Protein AF-A0A667YMG1-F1 (afdb_monomer)

Radius of gyration: 36.92 Å; Cα contacts (8 Å, |Δi|>4): 546; chains: 1; bounding box: 101×94×100 Å

InterPro domains:
  IPR010405 Cofactor of BRCA1 [PF06209] (166-507)
  IPR010405 Cofactor of BRCA1 [PTHR13503] (55-632)

Foldseek 3Di:
DDDPDDDPDDDDDDDDDDDDDDDDDDDDDDDDDDDDDDDDDDDPPPPVVVVVVVVVQCLQCFLCVVVVQDDPVNLVVQCVPDPDNVVSVVVNCVVRPDPDPVVVVVVVVCVVVVHDVVVVVVVVLLVVLVVLLVVLVVLLPDPDPCSLVVLLVVLVNQVSSCSNPSSVVNNLSSLQSHQDDPPVSLVVCVVDPVSVVPHDLSNVLNVCLVPLVVLCVVLVVLVVVLVVVLVCLLLDLDLAPCRHSLNDQLVRVLPDPSLVVLCRNCPLPQSSVVSLVVVLLVCCLVPVDLVSLVSLLSNLVNCVVVVSCSNLVPLLCNQLSVLLSVLLNVLEQDPVSLVVNVCSVVVQDDVNLVSLLSLLSNLLRPSNLSSLLSRLVVVLVVCVVVVHAQVVDPSNVSSLQSNQSNVCNNVCSVVVPRDRDDDDVCCRVPQSVLVSVLVCLLVVVVVLVVDPPVPRDPDDRDQEGDPSLLVCQQVPPSSVSSLLVVLLVCLQVLPLSSNLNRQLSLQRGHVSPCLDSSSLSSNLSSVLVNLQVLLDPSSVCCNCVSHLVSCCVPDVSSLSSVLSSCLRNVVRHHPVVSVVVLVSSPDDPPHDPSSVVSSVSSVVVVVVVVPDDDDPPDDPDDDPDDDDDDDDDDDDDDDDDD

Structure (mmCIF, N/CA/C/O backbone):
data_AF-A0A667YMG1-F1
#
_entry.id   AF-A0A667YMG1-F1
#
loop_
_atom_site.group_PDB
_atom_site.id
_atom_site.type_symbol
_atom_site.label_atom_id
_atom_site.label_alt_id
_atom_site.label_comp_id
_atom_site.label_asym_id
_atom_site.label_entity_id
_atom_site.label_seq_id
_atom_site.pdbx_PDB_ins_code
_atom_site.Cartn_x
_atom_site.Cartn_y
_atom_site.Cartn_z
_atom_site.occupancy
_atom_site.B_iso_or_equiv
_atom_site.auth_seq_id
_atom_site.auth_comp_id
_atom_site.auth_asym_id
_atom_site.auth_atom_id
_atom_site.pdbx_PDB_model_num
ATOM 1 N N . MET A 1 1 ? -28.347 -10.275 -5.166 1.00 31.39 1 MET A N 1
ATOM 2 C CA . MET A 1 1 ? -29.672 -9.831 -4.674 1.00 31.39 1 MET A CA 1
ATOM 3 C C . MET A 1 1 ? -29.700 -8.315 -4.721 1.00 31.39 1 MET A C 1
ATOM 5 O O . MET A 1 1 ? -28.740 -7.699 -4.282 1.00 31.39 1 MET A O 1
ATOM 9 N N . GLY A 1 2 ? -30.707 -7.742 -5.381 1.00 33.50 2 GLY A N 1
ATOM 10 C CA . GLY A 1 2 ? -30.707 -6.346 -5.815 1.00 33.50 2 GLY A CA 1
ATOM 11 C C . GLY A 1 2 ? -31.048 -5.348 -4.713 1.00 33.50 2 GLY A C 1
ATOM 12 O O . GLY A 1 2 ? -32.151 -5.382 -4.191 1.00 33.50 2 GLY A O 1
ATOM 13 N N . PHE A 1 3 ? -30.114 -4.437 -4.449 1.00 24.45 3 PHE A N 1
ATOM 14 C CA . PHE A 1 3 ? -30.334 -3.087 -3.922 1.00 24.45 3 PHE A CA 1
ATOM 15 C C . PHE A 1 3 ? -29.158 -2.225 -4.409 1.00 24.45 3 PHE A C 1
ATOM 17 O O . PHE A 1 3 ? -28.159 -2.037 -3.728 1.00 24.45 3 PHE A O 1
ATOM 24 N N . CYS A 1 4 ? -29.232 -1.774 -5.660 1.00 27.70 4 CYS A N 1
ATOM 25 C CA . CYS A 1 4 ? -28.312 -0.792 -6.235 1.00 27.70 4 CYS A CA 1
ATOM 26 C C . CYS A 1 4 ? -29.118 0.093 -7.174 1.00 27.70 4 CYS A C 1
ATOM 28 O O . CYS A 1 4 ? -29.207 -0.170 -8.369 1.00 27.70 4 CYS A O 1
ATOM 30 N N . LYS A 1 5 ? -29.799 1.077 -6.589 1.00 28.38 5 LYS A N 1
ATOM 31 C CA . LYS A 1 5 ? -30.286 2.303 -7.227 1.00 28.38 5 LYS A CA 1
ATOM 32 C C . LYS A 1 5 ? -30.844 3.172 -6.106 1.00 28.38 5 LYS A C 1
ATOM 34 O O . LYS A 1 5 ? -31.706 2.717 -5.364 1.00 28.38 5 LYS A O 1
ATOM 39 N N . ASN A 1 6 ? -30.331 4.394 -6.010 1.00 27.78 6 ASN A N 1
ATOM 40 C CA . ASN A 1 6 ? -30.554 5.393 -4.960 1.00 27.78 6 ASN A CA 1
ATOM 41 C C . ASN A 1 6 ? -29.643 5.216 -3.745 1.00 27.78 6 ASN A C 1
ATOM 43 O O . ASN A 1 6 ? -30.056 4.617 -2.764 1.00 27.78 6 ASN A O 1
ATOM 47 N N . HIS A 1 7 ? -28.424 5.753 -3.829 1.00 27.98 7 HIS A N 1
ATOM 48 C CA . HIS A 1 7 ? -27.801 6.639 -2.827 1.00 27.98 7 HIS A CA 1
ATOM 49 C C . HIS A 1 7 ? -26.517 7.238 -3.445 1.00 27.98 7 HIS A C 1
ATOM 51 O O . HIS A 1 7 ? -25.412 7.107 -2.936 1.00 27.98 7 HIS A O 1
ATOM 57 N N . GLU A 1 8 ? -26.672 7.898 -4.597 1.00 28.00 8 GLU A N 1
ATOM 58 C CA . GLU A 1 8 ? -25.675 8.819 -5.153 1.00 28.00 8 GLU A CA 1
ATOM 59 C C . GLU A 1 8 ? -26.157 10.245 -4.898 1.00 28.00 8 GLU A C 1
ATOM 61 O O . GLU A 1 8 ? -26.766 10.881 -5.754 1.00 28.00 8 GLU A O 1
ATOM 66 N N . ARG A 1 9 ? -25.966 10.734 -3.676 1.00 29.42 9 ARG A N 1
ATOM 67 C CA . ARG A 1 9 ? -25.907 12.164 -3.347 1.00 29.42 9 ARG A CA 1
ATOM 68 C C . ARG A 1 9 ? -25.483 12.273 -1.891 1.00 29.42 9 ARG A C 1
ATOM 70 O O . ARG A 1 9 ? -25.954 11.512 -1.059 1.00 29.42 9 ARG A O 1
ATOM 77 N N . ILE A 1 10 ? -24.648 13.272 -1.619 1.00 29.45 10 ILE A N 1
ATOM 78 C CA . ILE A 1 10 ? -24.018 13.590 -0.329 1.00 29.45 10 ILE A CA 1
ATOM 79 C C . ILE A 1 10 ? -22.706 12.828 -0.083 1.00 29.45 10 ILE A C 1
ATOM 81 O O . ILE A 1 10 ? -22.579 12.148 0.916 1.00 29.45 10 ILE A O 1
ATOM 85 N N . ILE A 1 11 ? -21.709 12.996 -0.965 1.00 26.34 11 ILE A N 1
ATOM 86 C CA . ILE A 1 11 ? -20.313 13.262 -0.556 1.00 26.34 11 ILE A CA 1
ATOM 87 C C . ILE A 1 11 ? -19.696 14.216 -1.602 1.00 26.34 11 ILE A C 1
ATOM 89 O O . ILE A 1 11 ? -19.332 13.803 -2.697 1.00 26.34 11 ILE A O 1
ATOM 93 N N . LEU A 1 12 ? -19.615 15.494 -1.214 1.00 28.69 12 LEU A N 1
ATOM 94 C CA . LEU A 1 12 ? -18.748 16.581 -1.705 1.00 28.69 12 LEU A CA 1
ATOM 95 C C . LEU A 1 12 ? -18.887 17.077 -3.162 1.00 28.69 12 LEU A C 1
ATOM 97 O O . LEU A 1 12 ? -18.351 16.523 -4.117 1.00 28.69 12 LEU A O 1
ATOM 101 N N . SER A 1 13 ? -19.507 18.258 -3.273 1.00 23.69 13 SER A N 1
ATOM 102 C CA . SER A 1 13 ? -19.339 19.212 -4.372 1.00 23.69 13 SER A CA 1
ATOM 103 C C 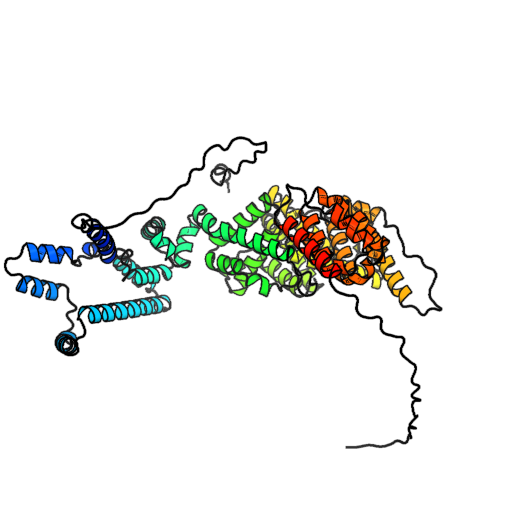. SER A 1 13 ? -17.960 19.874 -4.275 1.00 23.69 13 SER A C 1
ATOM 105 O O . SER A 1 13 ? -17.768 20.779 -3.467 1.00 23.69 13 SER A O 1
ATOM 107 N N . VAL A 1 14 ? -17.024 19.468 -5.132 1.00 26.16 14 VAL A N 1
ATOM 108 C CA . VAL A 1 14 ? -15.864 20.289 -5.509 1.00 26.16 14 VAL A CA 1
ATOM 109 C C . VAL A 1 14 ? -16.066 20.665 -6.972 1.00 26.16 14 VAL A C 1
ATOM 111 O O . VAL A 1 14 ? -15.840 19.859 -7.873 1.00 26.16 14 VAL A O 1
ATOM 114 N N . LYS A 1 15 ? -16.572 21.878 -7.209 1.00 25.64 15 LYS A N 1
ATOM 115 C CA . LYS A 1 15 ? -16.617 22.473 -8.546 1.00 25.64 15 LYS A CA 1
ATOM 116 C C . LYS A 1 15 ? -15.195 22.853 -8.961 1.00 25.64 15 LYS A C 1
ATOM 118 O O . LYS A 1 15 ? -14.535 23.613 -8.258 1.00 25.64 15 LYS A O 1
ATOM 123 N N . ARG A 1 16 ? -14.763 22.354 -10.121 1.00 24.17 16 ARG A N 1
ATOM 124 C CA . ARG A 1 16 ? -13.824 23.071 -10.993 1.00 24.17 16 ARG A CA 1
ATOM 125 C C . ARG A 1 16 ? -14.562 24.282 -11.551 1.00 24.17 16 ARG A C 1
ATOM 127 O O . ARG A 1 16 ? -15.660 24.088 -12.053 1.00 24.17 16 ARG A O 1
ATOM 134 N N . ASP A 1 17 ? -13.954 25.460 -11.503 1.00 24.70 17 ASP A N 1
ATOM 135 C CA . ASP A 1 17 ? -14.160 26.503 -12.509 1.00 24.70 17 ASP A CA 1
ATOM 136 C C . ASP A 1 17 ? -12.923 27.409 -12.561 1.00 24.70 17 ASP A C 1
ATOM 138 O O . ASP A 1 17 ? -12.437 27.917 -11.552 1.00 24.70 17 ASP A O 1
ATOM 142 N N . SER A 1 18 ? -12.397 27.556 -13.772 1.00 24.70 18 SER A N 1
ATOM 143 C CA . SER A 1 18 ? -11.315 28.446 -14.181 1.00 24.70 18 SER A CA 1
ATOM 144 C C . SER A 1 18 ? -11.904 29.707 -14.818 1.00 24.70 18 SER A C 1
ATOM 146 O O . SER A 1 18 ? -12.702 29.553 -15.741 1.00 24.70 18 SER A O 1
ATOM 148 N N . SER A 1 19 ? -11.499 30.915 -14.393 1.00 24.78 19 SER A N 1
ATOM 149 C CA . SER A 1 19 ? -11.186 32.105 -15.232 1.00 24.78 19 SER A CA 1
ATOM 150 C C . SER A 1 19 ? -11.242 33.448 -14.460 1.00 24.78 19 SER A C 1
ATOM 152 O O . SER A 1 19 ? -12.304 33.903 -14.061 1.00 24.78 19 SER A O 1
ATOM 154 N N . ASP A 1 20 ? -10.056 34.055 -14.319 1.00 27.20 20 ASP A N 1
ATOM 155 C CA . ASP A 1 20 ? -9.670 35.488 -14.262 1.00 27.20 20 ASP A CA 1
ATOM 156 C C . ASP A 1 20 ? -10.208 36.501 -13.194 1.00 27.20 20 ASP A C 1
ATOM 158 O O . ASP A 1 20 ? -11.337 36.400 -12.720 1.00 27.20 20 ASP A O 1
ATOM 162 N N . PRO A 1 21 ? -9.387 37.511 -12.787 1.00 32.00 21 PRO A N 1
ATOM 163 C CA . PRO A 1 21 ? -9.508 38.267 -11.538 1.00 32.00 21 PRO A CA 1
ATOM 164 C C . PRO A 1 21 ? -9.997 39.718 -11.720 1.00 32.00 21 PRO A C 1
ATOM 166 O O . PRO A 1 21 ? -9.814 40.317 -12.778 1.00 32.00 21 PRO A O 1
ATOM 169 N N . ARG A 1 22 ? -10.493 40.337 -10.633 1.00 21.97 22 ARG A N 1
ATOM 170 C CA . ARG A 1 22 ? -10.230 41.741 -10.218 1.00 21.97 22 ARG A CA 1
ATOM 171 C C . ARG A 1 22 ? -11.065 42.136 -8.990 1.00 21.97 22 ARG A C 1
ATOM 173 O O . ARG A 1 22 ? -12.213 41.736 -8.861 1.00 21.97 22 ARG A O 1
ATOM 180 N N . SER A 1 23 ? -10.485 43.045 -8.197 1.00 23.30 23 SER A N 1
ATOM 181 C CA . SER A 1 23 ? -11.100 43.903 -7.165 1.00 23.30 23 SER A CA 1
ATOM 182 C C . SER A 1 23 ? -11.133 43.376 -5.722 1.00 23.30 23 SER A C 1
ATOM 184 O O . SER A 1 23 ? -12.115 42.798 -5.267 1.00 23.30 23 SER A O 1
ATOM 186 N N . VAL A 1 24 ? -10.079 43.706 -4.967 1.00 24.97 24 VAL A N 1
ATOM 187 C CA . VAL A 1 24 ? -10.132 43.889 -3.508 1.00 24.97 24 VAL A CA 1
ATOM 188 C C . VAL A 1 24 ? -9.757 45.345 -3.229 1.00 24.97 24 VAL A C 1
ATOM 190 O O . VAL A 1 24 ? -8.662 45.787 -3.577 1.00 24.97 24 VAL A O 1
ATOM 193 N N . CYS A 1 25 ? -10.686 46.085 -2.625 1.00 21.59 25 CYS A N 1
ATOM 194 C CA . CYS A 1 25 ? -10.506 47.439 -2.108 1.00 21.59 25 CYS A CA 1
ATOM 195 C C . CYS A 1 25 ? -10.660 47.441 -0.579 1.00 21.59 25 CYS A C 1
ATOM 197 O O . CYS A 1 25 ? -11.424 46.646 -0.036 1.00 21.59 25 CYS A O 1
ATOM 199 N N . CYS A 1 26 ? -10.010 48.439 0.035 1.00 23.64 26 CYS A N 1
ATOM 200 C CA . CYS A 1 26 ? -10.066 48.897 1.434 1.00 23.64 26 CYS A CA 1
ATOM 201 C C . CYS A 1 26 ? -9.237 48.089 2.450 1.00 23.64 26 CYS A C 1
ATOM 203 O O . CYS A 1 26 ? -9.347 46.879 2.537 1.00 23.64 26 CYS A O 1
ATOM 205 N N . GLY A 1 27 ? -8.401 48.691 3.298 1.00 23.48 27 GLY A N 1
ATOM 206 C CA . GLY A 1 27 ? -8.090 50.102 3.538 1.00 23.48 27 GLY A CA 1
ATOM 207 C C . GLY A 1 27 ? -7.204 50.204 4.788 1.00 23.48 27 GLY A C 1
ATOM 208 O O . GLY A 1 27 ? -7.513 49.608 5.814 1.00 23.48 27 GLY A O 1
ATOM 209 N N . ARG A 1 28 ? -6.076 50.917 4.685 1.00 21.78 28 ARG A N 1
ATOM 210 C CA . ARG A 1 28 ? -5.201 51.305 5.810 1.00 21.78 28 ARG A CA 1
ATOM 211 C C . ARG A 1 28 ? -5.844 52.445 6.603 1.00 21.78 28 ARG A C 1
ATOM 213 O O . ARG A 1 28 ? -6.433 53.303 5.966 1.00 21.78 28 ARG A O 1
ATOM 220 N N . PHE A 1 29 ? -5.580 52.538 7.909 1.00 22.62 29 PHE A N 1
ATOM 221 C CA . PHE A 1 29 ? -5.051 53.756 8.551 1.00 22.62 29 PHE A CA 1
ATOM 222 C C . PHE A 1 29 ? -4.475 53.439 9.944 1.00 22.62 29 PHE A C 1
ATOM 224 O O . PHE A 1 29 ? -4.996 52.605 10.676 1.00 22.62 29 PHE A O 1
ATOM 231 N N . ALA A 1 30 ? -3.369 54.109 10.264 1.00 23.81 30 ALA A N 1
ATOM 232 C CA . ALA A 1 30 ? -2.623 54.086 11.521 1.00 23.81 30 ALA A CA 1
ATOM 233 C C . ALA A 1 30 ? -2.766 55.447 12.233 1.00 23.81 30 ALA A C 1
ATOM 235 O O . ALA A 1 30 ? -2.941 56.435 11.524 1.00 23.81 30 ALA A O 1
ATOM 236 N N . TYR A 1 31 ? -2.640 55.513 13.571 1.00 22.25 31 TYR A N 1
ATOM 237 C CA . TYR A 1 31 ? -1.643 56.313 14.332 1.00 22.25 31 TYR A CA 1
ATOM 238 C C . TYR A 1 31 ? -1.943 56.428 15.852 1.00 22.25 31 TYR A C 1
ATOM 240 O O . TYR A 1 31 ? -3.071 56.267 16.300 1.00 22.25 31 TYR A O 1
ATOM 248 N N . ASN A 1 32 ? -0.856 56.698 16.592 1.00 23.98 32 ASN A N 1
ATOM 249 C CA . ASN A 1 32 ? -0.567 56.743 18.043 1.00 23.98 32 ASN A CA 1
ATOM 250 C C . ASN A 1 32 ? -1.341 57.730 18.956 1.00 23.98 32 ASN A C 1
ATOM 252 O O . ASN A 1 32 ? -1.772 58.779 18.490 1.00 23.98 32 ASN A O 1
ATOM 256 N N . GLY A 1 33 ? -1.257 57.508 20.289 1.00 22.62 33 GLY A N 1
ATOM 257 C CA . GLY A 1 33 ? -1.129 58.605 21.280 1.00 22.62 33 GLY A CA 1
ATOM 258 C C . GLY A 1 33 ? -1.539 58.348 22.753 1.00 22.62 33 GLY A C 1
ATOM 259 O O . GLY A 1 33 ? -2.720 58.358 23.059 1.00 22.62 33 GLY A O 1
ATOM 260 N N . TYR A 1 34 ? -0.538 58.189 23.636 1.00 23.38 34 TYR A N 1
ATOM 261 C CA . TYR A 1 34 ? -0.425 58.393 25.108 1.00 23.38 34 TYR A CA 1
ATOM 262 C C . TYR A 1 34 ? -1.551 59.065 25.950 1.00 23.38 34 TYR A C 1
ATOM 264 O O . TYR A 1 34 ? -1.998 60.145 25.585 1.00 23.38 34 TYR A O 1
ATOM 272 N N . LEU A 1 35 ? -1.833 58.541 27.168 1.00 24.53 35 LEU A N 1
ATOM 273 C CA . LEU A 1 35 ? -1.586 59.122 28.528 1.00 24.53 35 LEU A CA 1
ATOM 274 C C . LEU A 1 35 ? -2.427 58.445 29.647 1.00 24.53 35 LEU A C 1
ATOM 276 O O . LEU A 1 35 ? -3.308 57.636 29.392 1.00 24.53 35 LEU A O 1
ATOM 280 N N . SER A 1 36 ? -2.050 58.744 30.889 1.00 22.72 36 SER A N 1
ATOM 281 C CA . SER A 1 36 ? -2.116 57.990 32.147 1.00 22.72 36 SER A CA 1
ATOM 282 C C . SER A 1 36 ? -3.347 58.195 33.062 1.00 22.72 36 SER A C 1
ATOM 284 O O . SER A 1 36 ? -3.985 59.238 33.033 1.00 22.72 36 SER A O 1
ATOM 286 N N . GLU A 1 37 ? -3.507 57.224 33.980 1.00 24.14 37 GLU A N 1
ATOM 287 C CA . GLU A 1 37 ? -3.924 57.320 35.404 1.00 24.14 37 GLU A CA 1
ATOM 288 C C . GLU A 1 37 ? -5.409 57.343 35.873 1.00 24.14 37 GLU A C 1
ATOM 290 O O . GLU A 1 37 ? -6.122 58.334 35.778 1.00 24.14 37 GLU A O 1
ATOM 295 N N . THR A 1 38 ? -5.730 56.276 36.638 1.00 25.98 38 THR A N 1
ATOM 296 C CA . THR A 1 38 ? -6.605 56.146 37.842 1.00 25.98 38 THR A CA 1
ATOM 297 C C . THR A 1 38 ? -8.094 55.724 37.733 1.00 25.98 38 THR A C 1
ATOM 299 O O . THR A 1 38 ? -8.726 55.917 36.700 1.00 25.98 38 THR A O 1
ATOM 302 N N . PRO A 1 39 ? -8.631 55.014 38.767 1.00 32.00 39 PRO A N 1
ATOM 303 C CA . PRO A 1 39 ? -9.521 53.864 38.578 1.00 32.00 39 PRO A CA 1
ATOM 304 C C . PRO A 1 39 ? -10.960 54.065 39.090 1.00 32.00 39 PRO A C 1
ATOM 306 O O . PRO A 1 39 ? -11.193 54.699 40.113 1.00 32.00 39 PRO A O 1
ATOM 309 N N . HIS A 1 40 ? -11.915 53.372 38.468 1.00 25.25 40 HIS A N 1
ATOM 310 C CA . HIS A 1 40 ? -13.165 52.970 39.118 1.00 25.25 40 HIS A CA 1
ATOM 311 C C . HIS A 1 40 ? -13.457 51.503 38.787 1.00 25.25 40 HIS A C 1
ATOM 313 O O . HIS A 1 40 ? -14.145 51.166 37.826 1.00 25.25 40 HIS A O 1
ATOM 319 N N . VAL A 1 41 ? -12.872 50.621 39.598 1.00 33.47 41 VAL A N 1
ATOM 320 C CA . VAL A 1 41 ? -13.196 49.195 39.665 1.00 33.47 41 VAL A CA 1
ATOM 321 C C . VAL A 1 41 ? -14.208 49.009 40.788 1.00 33.47 41 VAL A C 1
ATOM 323 O O . VAL A 1 41 ? -13.967 49.439 41.912 1.00 33.47 41 VAL A O 1
ATOM 326 N N . GLY A 1 42 ? -15.314 48.332 40.492 1.00 32.69 42 GLY A N 1
ATOM 327 C CA . GLY A 1 42 ? -16.208 47.801 41.517 1.00 32.69 42 GLY A CA 1
ATOM 328 C C . GLY A 1 42 ? -17.652 47.759 41.056 1.00 32.69 42 GLY A C 1
ATOM 329 O O . GLY A 1 42 ? -18.360 48.727 41.281 1.00 32.69 42 GLY A O 1
ATOM 330 N N . LEU A 1 43 ? -18.050 46.657 40.398 1.00 27.73 43 LEU A N 1
ATOM 331 C CA . LEU A 1 43 ? -19.380 46.002 40.493 1.00 27.73 43 LEU A CA 1
ATOM 332 C C . LEU A 1 43 ? -19.722 45.062 39.318 1.00 27.73 43 LEU A C 1
ATOM 334 O O . LEU A 1 43 ? -20.695 44.323 39.414 1.00 27.73 43 LEU A O 1
ATOM 338 N N . LEU A 1 44 ? -18.923 44.998 38.245 1.00 28.86 44 LEU A N 1
ATOM 339 C CA . LEU A 1 44 ? -19.238 44.149 37.075 1.00 28.86 44 LEU A CA 1
ATOM 340 C C . LEU A 1 44 ? -18.488 42.804 37.000 1.00 28.86 44 LEU A C 1
ATOM 342 O O . LEU A 1 44 ? -18.864 41.951 36.204 1.00 28.86 44 LEU A O 1
ATOM 346 N N . HIS A 1 45 ? -17.495 42.555 37.861 1.00 26.72 45 HIS A N 1
ATOM 347 C CA . HIS A 1 45 ? -16.671 41.334 37.802 1.00 26.72 45 HIS A CA 1
ATOM 348 C C . HIS A 1 45 ? -17.166 40.154 38.664 1.00 26.72 45 HIS A C 1
ATOM 350 O O . HIS A 1 45 ? -16.609 39.063 38.573 1.00 26.72 45 HIS A O 1
ATOM 356 N N . ALA A 1 46 ? -18.213 40.336 39.479 1.00 28.38 46 ALA A N 1
ATOM 357 C CA . ALA A 1 46 ? -18.737 39.274 40.349 1.00 28.38 46 ALA A CA 1
ATOM 358 C C . ALA A 1 46 ? -19.807 38.391 39.678 1.00 28.38 46 ALA A C 1
ATOM 360 O O . ALA A 1 46 ? -20.028 37.270 40.120 1.00 28.38 46 ALA A O 1
ATOM 361 N N . ARG A 1 47 ? -20.451 38.857 38.596 1.00 27.55 47 ARG A N 1
ATOM 362 C CA . ARG A 1 47 ? -21.500 38.087 37.900 1.00 27.55 47 ARG A CA 1
ATOM 363 C C . ARG A 1 47 ? -20.954 37.058 36.907 1.00 27.55 47 ARG A C 1
ATOM 365 O O . ARG A 1 47 ? -21.559 36.014 36.746 1.00 27.55 47 ARG A O 1
ATOM 372 N N . VAL A 1 48 ? -19.785 37.304 36.313 1.00 30.00 48 VAL A N 1
ATOM 373 C CA . VAL A 1 48 ? -19.192 36.401 35.304 1.00 30.00 48 VAL A CA 1
ATOM 374 C C . VAL A 1 48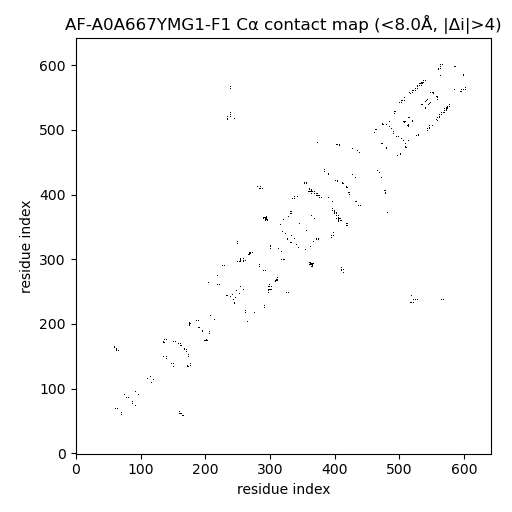 ? -18.513 35.173 35.937 1.00 30.00 48 VAL A C 1
ATOM 376 O O . VAL A 1 48 ? -18.409 34.137 35.295 1.00 30.00 48 VAL A O 1
ATOM 379 N N . ASN A 1 49 ? -18.092 35.246 37.206 1.00 28.38 49 ASN A N 1
ATOM 380 C CA . ASN A 1 49 ? -17.452 34.117 37.900 1.00 28.38 49 ASN A CA 1
ATOM 381 C C . ASN A 1 49 ? -18.440 33.124 38.538 1.00 28.38 49 ASN A C 1
ATOM 383 O O . ASN A 1 49 ? -18.061 31.979 38.761 1.00 28.38 49 ASN A O 1
ATOM 387 N N . LEU A 1 50 ? -19.684 33.531 38.816 1.00 30.30 50 LEU A N 1
ATOM 388 C CA . LEU A 1 50 ? -20.719 32.625 39.332 1.00 30.30 50 LEU A CA 1
ATOM 389 C C . LEU A 1 50 ? -21.243 31.694 38.228 1.00 30.30 50 LEU A C 1
ATOM 391 O O . LEU A 1 50 ? -21.317 30.494 38.455 1.00 30.30 50 LEU A O 1
ATOM 395 N N . ASP A 1 51 ? -21.472 32.208 37.016 1.00 30.70 51 ASP A N 1
ATOM 396 C CA . ASP A 1 51 ? -21.984 31.405 35.892 1.00 30.70 51 ASP A CA 1
ATOM 397 C C . ASP A 1 51 ? -20.976 30.347 35.384 1.00 30.70 51 ASP A C 1
ATOM 399 O O . ASP A 1 51 ? -21.371 29.315 34.842 1.00 30.70 51 ASP A O 1
ATOM 403 N N . ILE A 1 52 ? -19.667 30.576 35.566 1.00 33.47 52 ILE A N 1
ATOM 404 C CA . ILE A 1 52 ? -18.613 29.611 35.195 1.00 33.47 52 ILE A CA 1
ATOM 405 C C . ILE A 1 52 ? -18.488 28.496 36.245 1.00 33.47 52 ILE A C 1
ATOM 407 O O . ILE A 1 52 ? -18.301 27.342 35.865 1.00 33.47 52 ILE A O 1
ATOM 411 N N . TYR A 1 53 ? -18.636 28.817 37.537 1.00 33.59 53 TYR A N 1
ATOM 412 C CA . TYR A 1 53 ? -18.659 27.817 38.614 1.00 33.59 53 TYR A CA 1
ATOM 413 C C . TYR A 1 53 ? -19.902 26.916 38.528 1.00 33.59 53 TYR A C 1
ATOM 415 O O . TYR A 1 53 ? -19.786 25.700 38.680 1.00 33.59 53 TYR A O 1
ATOM 423 N N . ASP A 1 54 ? -21.058 27.493 38.191 1.00 39.38 54 ASP A N 1
ATOM 424 C CA . ASP A 1 54 ? -22.347 26.790 38.119 1.00 39.38 54 ASP A CA 1
ATOM 425 C C . ASP A 1 54 ? -22.382 25.732 36.993 1.00 39.38 54 ASP A C 1
ATOM 427 O O . ASP A 1 54 ? -22.904 24.628 37.162 1.00 39.38 54 ASP A O 1
ATOM 431 N N . GLN A 1 55 ? -21.732 26.009 35.852 1.00 40.31 55 GLN A N 1
ATOM 432 C CA . GLN A 1 55 ? -21.596 25.047 34.744 1.00 40.31 55 GLN A CA 1
ATOM 433 C C . GLN A 1 55 ? -20.594 23.917 35.027 1.00 40.31 55 GLN A C 1
ATOM 435 O O . GLN A 1 55 ? -20.750 22.805 34.511 1.00 40.31 55 GLN A O 1
ATOM 440 N N . THR A 1 56 ? -19.550 24.180 35.819 1.00 47.62 56 THR A N 1
ATOM 441 C CA . THR A 1 56 ? -18.601 23.140 36.239 1.00 47.62 56 THR A CA 1
ATOM 442 C C . THR A 1 56 ? -19.189 22.220 37.306 1.00 47.62 56 THR A C 1
ATOM 444 O O . THR A 1 56 ? -18.982 21.010 37.211 1.00 47.62 56 THR A O 1
ATOM 447 N N . ASP A 1 57 ? -19.988 22.750 38.240 1.00 48.19 57 ASP A N 1
ATOM 448 C CA . ASP A 1 57 ? -20.662 21.961 39.283 1.00 48.19 57 ASP A CA 1
ATOM 449 C C . ASP A 1 57 ? -21.748 21.042 38.701 1.00 48.19 57 ASP A C 1
ATOM 451 O O . ASP A 1 57 ? -21.824 19.860 39.049 1.00 48.19 57 ASP A O 1
ATOM 455 N N . THR A 1 58 ? -22.529 21.518 37.721 1.00 52.03 58 THR A N 1
ATOM 456 C CA . THR A 1 58 ? -23.565 20.688 37.071 1.00 52.03 58 THR A CA 1
ATOM 457 C C . THR A 1 58 ? -22.993 19.485 36.317 1.00 52.03 58 THR A C 1
ATOM 459 O O . THR A 1 58 ? -23.631 18.432 36.278 1.00 52.03 58 THR A O 1
ATOM 462 N N . LYS A 1 59 ? -21.787 19.586 35.735 1.00 55.28 59 LYS A N 1
ATOM 463 C CA . LYS A 1 59 ? -21.097 18.424 35.138 1.00 55.28 59 LYS A CA 1
ATOM 464 C C . LYS A 1 59 ? -20.488 17.498 36.201 1.00 55.28 59 LYS A C 1
ATOM 466 O O . LYS A 1 59 ? -20.407 16.293 35.968 1.00 55.28 59 LYS A O 1
ATOM 471 N N . MET A 1 60 ? -20.067 18.035 37.347 1.00 57.75 60 MET A N 1
ATOM 472 C CA . MET A 1 60 ? -19.385 17.281 38.408 1.00 57.75 60 MET A CA 1
ATOM 473 C C . MET A 1 60 ? -20.302 16.305 39.154 1.00 57.75 60 MET A C 1
ATOM 475 O O . MET A 1 60 ? -19.810 15.315 39.687 1.00 57.75 60 MET A O 1
ATOM 479 N N . PHE A 1 61 ? -21.613 16.555 39.149 1.00 63.47 61 PHE A N 1
ATOM 480 C CA . PHE A 1 61 ? -22.618 15.775 39.886 1.00 63.47 61 PHE A CA 1
ATOM 481 C C . PHE A 1 61 ? -23.752 15.239 38.993 1.00 63.47 61 PHE A C 1
ATOM 483 O O . PHE A 1 61 ? -24.814 14.834 39.473 1.00 63.47 61 PHE A O 1
ATOM 490 N N . ALA A 1 62 ? -23.535 15.229 37.674 1.00 64.88 62 ALA A N 1
ATOM 491 C CA . ALA A 1 62 ? -24.521 14.789 36.694 1.00 64.88 62 ALA A CA 1
ATOM 492 C C . ALA A 1 62 ? -24.935 13.318 36.908 1.00 64.88 62 ALA A C 1
ATOM 494 O O . ALA A 1 62 ? -24.091 12.422 36.908 1.00 64.88 62 ALA A O 1
ATOM 495 N N . GLY A 1 63 ? -26.245 13.076 37.037 1.00 68.50 63 GLY A N 1
ATOM 496 C CA . GLY A 1 63 ? -26.837 11.734 37.141 1.00 68.50 63 GLY A CA 1
ATOM 497 C C . GLY A 1 63 ? -26.979 11.176 38.564 1.00 68.50 63 GLY A C 1
ATOM 498 O O . GLY A 1 63 ? -27.580 10.119 38.729 1.00 68.50 63 GLY A O 1
ATOM 499 N N . LEU A 1 64 ? -26.496 11.876 39.601 1.00 76.56 64 LEU A N 1
ATOM 500 C CA . LEU A 1 64 ? -26.700 11.472 41.004 1.00 76.56 64 LEU A CA 1
ATOM 501 C C . LEU A 1 64 ? -28.182 11.430 41.437 1.00 76.56 64 LEU A C 1
ATOM 503 O O . LEU A 1 64 ? -28.564 10.448 42.081 1.00 76.56 64 LEU A O 1
ATOM 507 N N . PRO A 1 65 ? -29.050 12.383 41.025 1.00 71.62 65 PRO A N 1
ATOM 508 C CA . PRO A 1 65 ? -30.475 12.326 41.361 1.00 71.62 65 PRO A CA 1
ATOM 509 C C . PRO A 1 65 ? -31.187 11.099 40.775 1.00 71.62 65 PRO A C 1
ATOM 511 O O . PRO A 1 65 ? -32.098 10.557 41.393 1.00 71.62 65 PRO A O 1
ATOM 514 N N . GLU A 1 66 ? -30.748 10.610 39.608 1.00 70.44 66 GLU A N 1
ATOM 515 C CA . GLU A 1 66 ? -31.306 9.404 38.971 1.00 70.44 66 GLU A CA 1
ATOM 516 C C . GLU A 1 66 ? -30.992 8.124 39.763 1.00 70.44 66 GLU A C 1
ATOM 518 O O . GLU A 1 66 ? -31.694 7.122 39.631 1.00 70.44 66 GLU A O 1
ATOM 523 N N . LEU A 1 67 ? -29.963 8.167 40.615 1.00 73.62 67 LEU A N 1
ATOM 524 C CA . LEU A 1 67 ? -29.588 7.092 41.533 1.00 73.62 67 LEU A CA 1
ATOM 525 C C . LEU A 1 67 ? -30.121 7.305 42.956 1.00 73.62 67 LEU A C 1
ATOM 527 O O . LEU A 1 67 ? -29.861 6.474 43.825 1.00 73.62 67 LEU A O 1
ATOM 531 N N . GLY A 1 68 ? -30.857 8.395 43.200 1.00 72.56 68 GLY A N 1
ATOM 532 C CA . GLY A 1 68 ? -31.344 8.760 44.529 1.00 72.56 68 GLY A CA 1
ATOM 533 C C . GLY A 1 68 ? -30.233 9.167 45.501 1.00 72.56 68 GLY A C 1
ATOM 534 O O . GLY A 1 68 ? -30.402 8.995 46.704 1.00 72.56 68 GLY A O 1
ATOM 535 N N . ILE A 1 69 ? -29.094 9.654 44.993 1.00 76.56 69 ILE A N 1
ATOM 536 C CA . ILE A 1 69 ? -27.984 10.156 45.811 1.00 76.56 69 ILE A CA 1
ATOM 537 C C . ILE A 1 69 ? -28.116 11.673 45.928 1.00 76.56 69 ILE A C 1
ATOM 539 O O . ILE A 1 69 ? -28.120 12.370 44.909 1.00 76.56 69 ILE A O 1
ATOM 543 N N . SER A 1 70 ? -28.185 12.168 47.163 1.00 74.44 70 SER A N 1
ATOM 544 C CA . SER A 1 70 ? -28.321 13.594 47.455 1.00 74.44 70 SER A CA 1
ATOM 545 C C . SER A 1 70 ? -27.070 14.376 47.045 1.00 74.44 70 SER A C 1
ATOM 547 O O . SER A 1 70 ? -25.941 13.945 47.294 1.00 74.44 70 SER A O 1
ATOM 549 N N . ASN A 1 71 ? -27.255 15.541 46.428 1.00 74.12 71 ASN A N 1
ATOM 550 C CA . ASN A 1 71 ? -26.181 16.416 45.962 1.00 74.12 71 ASN A CA 1
ATOM 551 C C . ASN A 1 71 ? -26.008 17.665 46.862 1.00 74.12 71 ASN A C 1
ATOM 553 O O . ASN A 1 71 ? -26.639 17.815 47.912 1.00 74.12 71 ASN A O 1
ATOM 557 N N . GLY A 1 72 ? -25.110 18.574 46.466 1.00 71.88 72 GLY A N 1
ATOM 558 C CA . GLY A 1 72 ? -24.861 19.820 47.200 1.00 71.88 72 GLY A CA 1
ATOM 559 C C . GLY A 1 72 ? -26.050 20.792 47.220 1.00 71.88 72 GLY A C 1
ATOM 560 O O . GLY A 1 72 ? -26.173 21.577 48.162 1.00 71.88 72 GLY A O 1
ATOM 561 N N . GLU A 1 73 ? -26.942 20.726 46.230 1.00 74.75 73 GLU A N 1
ATOM 562 C CA . GLU A 1 73 ? -28.180 21.511 46.207 1.00 74.75 73 GLU A CA 1
ATOM 563 C C . GLU A 1 73 ? -29.200 20.970 47.207 1.00 74.75 73 GLU A C 1
ATOM 565 O O . GLU A 1 73 ? -29.784 21.765 47.938 1.00 74.75 73 GLU A O 1
ATOM 570 N N . ASP A 1 74 ? -29.327 19.647 47.335 1.00 77.12 74 ASP A N 1
ATOM 571 C CA . ASP A 1 74 ? -30.188 19.011 48.339 1.00 77.12 74 ASP A CA 1
ATOM 572 C C . ASP A 1 74 ? -29.730 19.370 49.759 1.00 77.12 74 ASP A C 1
ATOM 574 O O . ASP A 1 74 ? -30.543 19.689 50.631 1.00 77.12 74 ASP A O 1
ATOM 578 N N . LEU A 1 75 ? -28.412 19.394 50.000 1.00 78.69 75 LEU A N 1
ATOM 579 C CA . LEU A 1 75 ? -27.852 19.867 51.267 1.00 78.69 75 LEU A CA 1
ATOM 580 C C . LEU A 1 75 ? -28.173 21.350 51.495 1.00 78.69 75 LEU A C 1
ATOM 582 O O . LEU A 1 75 ? -28.578 21.736 52.590 1.00 78.69 75 LEU A O 1
ATOM 586 N N . LYS A 1 76 ? -28.010 22.192 50.470 1.00 79.62 76 LYS A N 1
ATOM 587 C CA . LYS A 1 76 ? -28.313 23.626 50.548 1.00 79.62 76 LYS A CA 1
ATOM 588 C C . LYS A 1 76 ? -29.795 23.871 50.823 1.00 79.62 76 LYS A C 1
ATOM 590 O O . LYS A 1 76 ? -30.114 24.715 51.660 1.00 79.62 76 LYS A O 1
ATOM 595 N N . GLU A 1 77 ? -30.693 23.140 50.174 1.00 80.25 77 GLU A N 1
ATOM 596 C CA . GLU A 1 77 ? -32.135 23.200 50.408 1.00 80.25 77 GLU A CA 1
ATOM 597 C C . GLU A 1 77 ? -32.477 22.747 51.832 1.00 80.25 77 GLU A C 1
ATOM 599 O O . GLU A 1 77 ? -33.171 23.460 52.561 1.00 80.25 77 GLU A O 1
ATOM 604 N N . THR A 1 78 ? -31.903 21.624 52.272 1.00 80.44 78 THR A N 1
ATOM 605 C CA . THR A 1 78 ? -32.072 21.099 53.634 1.00 80.44 78 THR A CA 1
ATOM 606 C C . THR A 1 78 ? -31.621 22.122 54.679 1.00 80.44 78 THR A C 1
ATOM 608 O O . THR A 1 78 ? -32.335 22.380 55.646 1.00 80.44 78 THR A O 1
ATOM 611 N N . LEU A 1 79 ? -30.475 22.774 54.470 1.00 80.00 79 LEU A N 1
ATOM 612 C CA . LEU A 1 79 ? -29.950 23.803 55.372 1.00 80.00 79 LEU A CA 1
ATOM 613 C C . LEU A 1 79 ? -30.765 25.099 55.346 1.00 80.00 79 LEU A C 1
ATOM 615 O O . LEU A 1 79 ? -30.890 25.750 56.381 1.00 80.00 79 LEU A O 1
ATOM 619 N N . THR A 1 80 ? -31.330 25.463 54.193 1.00 81.25 80 THR A N 1
ATOM 620 C CA . THR A 1 80 ? -32.156 26.671 54.033 1.00 81.25 80 THR A CA 1
ATOM 621 C C . THR A 1 80 ? -33.520 26.516 54.712 1.00 81.25 80 THR A C 1
ATOM 623 O O . THR A 1 80 ? -34.060 27.490 55.232 1.00 81.25 80 THR A O 1
ATOM 626 N N . ASN A 1 81 ? -34.056 25.293 54.749 1.00 79.44 81 ASN A N 1
ATOM 627 C CA . ASN A 1 81 ? -35.395 25.000 55.263 1.00 79.44 81 ASN A CA 1
ATOM 628 C C . ASN A 1 81 ? -35.412 24.446 56.702 1.00 79.44 81 ASN A C 1
ATOM 630 O O . ASN A 1 81 ? -36.491 24.262 57.269 1.00 79.44 81 ASN A O 1
ATOM 634 N N . CYS A 1 82 ? -34.255 24.171 57.316 1.00 82.19 82 CYS A N 1
ATOM 635 C CA . CYS A 1 82 ? -34.196 23.602 58.664 1.00 82.19 82 CYS A CA 1
ATOM 636 C C . CYS A 1 82 ? -34.206 24.661 59.783 1.00 82.19 82 CYS A C 1
ATOM 638 O O . CYS A 1 82 ? -33.663 25.757 59.656 1.00 82.19 82 CYS A O 1
ATOM 640 N N . THR A 1 83 ? -34.772 24.296 60.936 1.00 76.12 83 THR A N 1
ATOM 641 C CA . THR A 1 83 ? -34.707 25.092 62.176 1.00 76.12 83 THR A CA 1
ATOM 642 C C . THR A 1 83 ? -33.477 24.770 63.033 1.00 76.12 83 THR A C 1
ATOM 644 O O . THR A 1 83 ? -33.114 25.561 63.900 1.00 76.12 83 THR A O 1
ATOM 647 N N . GLU A 1 84 ? -32.830 23.618 62.809 1.00 83.94 84 GLU A N 1
ATOM 648 C CA . GLU A 1 84 ? -31.657 23.137 63.556 1.00 83.94 84 GLU A CA 1
ATOM 649 C C . GLU A 1 84 ? -30.534 22.677 62.597 1.00 83.94 84 GLU A C 1
ATOM 651 O O . GLU A 1 84 ? -30.391 21.479 62.334 1.00 83.94 84 GLU A O 1
ATOM 656 N N . PRO A 1 85 ? -29.694 23.600 62.090 1.00 80.94 85 PRO A N 1
ATOM 657 C CA . PRO A 1 85 ? -28.711 23.300 61.043 1.00 80.94 85 PRO A CA 1
ATOM 658 C C . PRO A 1 85 ? -27.653 22.275 61.453 1.00 80.94 85 PRO A C 1
ATOM 660 O O . PRO A 1 85 ? -27.260 21.452 60.637 1.00 80.94 85 PRO A O 1
ATOM 663 N N . LEU A 1 86 ? -27.231 22.249 62.720 1.00 80.25 86 LEU A N 1
ATOM 664 C CA . LEU A 1 86 ? -26.249 21.262 63.189 1.00 80.25 86 LEU A CA 1
ATOM 665 C C . LEU A 1 86 ? -26.795 19.828 63.164 1.00 80.25 86 LEU A C 1
ATOM 667 O O . LEU A 1 86 ? -26.069 18.915 62.782 1.00 80.25 86 LEU A O 1
ATOM 671 N N . LYS A 1 87 ? -28.072 19.628 63.522 1.00 81.62 87 LYS A N 1
ATOM 672 C CA . LYS A 1 87 ? -28.707 18.305 63.439 1.00 81.62 87 LYS A CA 1
ATOM 673 C C . LYS A 1 87 ? -28.970 17.901 61.994 1.00 81.62 87 LYS A C 1
ATOM 675 O O . LYS A 1 87 ? -28.784 16.740 61.660 1.00 81.62 87 LYS A O 1
ATOM 680 N N . ALA A 1 88 ? -29.348 18.852 61.139 1.00 80.62 88 ALA A N 1
ATOM 681 C CA . ALA A 1 88 ? -29.523 18.601 59.712 1.00 80.62 88 ALA A CA 1
ATOM 682 C C . ALA A 1 88 ? -28.211 18.158 59.039 1.00 80.62 88 ALA A C 1
ATOM 684 O O . ALA A 1 88 ? -28.226 17.231 58.237 1.00 80.62 88 ALA A O 1
ATOM 685 N N . ILE A 1 89 ? -27.070 18.761 59.403 1.00 78.94 89 ILE A N 1
ATOM 686 C CA . ILE A 1 89 ? -25.745 18.344 58.911 1.00 78.94 89 ILE A CA 1
ATOM 687 C C . ILE A 1 89 ? -25.395 16.939 59.405 1.00 78.94 89 ILE A C 1
ATOM 689 O O . ILE A 1 89 ? -24.967 16.114 58.604 1.00 78.94 89 ILE A O 1
ATOM 693 N N . ASP A 1 90 ? -25.575 16.661 60.698 1.00 78.12 90 ASP A N 1
ATOM 694 C CA . ASP A 1 90 ? -25.266 15.350 61.287 1.00 78.12 90 ASP A CA 1
ATOM 695 C C . ASP A 1 90 ? -26.124 14.237 60.667 1.00 78.12 90 ASP A C 1
ATOM 697 O O . ASP A 1 90 ? -25.625 13.173 60.300 1.00 78.12 90 ASP A O 1
ATOM 701 N N . GLN A 1 91 ? -27.408 14.522 60.444 1.00 81.06 91 GLN A N 1
ATOM 702 C CA . GLN A 1 91 ? -28.321 13.617 59.762 1.00 81.06 91 GLN A CA 1
ATOM 703 C C . GLN A 1 91 ? -27.922 13.412 58.295 1.00 81.06 91 GLN A C 1
ATOM 705 O O . GLN A 1 91 ? -27.802 12.271 57.857 1.00 81.06 91 GLN A O 1
ATOM 710 N N . PHE A 1 92 ? -27.612 14.484 57.559 1.00 79.88 92 PHE A N 1
ATOM 711 C CA . PHE A 1 92 ? -27.164 14.389 56.168 1.00 79.88 92 PHE A CA 1
ATOM 712 C C . PHE A 1 92 ? -25.856 13.595 56.033 1.00 79.88 92 PHE A C 1
ATOM 714 O O . PHE A 1 92 ? -25.716 12.785 55.117 1.00 79.88 92 PHE A O 1
ATOM 721 N N . GLN A 1 93 ? -24.904 13.792 56.951 1.00 77.06 93 GLN A N 1
ATOM 722 C CA . GLN A 1 93 ? -23.650 13.035 57.008 1.00 77.06 93 GLN A CA 1
ATOM 723 C C . GLN A 1 93 ? -23.871 11.573 57.400 1.00 77.06 93 GLN A C 1
ATOM 725 O O . GLN A 1 93 ? -23.169 10.702 56.896 1.00 77.06 93 GLN A O 1
ATOM 730 N N . THR A 1 94 ? -24.840 11.286 58.267 1.00 78.44 94 THR A N 1
ATOM 731 C CA . THR A 1 94 ? -25.201 9.909 58.629 1.00 78.44 94 THR A CA 1
ATOM 732 C C . THR A 1 94 ? -25.864 9.185 57.459 1.00 78.44 94 THR A C 1
ATOM 734 O O . THR A 1 94 ? -25.574 8.018 57.218 1.00 78.44 94 THR A O 1
ATOM 737 N N . GLU A 1 95 ? -26.722 9.876 56.710 1.00 77.62 95 GLU A N 1
ATOM 738 C CA . GLU A 1 95 ? -27.455 9.314 55.574 1.00 77.62 95 GLU A CA 1
ATOM 739 C C . GLU A 1 95 ? -26.571 9.142 54.324 1.00 77.62 95 GLU A C 1
ATOM 741 O O . GLU A 1 95 ? -26.706 8.139 53.626 1.00 77.62 95 GLU A O 1
ATOM 746 N N . ASN A 1 96 ? -25.643 10.073 54.058 1.00 74.38 96 ASN A N 1
ATOM 747 C CA . ASN A 1 96 ? -24.848 10.112 52.816 1.00 74.38 96 ASN A CA 1
ATOM 748 C C . ASN A 1 96 ? -23.340 9.851 53.011 1.00 74.38 96 ASN A C 1
ATOM 750 O O . ASN A 1 96 ? -22.584 9.798 52.040 1.00 74.38 96 ASN A O 1
ATOM 754 N N . GLY A 1 97 ? -22.867 9.712 54.251 1.00 68.31 97 GLY A N 1
ATOM 755 C CA . GLY A 1 97 ? -21.464 9.453 54.572 1.00 68.31 97 GLY A CA 1
ATOM 756 C C . GLY A 1 97 ? -21.073 7.975 54.483 1.00 68.31 97 GLY A C 1
ATOM 757 O O . GLY A 1 97 ? -21.898 7.066 54.549 1.00 68.31 97 GLY A O 1
ATOM 758 N N . ILE A 1 98 ? -19.768 7.712 54.374 1.00 64.69 98 ILE A N 1
ATOM 759 C CA . ILE A 1 98 ? -19.228 6.345 54.396 1.00 64.69 98 ILE A CA 1
ATOM 760 C C . ILE A 1 98 ? -19.285 5.810 55.840 1.00 64.69 98 ILE A C 1
ATOM 762 O O . ILE A 1 98 ? -18.380 6.053 56.639 1.00 64.69 98 ILE A O 1
ATOM 766 N N . LEU A 1 99 ? -20.343 5.065 56.174 1.00 61.22 99 LEU A N 1
ATOM 767 C CA . LEU A 1 99 ? -20.565 4.420 57.478 1.00 61.22 99 LEU A CA 1
ATOM 768 C C . LEU A 1 99 ? -19.675 3.178 57.674 1.00 61.22 99 LEU A C 1
ATOM 770 O O . LEU A 1 99 ? -20.154 2.048 57.771 1.00 61.22 99 LEU A O 1
ATOM 774 N N . LEU A 1 100 ? -18.358 3.368 57.725 1.00 66.00 100 LEU A N 1
ATOM 775 C CA . LEU A 1 100 ? -17.421 2.312 58.111 1.00 66.00 100 LEU A CA 1
ATOM 776 C C . LEU A 1 100 ? -17.044 2.485 59.595 1.00 66.00 100 LEU A C 1
ATOM 778 O O . LEU A 1 100 ? -16.387 3.474 59.930 1.00 66.00 100 LEU A O 1
ATOM 782 N N . PRO A 1 101 ? -17.389 1.534 60.491 1.00 69.38 101 PRO A N 1
ATOM 783 C CA . PRO A 1 101 ? -17.099 1.634 61.929 1.00 69.38 101 PRO A CA 1
ATOM 784 C C . PRO A 1 101 ? -15.614 1.861 62.244 1.00 69.38 101 PRO A C 1
ATOM 786 O O . PRO A 1 101 ? -15.262 2.536 63.205 1.00 69.38 101 PRO A O 1
ATOM 789 N N . THR A 1 102 ? -14.729 1.332 61.399 1.00 69.50 102 THR A N 1
ATOM 790 C CA . THR A 1 102 ? -13.273 1.510 61.477 1.00 69.50 102 THR A CA 1
ATOM 791 C C . THR A 1 102 ? -12.802 2.914 61.094 1.00 69.50 102 THR A C 1
ATOM 793 O O . THR A 1 102 ? -11.793 3.377 61.619 1.00 69.50 102 THR A O 1
ATOM 796 N N . LEU A 1 103 ? -13.521 3.615 60.211 1.00 72.81 103 LEU A N 1
ATOM 797 C CA . LEU A 1 103 ? -13.188 4.978 59.779 1.00 72.81 103 LEU A CA 1
ATOM 798 C C . LEU A 1 103 ? -13.542 6.009 60.856 1.00 72.81 103 LEU A C 1
ATOM 800 O O . LEU A 1 103 ? -12.828 6.993 61.028 1.00 72.81 103 LEU A O 1
ATOM 804 N N . GLN A 1 104 ? -14.626 5.769 61.601 1.00 72.69 104 GLN A N 1
ATOM 805 C CA . GLN A 1 104 ? -15.158 6.705 62.594 1.00 72.69 104 GLN A CA 1
ATOM 806 C C . GLN A 1 104 ? -14.145 7.011 63.709 1.00 72.69 104 GLN A C 1
ATOM 808 O O . GLN A 1 104 ? -14.044 8.149 64.161 1.00 72.69 104 GLN A O 1
ATOM 813 N N . SER A 1 105 ? -13.340 6.021 64.105 1.00 76.69 105 SER A N 1
ATOM 814 C CA . SER A 1 105 ? -12.240 6.205 65.062 1.00 76.69 105 SER A CA 1
ATOM 815 C C . SER A 1 105 ? -10.958 6.764 64.431 1.00 76.69 105 SER A C 1
ATOM 817 O O . SER A 1 105 ? -10.125 7.301 65.153 1.00 76.69 105 SER A O 1
ATOM 819 N N . ALA A 1 106 ? -10.783 6.643 63.109 1.00 76.81 106 ALA A N 1
ATOM 820 C CA . ALA A 1 106 ? -9.575 7.048 62.384 1.00 76.81 106 ALA A CA 1
ATOM 821 C C . ALA A 1 106 ? -9.608 8.513 61.906 1.00 76.81 106 ALA A C 1
ATOM 823 O O . ALA A 1 106 ? -8.572 9.175 61.886 1.00 76.81 106 ALA A O 1
ATOM 824 N N . LEU A 1 107 ? -10.790 9.041 61.567 1.00 77.62 107 LEU A N 1
ATOM 825 C CA . LEU A 1 107 ? -10.975 10.424 61.104 1.00 77.62 107 LEU A CA 1
ATOM 826 C C . LEU A 1 107 ? -10.421 11.490 62.076 1.00 77.62 107 LEU A C 1
ATOM 828 O O . LEU A 1 107 ? -9.732 12.392 61.603 1.00 77.62 107 LEU A O 1
ATOM 832 N N . PRO A 1 108 ? -10.603 11.388 63.411 1.00 81.75 108 PRO A N 1
ATOM 833 C CA . PRO A 1 108 ? -10.014 12.351 64.346 1.00 81.75 108 PRO A CA 1
ATOM 834 C C . PRO A 1 108 ? -8.481 12.366 64.324 1.00 81.75 108 PRO A C 1
ATOM 836 O O . PRO A 1 108 ? -7.869 13.405 64.559 1.00 81.75 108 PRO A O 1
ATOM 839 N N . PHE A 1 109 ? -7.841 11.229 64.028 1.00 81.50 109 PHE A N 1
ATOM 840 C CA . PHE A 1 109 ? -6.389 11.191 63.874 1.00 81.50 109 PHE A CA 1
ATOM 841 C C . PHE A 1 109 ? -5.948 11.942 62.617 1.00 81.50 109 PHE A C 1
ATOM 843 O O . PHE A 1 109 ? -4.951 12.652 62.681 1.00 81.50 109 PHE A O 1
ATOM 850 N N . LEU A 1 110 ? -6.690 11.852 61.510 1.00 80.25 110 LEU A N 1
ATOM 851 C CA . LEU A 1 110 ? -6.410 12.636 60.298 1.00 80.25 110 LEU A CA 1
ATOM 852 C C . LEU A 1 110 ? -6.546 14.142 60.556 1.00 80.25 110 LEU A C 1
ATOM 854 O O . LEU A 1 110 ? -5.671 14.908 60.147 1.00 80.25 110 LEU A O 1
ATOM 858 N N . ASP A 1 111 ? -7.573 14.545 61.313 1.00 82.06 111 ASP A N 1
ATOM 859 C CA . ASP A 1 111 ? -7.769 15.942 61.712 1.00 82.06 111 ASP A CA 1
ATOM 860 C C . ASP A 1 111 ? -6.580 16.456 62.553 1.00 82.06 111 ASP A C 1
ATOM 862 O O . ASP A 1 111 ? -6.083 17.558 62.321 1.00 82.06 111 ASP A O 1
ATOM 866 N N . LEU A 1 112 ? -6.064 15.641 63.489 1.00 86.06 112 LEU A N 1
ATOM 867 C CA . LEU A 1 112 ? -4.882 15.974 64.303 1.00 86.06 112 LEU A CA 1
ATOM 868 C C . LEU A 1 112 ? -3.593 16.120 63.478 1.00 86.06 112 LEU A C 1
ATOM 870 O O . LEU A 1 112 ? -2.704 16.874 63.870 1.00 86.06 112 LEU A O 1
ATOM 874 N N . HIS A 1 113 ? -3.488 15.421 62.346 1.00 85.94 113 HIS A N 1
ATOM 875 C CA . HIS A 1 113 ? -2.362 15.538 61.411 1.00 85.94 113 HIS A CA 1
ATOM 876 C C . HIS A 1 113 ? -2.567 16.664 60.382 1.00 85.94 113 HIS A C 1
ATOM 878 O O . HIS A 1 113 ? -1.756 16.817 59.471 1.00 85.94 113 HIS A O 1
ATOM 884 N N . GLY A 1 114 ? -3.640 17.455 60.513 1.00 84.75 114 GLY A N 1
ATOM 885 C CA . GLY A 1 114 ? -3.936 18.583 59.633 1.00 84.75 114 GLY A CA 1
ATOM 886 C C . GLY A 1 114 ? -4.346 18.183 58.216 1.00 84.75 114 GLY A C 1
ATOM 887 O O . GLY A 1 114 ? -4.304 19.026 57.327 1.00 84.75 114 GLY A O 1
ATOM 888 N N . THR A 1 115 ? -4.725 16.920 57.987 1.00 83.31 115 THR A N 1
ATOM 889 C CA . THR A 1 115 ? -5.198 16.461 56.674 1.00 83.31 115 THR A CA 1
ATOM 890 C C . THR A 1 115 ? -6.686 16.786 56.525 1.00 83.31 115 THR A C 1
ATOM 892 O O . THR A 1 115 ? -7.492 16.292 57.319 1.00 83.31 115 THR A O 1
ATOM 895 N N . PRO A 1 116 ? -7.097 17.585 55.525 1.00 84.44 116 PRO A N 1
ATOM 896 C CA . PRO A 1 116 ? -8.506 17.856 55.277 1.00 84.44 116 PRO A CA 1
ATOM 897 C C . PRO A 1 116 ? -9.276 16.567 54.966 1.00 84.44 116 PRO A C 1
ATOM 899 O O . PRO A 1 116 ? -8.880 15.778 54.108 1.00 84.44 116 PRO A O 1
ATOM 902 N N . ARG A 1 117 ? -10.440 16.373 55.599 1.00 80.44 117 ARG A N 1
ATOM 903 C CA . ARG A 1 117 ? -11.296 15.196 55.344 1.00 80.44 117 ARG A CA 1
ATOM 904 C C . ARG A 1 117 ? -11.711 15.060 53.876 1.00 80.44 117 ARG A C 1
ATOM 906 O O . ARG A 1 117 ? -11.885 13.943 53.399 1.00 80.44 117 ARG A O 1
ATOM 913 N N . LEU A 1 118 ? -11.841 16.181 53.158 1.00 81.38 118 LEU A N 1
ATOM 914 C CA . LEU A 1 118 ? -12.104 16.191 51.717 1.00 81.38 118 LEU A CA 1
ATOM 915 C C . LEU A 1 118 ? -11.002 15.463 50.937 1.00 81.38 118 LEU A C 1
ATOM 917 O O . LEU A 1 118 ? -11.320 14.599 50.129 1.00 81.38 118 LEU A O 1
ATOM 921 N N . GLU A 1 119 ? -9.731 15.769 51.213 1.00 83.75 119 GLU A N 1
ATOM 922 C CA . GLU A 1 119 ? -8.586 15.140 50.539 1.00 83.75 119 GLU A CA 1
ATOM 923 C C . GLU A 1 119 ? -8.539 13.636 50.821 1.00 83.75 119 GLU A C 1
ATOM 925 O O . GLU A 1 119 ? -8.322 12.832 49.915 1.00 83.75 119 GLU A O 1
ATOM 930 N N . PHE A 1 120 ? -8.828 13.235 52.062 1.00 84.56 120 PHE A N 1
ATOM 931 C CA . PHE A 1 120 ? -8.936 11.822 52.416 1.00 84.56 120 PHE A CA 1
ATOM 932 C C . PHE A 1 120 ? -10.055 11.116 51.637 1.00 84.56 120 PHE A C 1
ATOM 934 O O . PHE A 1 120 ? -9.818 10.072 51.031 1.00 84.56 120 PHE A O 1
ATOM 941 N N . HIS A 1 121 ? -11.270 11.676 51.612 1.00 83.25 121 HIS A N 1
ATOM 942 C CA . HIS A 1 121 ? -12.390 11.071 50.888 1.00 83.25 121 HIS A CA 1
ATOM 943 C C . HIS A 1 121 ? -12.168 11.048 49.371 1.00 83.25 121 HIS A C 1
ATOM 945 O O . HIS A 1 121 ? -12.539 10.064 48.735 1.00 83.25 121 HIS A O 1
ATOM 951 N N . GLN A 1 122 ? -11.522 12.070 48.802 1.00 85.12 122 GLN A N 1
ATOM 952 C CA . GLN A 1 122 ? -11.097 12.079 47.399 1.00 85.12 122 GLN A CA 1
ATOM 953 C C . GLN A 1 122 ? -10.092 10.956 47.118 1.00 85.12 122 GLN A C 1
ATOM 955 O O . GLN A 1 122 ? -10.291 10.185 46.184 1.00 85.12 122 GLN A O 1
ATOM 960 N N . SER A 1 123 ? -9.082 10.785 47.976 1.00 86.44 123 SER A N 1
ATOM 961 C CA . SER A 1 123 ? -8.099 9.704 47.842 1.00 86.44 123 SER A CA 1
ATOM 962 C C . SER A 1 123 ? -8.736 8.314 47.949 1.00 86.44 123 SER A C 1
ATOM 964 O O . SER A 1 123 ? -8.439 7.439 47.136 1.00 86.44 123 SER A O 1
ATOM 966 N N . VAL A 1 124 ? -9.650 8.105 48.904 1.00 86.19 124 VAL A N 1
ATOM 967 C CA . VAL A 1 124 ? -10.397 6.841 49.028 1.00 86.19 124 VAL A CA 1
ATOM 968 C C . VAL A 1 124 ? -11.257 6.596 47.791 1.00 86.19 124 VAL A C 1
ATOM 970 O O . VAL A 1 124 ? -11.316 5.471 47.300 1.00 86.19 124 VAL A O 1
ATOM 973 N N . PHE A 1 125 ? -11.922 7.631 47.279 1.00 86.19 125 PHE A N 1
ATOM 974 C CA . PHE A 1 125 ? -12.738 7.528 46.077 1.00 86.19 125 PHE A CA 1
ATOM 975 C C . PHE A 1 125 ? -11.899 7.132 44.854 1.00 86.19 125 PHE A C 1
ATOM 977 O O . PHE A 1 125 ? -12.283 6.213 44.132 1.00 86.19 125 PHE A O 1
ATOM 984 N N . ASP A 1 126 ? -10.750 7.777 44.644 1.00 87.75 126 ASP A N 1
ATOM 985 C CA . ASP A 1 126 ? -9.838 7.453 43.546 1.00 87.75 126 ASP A CA 1
ATOM 986 C C . ASP A 1 126 ? -9.331 6.006 43.653 1.00 87.75 126 ASP A C 1
ATOM 988 O O . ASP A 1 126 ? -9.411 5.257 42.682 1.00 87.75 126 ASP A O 1
ATOM 992 N N . GLU A 1 127 ? -8.918 5.561 44.842 1.00 90.06 127 GLU A N 1
ATOM 993 C CA . GLU A 1 127 ? -8.489 4.175 45.090 1.00 90.06 127 GLU A CA 1
ATOM 994 C C . GLU A 1 127 ? -9.617 3.158 44.822 1.00 90.06 127 GLU A C 1
ATOM 996 O O . GLU A 1 127 ? -9.394 2.092 44.243 1.00 90.06 127 GLU A O 1
ATOM 1001 N N . LEU A 1 128 ? -10.856 3.474 45.220 1.00 90.25 128 LEU A N 1
ATOM 1002 C CA . LEU A 1 128 ? -12.023 2.633 44.937 1.00 90.25 128 LEU A CA 1
ATOM 1003 C C . LEU A 1 128 ? -12.336 2.582 43.440 1.00 90.25 128 LEU A C 1
ATOM 1005 O O . LEU A 1 128 ? -12.693 1.514 42.936 1.00 90.25 128 LEU A O 1
ATOM 1009 N N . ARG A 1 129 ? -12.189 3.705 42.729 1.00 92.19 129 ARG A N 1
ATOM 1010 C CA . ARG A 1 129 ? -12.346 3.771 41.274 1.00 92.19 129 ARG A CA 1
ATOM 1011 C C . ARG A 1 129 ? -11.333 2.865 40.585 1.00 92.19 129 ARG A C 1
ATOM 1013 O O . ARG A 1 129 ? -11.742 2.038 39.772 1.00 92.19 129 ARG A O 1
ATOM 1020 N N . GLU A 1 130 ? -10.050 2.985 40.923 1.00 92.50 130 GLU A N 1
ATOM 1021 C CA . GLU A 1 130 ? -8.991 2.153 40.337 1.00 92.50 130 GLU A CA 1
ATOM 1022 C C . GLU A 1 130 ? -9.250 0.664 40.607 1.00 92.50 130 GLU A C 1
ATOM 1024 O O . GLU A 1 130 ? -9.324 -0.130 39.667 1.00 92.50 130 GLU A O 1
ATOM 1029 N N . LYS A 1 131 ? -9.547 0.285 41.860 1.00 92.88 131 LYS A N 1
ATOM 1030 C CA . LYS A 1 131 ? -9.892 -1.106 42.208 1.00 92.88 131 LYS A CA 1
ATOM 1031 C C . LYS A 1 131 ? -11.118 -1.627 41.472 1.00 92.88 131 LYS A C 1
ATOM 1033 O O . LYS A 1 131 ? -11.175 -2.806 41.117 1.00 92.88 131 LYS A O 1
ATOM 1038 N N . LEU A 1 132 ? -12.122 -0.781 41.249 1.00 92.62 132 LEU A N 1
ATOM 1039 C CA . LEU A 1 132 ? -13.298 -1.165 40.479 1.00 92.62 132 LEU A CA 1
ATOM 1040 C C . LEU A 1 132 ? -12.938 -1.398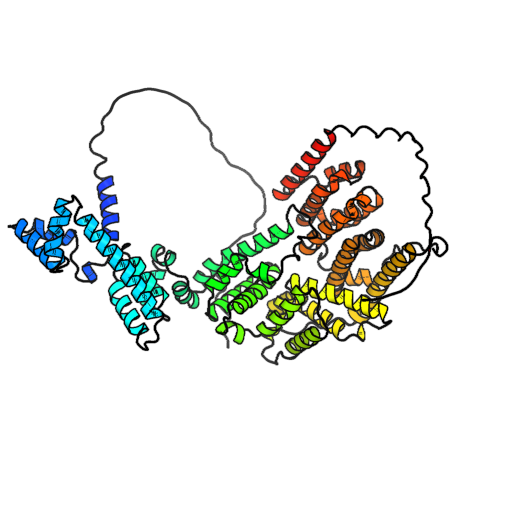 39.007 1.00 92.62 132 LEU A C 1
ATOM 1042 O O . LEU A 1 132 ? -13.373 -2.398 38.439 1.00 92.62 132 LEU A O 1
ATOM 1046 N N . MET A 1 133 ? -12.119 -0.536 38.402 1.00 92.88 133 MET A N 1
ATOM 1047 C CA . MET A 1 133 ? -11.651 -0.711 37.022 1.00 92.88 133 MET A CA 1
ATOM 1048 C C . MET A 1 133 ? -10.804 -1.978 36.848 1.00 92.88 133 MET A C 1
ATOM 1050 O O . MET A 1 133 ? -11.001 -2.711 35.874 1.00 92.88 133 MET A O 1
ATOM 1054 N N . GLU A 1 134 ? -9.917 -2.274 37.800 1.00 92.38 134 GLU A N 1
ATOM 1055 C CA . GLU A 1 134 ? -9.150 -3.524 37.837 1.00 92.38 134 GLU A CA 1
ATOM 1056 C C . GLU A 1 134 ? -10.078 -4.736 37.930 1.00 92.38 134 GLU A C 1
ATOM 1058 O O . GLU A 1 134 ? -9.963 -5.685 37.153 1.00 92.38 134 GLU A O 1
ATOM 1063 N N . ARG A 1 135 ? -11.068 -4.692 38.828 1.00 91.31 135 ARG A N 1
ATOM 1064 C CA . ARG A 1 135 ? -12.033 -5.782 38.991 1.00 91.31 135 ARG A CA 1
ATOM 1065 C C . ARG A 1 135 ? -12.879 -5.998 37.737 1.00 91.31 135 ARG A C 1
ATOM 1067 O O . ARG A 1 135 ? -13.154 -7.144 37.393 1.00 91.31 135 ARG A O 1
ATOM 1074 N N . VAL A 1 136 ? -13.263 -4.928 37.040 1.00 91.50 136 VAL A N 1
ATOM 1075 C CA . VAL A 1 136 ? -13.957 -5.009 35.744 1.00 91.50 136 VAL A CA 1
ATOM 1076 C C . VAL A 1 136 ? -13.090 -5.727 34.709 1.00 91.50 136 VAL A C 1
ATOM 1078 O O . VAL A 1 136 ? -13.594 -6.609 34.015 1.00 91.50 136 VAL A O 1
ATOM 1081 N N . ALA A 1 137 ? -11.795 -5.406 34.631 1.00 89.44 137 ALA A N 1
ATOM 1082 C CA . ALA A 1 137 ? -10.872 -6.090 33.725 1.00 89.44 137 ALA A CA 1
ATOM 1083 C C . ALA A 1 137 ? -10.740 -7.586 34.065 1.00 89.44 137 ALA A C 1
ATOM 1085 O O . ALA A 1 137 ? -10.860 -8.430 33.180 1.00 89.44 137 ALA A O 1
ATOM 1086 N N . ILE A 1 138 ? -10.606 -7.924 35.353 1.00 90.38 138 ILE A N 1
ATOM 1087 C CA . ILE A 1 138 ? -10.532 -9.317 35.821 1.00 90.38 138 ILE A CA 1
ATOM 1088 C C . ILE A 1 138 ? -11.806 -10.096 35.463 1.00 90.38 138 ILE A C 1
ATOM 1090 O O . ILE A 1 138 ? -11.727 -11.230 34.993 1.00 90.38 138 ILE A O 1
ATOM 1094 N N . ILE A 1 139 ? -12.990 -9.501 35.654 1.00 89.31 139 ILE A N 1
ATOM 1095 C CA . ILE A 1 139 ? -14.270 -10.136 35.297 1.00 89.31 139 ILE A CA 1
ATOM 1096 C C . ILE A 1 139 ? -14.353 -10.371 33.783 1.00 89.31 139 ILE A C 1
ATOM 1098 O O . ILE A 1 139 ? -14.784 -11.441 33.352 1.00 89.31 139 ILE A O 1
ATOM 1102 N N . ALA A 1 140 ? -13.915 -9.403 32.975 1.00 85.81 140 ALA A N 1
ATOM 1103 C CA . ALA A 1 140 ? -13.932 -9.508 31.518 1.00 85.81 140 ALA A CA 1
ATOM 1104 C C . ALA A 1 140 ? -13.024 -10.635 30.985 1.00 85.81 140 ALA A C 1
ATOM 1106 O O . ALA A 1 140 ? -13.395 -11.345 30.042 1.00 85.81 140 ALA A O 1
ATOM 1107 N N . GLU A 1 141 ? -11.856 -10.833 31.600 1.00 85.25 141 GLU A N 1
ATOM 1108 C CA . GLU A 1 141 ? -10.893 -11.886 31.244 1.00 85.25 141 GLU A CA 1
ATOM 1109 C C . GLU A 1 141 ? -11.242 -13.259 31.843 1.00 85.25 141 GLU A C 1
ATOM 1111 O O . GLU A 1 141 ? -10.838 -14.298 31.314 1.00 85.25 141 GLU A O 1
ATOM 1116 N N . GLY A 1 142 ? -12.024 -13.286 32.925 1.00 83.38 142 GLY A N 1
ATOM 1117 C CA . GLY A 1 142 ? -12.438 -14.505 33.617 1.00 83.38 142 GLY A CA 1
ATOM 1118 C C . GLY A 1 142 ? -13.289 -15.440 32.752 1.00 83.38 142 GLY A C 1
ATOM 1119 O O . GLY A 1 142 ? -13.967 -15.014 31.825 1.00 83.38 142 GLY A O 1
ATOM 1120 N N . LYS A 1 143 ? -13.294 -16.742 33.057 1.00 77.19 143 LYS A N 1
ATOM 1121 C CA . LYS A 1 143 ? -14.034 -17.769 32.286 1.00 77.19 143 LYS A CA 1
ATOM 1122 C C . LYS A 1 143 ? -15.466 -18.023 32.779 1.00 77.19 143 LYS A C 1
ATOM 1124 O O . LYS A 1 143 ? -16.057 -19.034 32.417 1.00 77.19 143 LYS A O 1
ATOM 1129 N N . GLU A 1 144 ? -16.009 -17.159 33.632 1.00 80.38 144 GLU A N 1
ATOM 1130 C CA . GLU A 1 144 ? -17.378 -17.319 34.132 1.00 80.38 144 GLU A CA 1
ATOM 1131 C C . GLU A 1 144 ? -18.401 -17.127 33.003 1.00 80.38 144 GLU A C 1
ATOM 1133 O O . GLU A 1 144 ? -18.312 -16.154 32.252 1.00 80.38 144 GLU A O 1
ATOM 1138 N N . GLU A 1 145 ? -19.397 -18.015 32.906 1.00 74.44 145 GLU A N 1
ATOM 1139 C CA . GLU A 1 145 ? -20.443 -17.914 31.874 1.00 74.44 145 GLU A CA 1
ATOM 1140 C C . GLU A 1 145 ? -21.284 -16.632 32.012 1.00 74.44 145 GLU A C 1
ATOM 1142 O O . GLU A 1 145 ? -21.664 -16.034 31.009 1.00 74.44 145 GLU A O 1
ATOM 1147 N N . ASP A 1 146 ? -21.493 -16.155 33.243 1.00 82.94 146 ASP A N 1
ATOM 1148 C CA . ASP A 1 146 ? -22.320 -14.979 33.559 1.00 82.94 146 ASP A CA 1
ATOM 1149 C C . ASP A 1 146 ? -21.527 -13.656 33.643 1.00 82.94 146 ASP A C 1
ATOM 1151 O O . ASP A 1 146 ? -22.020 -12.617 34.084 1.00 82.94 146 ASP A O 1
ATOM 1155 N N . ARG A 1 147 ? -20.258 -13.647 33.215 1.00 85.56 147 ARG A N 1
ATOM 1156 C CA . ARG A 1 147 ? -19.408 -12.444 33.306 1.00 85.56 147 ARG A CA 1
ATOM 1157 C C . ARG A 1 147 ? -20.005 -11.234 32.584 1.00 85.56 147 ARG A C 1
ATOM 1159 O O . ARG A 1 147 ? -19.906 -10.113 33.073 1.00 85.56 147 ARG A O 1
ATOM 1166 N N . TYR A 1 148 ? -20.641 -11.459 31.435 1.00 86.00 148 TYR A N 1
ATOM 1167 C CA . TYR A 1 148 ? -21.243 -10.384 30.650 1.00 86.00 148 TYR A CA 1
ATOM 1168 C C . TYR A 1 148 ? -22.549 -9.883 31.265 1.00 86.00 148 TYR A C 1
ATOM 1170 O O . TYR A 1 148 ? -22.769 -8.678 31.237 1.00 86.00 148 TYR A O 1
ATOM 1178 N N . GLY A 1 149 ? -23.341 -10.753 31.905 1.00 87.38 149 GLY A N 1
ATOM 1179 C CA . GLY A 1 149 ? -24.522 -10.343 32.672 1.00 87.38 149 GLY A CA 1
ATOM 1180 C C . GLY A 1 149 ? -24.145 -9.393 33.809 1.00 87.38 149 GLY A C 1
ATOM 1181 O O . GLY A 1 149 ? -24.684 -8.293 33.910 1.00 87.38 149 GLY A O 1
ATOM 1182 N N . LYS A 1 150 ? -23.104 -9.736 34.580 1.00 88.38 150 LYS A N 1
ATOM 1183 C CA . LYS A 1 150 ? -22.562 -8.863 35.640 1.00 88.38 150 LYS A CA 1
ATOM 1184 C C . LYS A 1 150 ? -22.079 -7.506 35.115 1.00 88.38 150 LYS A C 1
ATOM 1186 O O . LYS A 1 150 ? -22.281 -6.482 35.768 1.00 88.38 150 LYS A O 1
ATOM 1191 N N . LEU A 1 151 ? -21.425 -7.482 33.950 1.00 89.94 151 LEU A N 1
ATOM 1192 C CA . LEU A 1 151 ? -20.970 -6.238 33.318 1.00 89.94 151 LEU A CA 1
ATOM 1193 C C . LEU A 1 151 ? -22.138 -5.405 32.775 1.00 89.94 151 LEU A C 1
ATOM 1195 O O . LEU A 1 151 ? -22.102 -4.181 32.882 1.00 89.94 151 LEU A O 1
ATOM 1199 N N . GLU A 1 152 ? -23.181 -6.035 32.234 1.00 89.56 152 GLU A N 1
ATOM 1200 C CA . GLU A 1 152 ? -24.402 -5.350 31.801 1.00 89.56 152 GLU A CA 1
ATOM 1201 C C . GLU A 1 152 ? -25.147 -4.725 32.985 1.00 89.56 152 GLU A C 1
ATOM 1203 O O . GLU A 1 152 ? -25.511 -3.551 32.920 1.00 89.56 152 GLU A O 1
ATOM 1208 N N . GLU A 1 153 ? -25.293 -5.448 34.097 1.00 90.25 153 GLU A N 1
ATOM 1209 C CA . GLU A 1 153 ? -25.883 -4.914 35.330 1.00 90.25 153 GLU A CA 1
ATOM 1210 C C . GLU A 1 153 ? -25.087 -3.727 35.884 1.00 90.25 153 GLU A C 1
ATOM 1212 O O . GLU A 1 153 ? -25.661 -2.707 36.283 1.00 90.25 153 GLU A O 1
ATOM 1217 N N . LEU A 1 154 ? -23.754 -3.834 35.892 1.00 90.50 154 LEU A N 1
ATOM 1218 C CA . LEU A 1 154 ? -22.884 -2.737 36.303 1.00 90.50 154 LEU A CA 1
ATOM 1219 C C . LEU A 1 154 ? -23.023 -1.540 35.356 1.00 90.50 154 LEU A C 1
ATOM 1221 O O . LEU A 1 154 ? -23.038 -0.395 35.814 1.00 90.50 154 LEU A O 1
ATOM 1225 N N . LEU A 1 155 ? -23.163 -1.780 34.050 1.00 91.44 155 LEU A N 1
ATOM 1226 C CA . LEU A 1 155 ? -23.399 -0.723 33.074 1.00 91.44 155 LEU A CA 1
ATOM 1227 C C . LEU A 1 155 ? -24.755 -0.048 33.294 1.00 91.44 155 LEU A C 1
ATOM 1229 O O . LEU A 1 155 ? -24.835 1.164 33.171 1.00 91.44 155 LEU A O 1
ATOM 1233 N N . GLU A 1 156 ? -25.832 -0.778 33.590 1.00 90.12 156 GLU A N 1
ATOM 1234 C CA . GLU A 1 156 ? -27.135 -0.162 33.901 1.00 90.12 156 GLU A CA 1
ATOM 1235 C C . GLU A 1 156 ? -27.046 0.789 35.098 1.00 90.12 156 GLU A C 1
ATOM 1237 O O . GLU A 1 156 ? -27.565 1.900 35.036 1.00 90.12 156 GLU A O 1
ATOM 1242 N N . LYS A 1 157 ? -26.314 0.407 36.150 1.00 88.75 157 LYS A N 1
ATOM 1243 C CA . LYS A 1 157 ? -26.155 1.246 37.349 1.00 88.75 157 LYS A CA 1
ATOM 1244 C C . LYS A 1 157 ? -25.219 2.437 37.146 1.00 88.75 157 LYS A C 1
ATOM 1246 O O . LYS A 1 157 ? -25.427 3.485 37.742 1.00 88.75 157 LYS A O 1
ATOM 1251 N N . SER A 1 158 ? -24.168 2.275 36.344 1.00 89.62 158 SER A N 1
ATOM 1252 C CA . SER A 1 158 ? -23.116 3.292 36.193 1.00 89.62 158 SER A CA 1
ATOM 1253 C C . SER A 1 158 ? -23.337 4.249 35.018 1.00 89.62 158 SER A C 1
ATOM 1255 O O . SER A 1 158 ? -22.845 5.373 35.057 1.00 89.62 158 SER A O 1
ATOM 1257 N N . PHE A 1 159 ? -24.090 3.858 33.984 1.00 88.88 159 PHE A N 1
ATOM 1258 C CA . PHE A 1 159 ? -24.295 4.681 32.786 1.00 88.88 159 PHE A CA 1
ATOM 1259 C C . PHE A 1 159 ? -24.998 6.033 33.028 1.00 88.88 159 PHE A C 1
ATOM 1261 O O . PHE A 1 159 ? -24.606 6.990 32.359 1.00 88.88 159 PHE A O 1
ATOM 1268 N N . PRO A 1 160 ? -25.950 6.190 33.975 1.00 87.88 160 PRO A N 1
ATOM 1269 C CA . PRO A 1 160 ? -26.474 7.511 34.355 1.00 87.88 160 PRO A CA 1
ATOM 1270 C C . PRO A 1 160 ? -25.375 8.523 34.718 1.00 87.88 160 PRO A C 1
ATOM 1272 O O . PRO A 1 160 ? -25.479 9.711 34.419 1.00 87.88 160 PRO A O 1
ATOM 1275 N N . LEU A 1 161 ? -24.263 8.033 35.275 1.00 87.25 161 LEU A N 1
ATOM 1276 C CA . LEU A 1 161 ? -23.108 8.824 35.703 1.00 87.25 161 LEU A CA 1
ATOM 1277 C C . LEU A 1 161 ? -22.046 9.007 34.606 1.00 87.25 161 LEU A C 1
ATOM 1279 O O . LEU A 1 161 ? -20.948 9.478 34.885 1.00 87.25 161 LEU A O 1
ATOM 1283 N N . VAL A 1 162 ? -22.324 8.655 33.344 1.00 86.00 162 VAL A N 1
ATOM 1284 C CA . VAL A 1 162 ? -21.329 8.696 32.248 1.00 86.00 162 VAL A CA 1
ATOM 1285 C C . VAL A 1 162 ? -20.762 10.097 31.977 1.00 86.00 162 VAL A C 1
ATOM 1287 O O . VAL A 1 162 ? -19.643 10.238 31.477 1.00 86.00 162 VAL A O 1
ATOM 1290 N N . LYS A 1 163 ? -21.526 11.143 32.310 1.00 85.31 163 LYS A N 1
ATOM 1291 C CA . LYS A 1 163 ? -21.104 12.545 32.185 1.00 85.31 163 LYS A CA 1
ATOM 1292 C C . LYS A 1 163 ? -20.276 13.030 33.375 1.00 85.31 163 LYS A C 1
ATOM 1294 O O . LYS A 1 163 ? -19.641 14.073 33.260 1.00 85.31 163 LYS A O 1
ATOM 1299 N N . MET A 1 164 ? -20.262 12.278 34.476 1.00 85.50 164 MET A N 1
ATOM 1300 C CA . MET A 1 164 ? -19.519 12.613 35.682 1.00 85.50 164 MET A CA 1
ATOM 1301 C C . MET A 1 164 ? -18.042 12.219 35.508 1.00 85.50 164 MET A C 1
ATOM 1303 O O . MET A 1 164 ? -17.746 11.023 35.423 1.00 85.50 164 MET A O 1
ATOM 1307 N N . PRO A 1 165 ? -17.088 13.172 35.475 1.00 84.75 165 PRO A N 1
ATOM 1308 C CA . PRO A 1 165 ? -15.688 12.883 35.138 1.00 84.75 165 PRO A CA 1
ATOM 1309 C C . PRO A 1 165 ? -15.015 11.856 36.057 1.00 84.75 165 PRO A C 1
ATOM 1311 O O . PRO A 1 165 ? -14.141 11.112 35.623 1.00 84.75 165 PRO A O 1
ATOM 1314 N N . SER A 1 166 ? -15.439 11.792 37.319 1.00 84.50 166 SER A N 1
ATOM 1315 C CA . SER A 1 166 ? -14.868 10.914 38.340 1.00 84.50 166 SER A CA 1
ATOM 1316 C C . SER A 1 166 ? -15.271 9.438 38.178 1.00 84.50 166 SER A C 1
ATOM 1318 O O . SER A 1 166 ? -14.483 8.564 38.525 1.00 84.50 166 SER A O 1
ATOM 1320 N N . ILE A 1 167 ? -16.447 9.138 37.605 1.00 87.62 167 ILE A N 1
ATOM 1321 C CA . ILE A 1 167 ? -16.938 7.763 37.352 1.00 87.62 167 ILE A CA 1
ATOM 1322 C C . ILE A 1 167 ? -16.882 7.378 35.872 1.00 87.62 167 ILE A C 1
ATOM 1324 O O . ILE A 1 167 ? -16.824 6.190 35.551 1.00 87.62 167 ILE A O 1
ATOM 1328 N N . GLN A 1 168 ? -16.827 8.350 34.960 1.00 90.00 168 GLN A N 1
ATOM 1329 C CA . GLN A 1 168 ? -16.723 8.113 33.522 1.00 90.00 168 GLN A CA 1
ATOM 1330 C C . GLN A 1 168 ? -15.674 7.044 33.139 1.00 90.00 168 GLN A C 1
ATOM 1332 O O . GLN A 1 168 ? -16.026 6.178 32.334 1.00 90.00 168 GLN A O 1
ATOM 1337 N N . PRO A 1 169 ? -14.448 7.001 33.712 1.00 91.31 169 PRO A N 1
ATOM 1338 C CA . PRO A 1 169 ? -13.470 5.953 33.401 1.00 91.31 169 PRO A CA 1
ATOM 1339 C C . PRO A 1 169 ? -13.993 4.530 33.637 1.00 91.31 169 PRO A C 1
ATOM 1341 O O . PRO A 1 169 ? -13.756 3.643 32.818 1.00 91.31 169 PRO A O 1
ATOM 1344 N N . VAL A 1 170 ? -14.780 4.321 34.699 1.00 90.88 170 VAL A N 1
ATOM 1345 C CA . VAL A 1 170 ? -15.405 3.028 35.013 1.00 90.88 170 VAL A CA 1
ATOM 1346 C C . VAL A 1 170 ? -16.421 2.656 33.938 1.00 90.88 170 VAL A C 1
ATOM 1348 O O . VAL A 1 170 ? -16.385 1.541 33.422 1.00 90.88 170 VAL A O 1
ATOM 1351 N N . VAL A 1 171 ? -17.294 3.592 33.549 1.00 90.81 171 VAL A N 1
ATOM 1352 C CA . VAL A 1 171 ? -18.303 3.359 32.500 1.00 90.81 171 VAL A CA 1
ATOM 1353 C C . VAL A 1 171 ? -17.625 3.009 31.175 1.00 90.81 171 VAL A C 1
ATOM 1355 O O . VAL A 1 171 ? -18.016 2.049 30.513 1.00 90.81 171 VAL A O 1
ATOM 1358 N N . MET A 1 172 ? -16.573 3.745 30.809 1.00 90.81 172 MET A N 1
ATOM 1359 C CA . MET A 1 172 ? -15.803 3.498 29.587 1.00 90.81 172 MET A CA 1
ATOM 1360 C C . MET A 1 172 ? -15.114 2.130 29.612 1.00 90.81 172 MET A C 1
ATOM 1362 O O . MET A 1 172 ? -15.125 1.419 28.604 1.00 90.81 172 MET A O 1
ATOM 1366 N N . GLN A 1 173 ? -14.570 1.728 30.762 1.00 90.00 173 GLN A N 1
ATOM 1367 C CA . GLN A 1 173 ? -13.948 0.419 30.941 1.00 90.00 173 GLN A CA 1
ATOM 1368 C C . GLN A 1 173 ? -14.969 -0.720 30.809 1.00 90.00 173 GLN A C 1
ATOM 1370 O O . GLN A 1 173 ? -14.686 -1.720 30.153 1.00 90.00 173 GLN A O 1
ATOM 1375 N N . VAL A 1 174 ? -16.173 -0.569 31.368 1.00 91.50 174 VAL A N 1
ATOM 1376 C CA . VAL A 1 174 ? -17.251 -1.561 31.217 1.00 91.50 174 VAL A CA 1
ATOM 1377 C C . VAL A 1 174 ? -17.706 -1.654 29.758 1.00 91.50 174 VAL A C 1
ATOM 1379 O O . VAL A 1 174 ? -17.785 -2.752 29.210 1.00 91.50 174 VAL A O 1
ATOM 1382 N N . LEU A 1 175 ? -17.941 -0.512 29.099 1.00 91.19 175 LEU A N 1
ATOM 1383 C CA . LEU A 1 175 ? -18.336 -0.462 27.687 1.00 91.19 175 LEU A CA 1
ATOM 1384 C C . LEU A 1 175 ? -17.318 -1.159 26.774 1.00 91.19 175 LEU A C 1
ATOM 1386 O O . LEU A 1 175 ? -17.715 -1.881 25.863 1.00 91.19 175 LEU A O 1
ATOM 1390 N N . LYS A 1 176 ? -16.017 -0.970 27.027 1.00 91.75 176 LYS A N 1
ATOM 1391 C CA . LYS A 1 176 ? -14.925 -1.576 26.250 1.00 91.75 176 LYS A CA 1
ATOM 1392 C C . LYS A 1 176 ? -14.990 -3.106 26.220 1.00 91.75 176 LYS A C 1
ATOM 1394 O O . LYS A 1 176 ? -14.696 -3.703 25.187 1.00 91.75 176 LYS A O 1
ATOM 1399 N N . HIS A 1 177 ? -15.343 -3.729 27.342 1.00 89.94 177 HIS A N 1
ATOM 1400 C CA . HIS A 1 177 ? -15.312 -5.187 27.507 1.00 89.94 177 HIS A CA 1
ATOM 1401 C C . HIS A 1 177 ? -16.624 -5.882 27.138 1.00 89.94 177 HIS A C 1
ATOM 1403 O O . HIS A 1 177 ? -16.667 -7.111 27.046 1.00 89.94 177 HIS A O 1
ATOM 1409 N N . LEU A 1 178 ? -17.694 -5.119 26.907 1.00 89.06 178 LEU A N 1
ATOM 1410 C CA . LEU A 1 178 ? -18.979 -5.672 26.506 1.00 89.06 178 LEU A CA 1
ATOM 1411 C C . LEU A 1 178 ? -18.981 -6.037 25.011 1.00 89.06 178 LEU A C 1
ATOM 1413 O O . LEU A 1 178 ? -18.811 -5.158 24.161 1.00 89.06 178 LEU A O 1
ATOM 1417 N N . PRO A 1 179 ? -19.239 -7.311 24.656 1.00 85.75 179 PRO A N 1
ATOM 1418 C CA . PRO A 1 179 ? -19.238 -7.760 23.266 1.00 85.75 179 PRO A CA 1
ATOM 1419 C C . PRO A 1 179 ? -20.387 -7.143 22.463 1.00 85.75 179 PRO A C 1
ATOM 1421 O O . PRO A 1 179 ? -20.258 -6.940 21.257 1.00 85.75 179 PRO A O 1
ATOM 1424 N N . LYS A 1 180 ? -21.505 -6.840 23.133 1.00 88.62 180 LYS A N 1
ATOM 1425 C CA . LYS A 1 180 ? -22.662 -6.170 22.551 1.00 88.62 180 LYS A CA 1
ATOM 1426 C C . LYS A 1 180 ? -23.224 -5.155 23.539 1.00 88.62 180 LYS A C 1
ATOM 1428 O O . LYS A 1 180 ? -23.888 -5.515 24.502 1.00 88.62 180 LYS A O 1
ATOM 1433 N N . VAL A 1 181 ? -22.972 -3.880 23.287 1.00 89.44 181 VAL A N 1
ATOM 1434 C CA . VAL A 1 181 ? -23.532 -2.780 24.074 1.00 89.44 181 VAL A CA 1
ATOM 1435 C C . VAL A 1 181 ? -24.985 -2.534 23.639 1.00 89.44 181 VAL A C 1
ATOM 1437 O O . VAL A 1 181 ? -25.274 -2.546 22.438 1.00 89.44 181 VAL A O 1
ATOM 1440 N N . PRO A 1 182 ? -25.917 -2.266 24.573 1.00 89.62 182 PRO A N 1
ATOM 1441 C CA . PRO A 1 182 ? -27.290 -1.912 24.228 1.00 89.62 182 PRO A CA 1
ATOM 1442 C C . PRO A 1 182 ? -27.373 -0.715 23.266 1.00 89.62 182 PRO A C 1
ATOM 1444 O O . PRO A 1 182 ? -26.818 0.353 23.532 1.00 89.62 182 PRO A O 1
ATOM 1447 N N . GLU A 1 183 ? -28.141 -0.850 22.178 1.00 88.06 183 GLU A N 1
ATOM 1448 C CA . GLU A 1 183 ? -28.248 0.176 21.123 1.00 88.06 183 GLU A CA 1
ATOM 1449 C C . GLU A 1 183 ? -28.670 1.554 21.644 1.00 88.06 183 GLU A C 1
ATOM 1451 O O . GLU A 1 183 ? -28.209 2.580 21.143 1.00 88.06 183 GLU A O 1
ATOM 1456 N N . LYS A 1 184 ? -29.537 1.598 22.665 1.00 89.38 184 LYS A N 1
ATOM 1457 C CA . LYS A 1 184 ? -29.963 2.856 23.298 1.00 89.38 184 LYS A CA 1
ATOM 1458 C C . LYS A 1 184 ? -28.763 3.634 23.848 1.00 89.38 184 LYS A C 1
ATOM 1460 O O . LYS A 1 184 ? -28.659 4.834 23.610 1.00 89.38 184 LYS A O 1
ATOM 1465 N N . LYS A 1 185 ? -27.833 2.941 24.514 1.00 89.38 185 LYS A N 1
ATOM 1466 C CA . LYS A 1 185 ? -26.621 3.530 25.099 1.00 89.38 185 LYS A CA 1
ATOM 1467 C C . LYS A 1 185 ? -25.637 3.961 24.014 1.00 89.3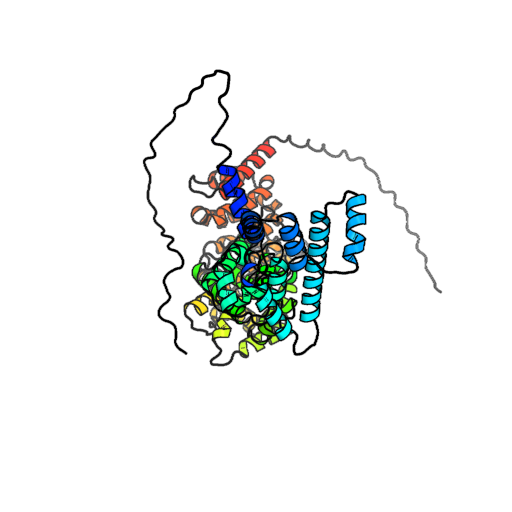8 185 LYS A C 1
ATOM 1469 O O . LYS A 1 185 ? -25.108 5.065 24.086 1.00 89.38 185 LYS A O 1
ATOM 1474 N N . LEU A 1 186 ? -25.473 3.158 22.959 1.00 90.19 186 LEU A N 1
ATOM 1475 C CA . LEU A 1 186 ? -24.649 3.529 21.800 1.00 90.19 186 LEU A CA 1
ATOM 1476 C C . LEU A 1 186 ? -25.156 4.801 21.106 1.00 90.19 186 LEU A C 1
ATOM 1478 O O . LEU A 1 186 ? -24.354 5.666 20.765 1.00 90.19 186 LEU A O 1
ATOM 1482 N N . LYS A 1 187 ? -26.477 4.963 20.947 1.00 89.56 187 LYS A N 1
ATOM 1483 C CA . LYS A 1 187 ? -27.070 6.189 20.383 1.00 89.56 187 LYS A CA 1
ATOM 1484 C C . LYS A 1 187 ? -26.797 7.419 21.249 1.00 89.56 187 LYS A C 1
ATOM 1486 O O . LYS A 1 187 ? -26.514 8.480 20.702 1.00 89.56 187 LYS A O 1
ATOM 1491 N N . MET A 1 188 ? -26.846 7.280 22.576 1.00 87.44 188 MET A N 1
ATOM 1492 C CA . MET A 1 188 ? -26.511 8.371 23.500 1.00 87.44 188 MET A CA 1
ATOM 1493 C C . MET A 1 188 ? -25.030 8.752 23.416 1.00 87.44 188 MET A C 1
ATOM 1495 O O . MET A 1 188 ? -24.718 9.935 23.331 1.00 87.44 188 MET A O 1
ATOM 1499 N N . VAL A 1 189 ? -24.131 7.763 23.359 1.00 89.19 189 VAL A N 1
ATOM 1500 C CA . VAL A 1 189 ? -22.690 7.993 23.165 1.00 89.19 189 VAL A CA 1
ATOM 1501 C C . VAL A 1 189 ? -22.411 8.665 21.819 1.00 89.19 189 VAL A C 1
ATOM 1503 O O . VAL A 1 189 ? -21.620 9.594 21.757 1.00 89.19 189 VAL A O 1
ATOM 1506 N N . MET A 1 190 ? -23.070 8.230 20.744 1.00 89.75 190 MET A N 1
ATOM 1507 C CA . MET A 1 190 ? -22.892 8.795 19.402 1.00 89.75 190 MET A CA 1
ATOM 1508 C C . MET A 1 190 ? -23.400 10.243 19.291 1.00 89.75 190 MET A C 1
ATOM 1510 O O . MET A 1 190 ? -22.848 11.028 18.524 1.00 89.75 190 MET A O 1
ATOM 1514 N N . ALA A 1 191 ? -24.448 10.604 20.038 1.00 90.19 191 ALA A N 1
ATOM 1515 C CA . ALA A 1 191 ? -24.995 11.960 20.050 1.00 90.19 191 ALA A CA 1
ATOM 1516 C C . ALA A 1 191 ? -24.090 12.970 20.782 1.00 90.19 191 ALA A C 1
ATOM 1518 O O . ALA A 1 191 ? -24.159 14.168 20.504 1.00 90.19 191 ALA A O 1
ATOM 1519 N N . ASP A 1 192 ? -23.241 12.498 21.698 1.00 90.19 192 ASP A N 1
ATOM 1520 C CA . ASP A 1 192 ? -22.352 13.328 22.507 1.00 90.19 192 ASP A CA 1
ATOM 1521 C C . ASP A 1 192 ? -20.897 13.227 22.015 1.00 90.19 192 ASP A C 1
ATOM 1523 O O . ASP A 1 192 ? -20.226 12.203 22.152 1.00 90.19 192 ASP A O 1
ATOM 1527 N N . LYS A 1 193 ? -20.383 14.324 21.446 1.00 88.31 193 LYS A N 1
ATOM 1528 C CA . LYS A 1 193 ? -19.025 14.376 20.882 1.00 88.31 193 LYS A CA 1
ATOM 1529 C C . LYS A 1 193 ? -17.928 14.169 21.928 1.00 88.31 193 LYS A C 1
ATOM 1531 O O . LYS A 1 193 ? -16.882 13.617 21.582 1.00 88.31 193 LYS A O 1
ATOM 1536 N N . GLU A 1 194 ? -18.131 14.620 23.168 1.00 87.75 194 GLU A N 1
ATOM 1537 C CA . GLU A 1 194 ? -17.139 14.459 24.239 1.00 87.75 194 GLU A CA 1
ATOM 1538 C C . GLU A 1 194 ? -17.049 12.979 24.629 1.00 87.75 194 GLU A C 1
ATOM 1540 O O . GLU A 1 194 ? -15.954 12.411 24.640 1.00 87.75 194 GLU A O 1
ATOM 1545 N N . LEU A 1 195 ? -18.200 12.324 24.826 1.00 88.44 195 LEU A N 1
ATOM 1546 C CA . LEU A 1 195 ? -18.258 10.894 25.144 1.00 88.44 195 LEU A CA 1
ATOM 1547 C C . LEU A 1 195 ? -17.705 10.032 24.008 1.00 88.44 195 LEU A C 1
ATOM 1549 O O . LEU A 1 195 ? -16.871 9.157 24.250 1.00 88.44 195 LEU A O 1
ATOM 1553 N N . TYR A 1 196 ? -18.116 10.295 22.764 1.00 91.38 196 TYR A N 1
ATOM 1554 C CA . TYR A 1 196 ? -17.621 9.562 21.601 1.00 91.38 196 TYR A CA 1
ATOM 1555 C C . TYR A 1 196 ? -16.095 9.657 21.467 1.00 91.38 196 TYR A C 1
ATOM 1557 O O . TYR A 1 196 ? -15.443 8.656 21.171 1.00 91.38 196 TYR A O 1
ATOM 1565 N N . LYS A 1 197 ? -15.488 10.823 21.733 1.00 89.19 197 LYS A N 1
ATOM 1566 C CA . LYS A 1 197 ? -14.031 10.999 21.631 1.00 89.19 197 LYS A CA 1
ATOM 1567 C C . LYS A 1 197 ? -13.274 10.094 22.608 1.00 89.19 197 LYS A C 1
ATOM 1569 O O . LYS A 1 197 ? -12.309 9.455 22.186 1.00 89.19 197 LYS A O 1
ATOM 1574 N N . VAL A 1 198 ? -13.736 10.018 23.858 1.00 89.12 198 VAL A N 1
ATOM 1575 C CA . VAL A 1 198 ? -13.108 9.253 24.953 1.00 89.12 198 VAL A CA 1
ATOM 1576 C C . VAL A 1 198 ? -13.355 7.742 24.832 1.00 89.12 198 VAL A C 1
ATOM 1578 O O . VAL A 1 198 ? -12.579 6.948 25.360 1.00 89.12 198 VAL A O 1
ATOM 1581 N N . CYS A 1 199 ? -14.388 7.319 24.096 1.00 91.38 199 CYS A N 1
ATOM 1582 C CA . CYS A 1 199 ? -14.688 5.901 23.911 1.00 91.38 199 CYS A CA 1
ATOM 1583 C C . CYS A 1 199 ? -13.532 5.111 23.282 1.00 91.38 199 CYS A C 1
ATOM 1585 O O . CYS A 1 199 ? -12.908 5.532 22.298 1.00 91.38 199 CYS A O 1
ATOM 1587 N N . ALA A 1 200 ? -13.333 3.902 23.808 1.00 92.75 200 ALA A N 1
ATOM 1588 C CA . ALA A 1 200 ? -12.407 2.928 23.257 1.00 92.75 200 ALA A CA 1
ATOM 1589 C C . ALA A 1 200 ? -12.828 2.488 21.842 1.00 92.75 200 ALA A C 1
ATOM 1591 O O . ALA A 1 200 ? -14.007 2.530 21.471 1.00 92.75 200 ALA A O 1
ATOM 1592 N N . VAL A 1 201 ? -11.856 2.042 21.045 1.00 93.06 201 VAL A N 1
ATOM 1593 C CA . VAL A 1 201 ? -12.080 1.640 19.648 1.00 93.06 201 VAL A CA 1
ATOM 1594 C C . VAL A 1 201 ? -13.055 0.464 19.564 1.00 93.06 201 VAL A C 1
ATOM 1596 O O . VAL A 1 201 ? -13.866 0.413 18.650 1.00 93.06 201 VAL A O 1
ATOM 1599 N N . GLU A 1 202 ? -13.054 -0.438 20.544 1.00 93.12 202 GLU A N 1
ATOM 1600 C CA . GLU A 1 202 ? -13.977 -1.572 20.644 1.00 93.12 202 GLU A CA 1
ATOM 1601 C C . GLU A 1 202 ? -15.447 -1.133 20.656 1.00 93.12 202 GLU A C 1
ATOM 1603 O O . GLU A 1 202 ? -16.277 -1.739 19.978 1.00 93.12 202 GLU A O 1
ATOM 1608 N N . VAL A 1 203 ? -15.758 -0.048 21.372 1.00 92.69 203 VAL A N 1
ATOM 1609 C CA . VAL A 1 203 ? -17.106 0.537 21.430 1.00 92.69 203 VAL A CA 1
ATOM 1610 C C . VAL A 1 203 ? -17.421 1.235 20.112 1.00 92.69 203 VAL A C 1
ATOM 1612 O O . VAL A 1 203 ? -18.491 1.038 19.538 1.00 92.69 203 VAL A O 1
ATOM 1615 N N . LYS A 1 204 ? -16.463 2.006 19.584 1.00 94.62 204 LYS A N 1
ATOM 1616 C CA . LYS A 1 204 ? -16.622 2.704 18.304 1.00 94.62 204 LYS A CA 1
ATOM 1617 C C . LYS A 1 204 ? -16.877 1.734 17.149 1.00 94.62 204 LYS A C 1
ATOM 1619 O O . LYS A 1 204 ? -17.754 2.005 16.339 1.00 94.62 204 LYS A O 1
ATOM 1624 N N . ARG A 1 205 ? -16.231 0.561 17.121 1.00 95.25 205 ARG A N 1
ATOM 1625 C CA . ARG A 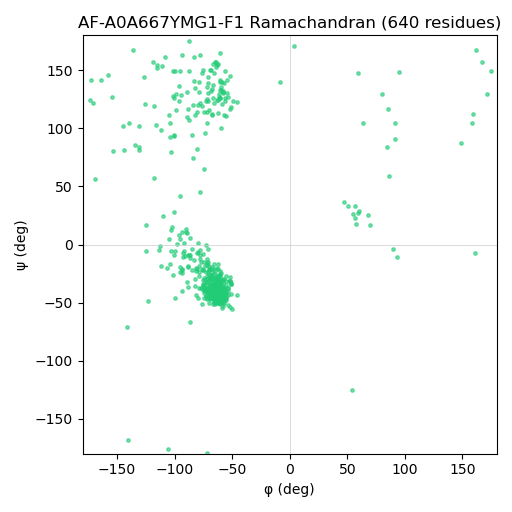1 205 ? -16.500 -0.510 16.139 1.00 95.25 205 ARG A CA 1
ATOM 1626 C C . ARG A 1 205 ? -17.968 -0.933 16.119 1.00 95.25 205 ARG A C 1
ATOM 1628 O O . ARG A 1 205 ? -18.525 -1.128 15.041 1.00 95.25 205 ARG A O 1
ATOM 1635 N N . GLN A 1 206 ? -18.594 -1.042 17.292 1.00 94.06 206 GLN A N 1
ATOM 1636 C CA . GLN A 1 206 ? -20.014 -1.392 17.403 1.00 94.06 206 GLN A CA 1
ATOM 1637 C C . GLN A 1 206 ? -20.934 -0.284 16.874 1.00 94.06 206 GLN A C 1
ATOM 1639 O O . GLN A 1 206 ? -22.034 -0.580 16.422 1.00 94.06 206 GLN A O 1
ATOM 1644 N N . ILE A 1 207 ? -20.489 0.977 16.891 1.00 93.38 207 ILE A N 1
ATOM 1645 C CA . ILE A 1 207 ? -21.207 2.108 16.285 1.00 93.38 207 ILE A CA 1
ATOM 1646 C C . ILE A 1 207 ? -20.983 2.131 14.766 1.00 93.38 207 ILE A C 1
ATOM 1648 O O . ILE A 1 207 ? -21.928 2.299 13.995 1.00 93.38 207 ILE A O 1
ATOM 1652 N N . TRP A 1 208 ? -19.734 1.962 14.331 1.00 95.75 208 TRP A N 1
ATOM 1653 C CA . TRP A 1 208 ? -19.308 2.058 12.935 1.00 95.75 208 TRP A CA 1
ATOM 1654 C C . TRP A 1 208 ? -19.922 0.985 12.040 1.00 95.75 208 TRP A C 1
ATOM 1656 O O . TRP A 1 208 ? -20.254 1.281 10.894 1.00 95.75 208 TRP A O 1
ATOM 1666 N N . GLN A 1 209 ? -20.112 -0.235 12.554 1.00 93.56 209 GLN A N 1
ATOM 1667 C CA . GLN A 1 209 ? -20.644 -1.358 11.768 1.00 93.56 209 GLN A CA 1
ATOM 1668 C C . GLN A 1 209 ? -22.043 -1.092 11.186 1.00 93.56 209 GLN A C 1
ATOM 1670 O O . GLN A 1 209 ? -22.397 -1.697 10.176 1.00 93.56 209 GLN A O 1
ATOM 1675 N N . ASP A 1 210 ? -22.807 -0.187 11.807 1.00 90.12 210 ASP A N 1
ATOM 1676 C CA . ASP A 1 210 ? -24.155 0.199 11.382 1.00 90.12 210 ASP A CA 1
ATOM 1677 C C . ASP A 1 210 ? -24.218 1.658 10.875 1.00 90.12 210 ASP A C 1
ATOM 1679 O O . ASP A 1 210 ? -25.268 2.113 10.428 1.00 90.12 210 ASP A O 1
ATOM 1683 N N . ASN A 1 211 ? -23.096 2.397 10.893 1.00 92.44 211 ASN A N 1
ATOM 1684 C CA . ASN A 1 211 ? -23.009 3.804 10.478 1.00 92.44 211 ASN A CA 1
ATOM 1685 C C . ASN A 1 211 ? -21.841 4.045 9.506 1.00 92.44 211 ASN A C 1
ATOM 1687 O O . ASN A 1 211 ? -20.782 4.553 9.883 1.00 92.44 211 ASN A O 1
ATOM 1691 N N . GLN A 1 212 ? -22.058 3.737 8.222 1.00 92.62 212 GLN A N 1
ATOM 1692 C CA . GLN A 1 212 ? -21.023 3.846 7.186 1.00 92.62 212 GLN A CA 1
ATOM 1693 C C . GLN A 1 212 ? -20.455 5.252 7.000 1.00 92.62 212 GLN A C 1
ATOM 1695 O O . GLN A 1 212 ? -19.250 5.387 6.798 1.00 92.62 212 GLN A O 1
ATOM 1700 N N . ALA A 1 213 ? -21.295 6.285 7.075 1.00 92.56 213 ALA A N 1
ATOM 1701 C CA . ALA A 1 213 ? -20.849 7.667 6.913 1.00 92.56 213 ALA A CA 1
ATOM 1702 C C . ALA A 1 213 ? -19.848 8.063 8.009 1.00 92.56 213 ALA A C 1
ATOM 1704 O O . ALA A 1 213 ? -18.752 8.516 7.697 1.00 92.56 213 ALA A O 1
ATOM 1705 N N . LEU A 1 214 ? -20.182 7.780 9.274 1.00 93.81 214 LEU A N 1
ATOM 1706 C CA . LEU A 1 214 ? -19.318 8.087 10.413 1.00 93.81 214 LEU A CA 1
ATOM 1707 C C . LEU A 1 214 ? -17.982 7.337 10.328 1.00 93.81 214 LEU A C 1
ATOM 1709 O O . LEU A 1 214 ? -16.929 7.924 10.549 1.00 93.81 214 LEU A O 1
ATOM 1713 N N . PHE A 1 215 ? -18.006 6.051 9.968 1.00 96.50 215 PHE A N 1
ATOM 1714 C CA . PHE A 1 215 ? -16.769 5.290 9.777 1.00 96.50 215 PHE A CA 1
ATOM 1715 C C . PHE A 1 215 ? -15.929 5.829 8.610 1.00 96.50 215 PHE A C 1
ATOM 1717 O O . PHE A 1 215 ? -14.707 5.915 8.709 1.00 96.50 215 PHE A O 1
ATOM 1724 N N . GLY A 1 216 ? -16.583 6.230 7.517 1.00 94.88 216 GLY A N 1
ATOM 1725 C CA . GLY A 1 216 ? -15.935 6.876 6.379 1.00 94.88 216 GLY A CA 1
ATOM 1726 C C . GLY A 1 216 ? -15.235 8.182 6.761 1.00 94.88 216 GLY A C 1
ATOM 1727 O O . GLY A 1 216 ? -14.117 8.413 6.303 1.00 94.88 216 GLY A O 1
ATOM 1728 N N . ASP A 1 217 ? -15.841 8.992 7.630 1.00 94.62 217 ASP A N 1
ATOM 1729 C CA . ASP A 1 217 ? -15.257 10.247 8.119 1.00 94.62 217 ASP A CA 1
ATOM 1730 C C . ASP A 1 217 ? -14.000 10.020 8.978 1.00 94.62 217 ASP A C 1
ATOM 1732 O O . ASP A 1 217 ? -13.055 10.802 8.891 1.00 94.62 217 ASP A O 1
ATOM 1736 N N . GLU A 1 218 ? -13.944 8.929 9.748 1.00 95.12 218 GLU A N 1
ATOM 1737 C CA . GLU A 1 218 ? -12.766 8.553 10.550 1.00 95.12 218 GLU A CA 1
ATOM 1738 C C . GLU A 1 218 ? -11.642 7.939 9.694 1.00 95.12 218 GLU A C 1
ATOM 1740 O O . GLU A 1 218 ? -10.458 8.185 9.923 1.00 95.12 218 GLU A O 1
ATOM 1745 N N . VAL A 1 219 ? -11.995 7.138 8.682 1.00 97.06 219 VAL A N 1
ATOM 1746 C CA . VAL A 1 219 ? -11.032 6.414 7.832 1.00 97.06 219 VAL A CA 1
ATOM 1747 C C . VAL A 1 219 ? -10.468 7.294 6.710 1.00 97.06 219 VAL A C 1
ATOM 1749 O O . VAL A 1 219 ? -9.293 7.179 6.363 1.00 97.06 219 VAL A O 1
ATOM 1752 N N . SER A 1 220 ? -11.266 8.195 6.134 1.00 96.00 220 SER A N 1
ATOM 1753 C CA . SER A 1 220 ? -10.873 9.029 4.986 1.00 96.00 220 SER A CA 1
ATOM 1754 C C . SER A 1 220 ? -9.600 9.867 5.217 1.00 96.00 220 SER A C 1
ATOM 1756 O O . SER A 1 220 ? -8.742 9.877 4.327 1.00 96.00 220 SER A O 1
ATOM 1758 N N . PRO A 1 221 ? -9.394 10.520 6.382 1.00 97.62 221 PRO A N 1
ATOM 1759 C CA . PRO A 1 221 ? -8.142 11.211 6.688 1.00 97.62 221 PRO A CA 1
ATOM 1760 C C . PRO A 1 221 ? -6.926 10.282 6.658 1.00 97.62 221 PRO A C 1
ATOM 1762 O O . PRO A 1 221 ? -5.905 10.651 6.083 1.00 97.62 221 PRO A O 1
ATOM 1765 N N . LEU A 1 222 ? -7.053 9.063 7.194 1.00 98.06 222 LEU A N 1
ATOM 1766 C CA . LEU A 1 222 ? -5.981 8.064 7.188 1.00 98.06 222 LEU A CA 1
ATOM 1767 C C . LEU A 1 222 ? -5.643 7.623 5.759 1.00 98.06 222 LEU A C 1
ATOM 1769 O O . LEU A 1 222 ? -4.475 7.568 5.385 1.00 98.06 222 LEU A O 1
ATOM 1773 N N . LEU A 1 223 ? -6.658 7.375 4.925 1.00 97.75 223 LEU A N 1
ATOM 1774 C CA . LEU A 1 223 ? -6.449 6.998 3.523 1.00 97.75 223 LEU A CA 1
ATOM 1775 C C . LEU A 1 223 ? -5.754 8.106 2.722 1.00 97.75 223 LEU A C 1
ATOM 1777 O O . LEU A 1 223 ? -4.919 7.809 1.873 1.00 97.75 223 LEU A O 1
ATOM 1781 N N . LYS A 1 224 ? -6.074 9.378 2.987 1.00 96.75 224 LYS A N 1
ATOM 1782 C CA . LYS A 1 224 ? -5.379 10.519 2.370 1.00 96.75 224 LYS A CA 1
ATOM 1783 C C . LYS A 1 224 ? -3.943 10.636 2.870 1.00 96.75 224 LYS A C 1
ATOM 1785 O O . LYS A 1 224 ? -3.043 10.797 2.053 1.00 96.75 224 LYS A O 1
ATOM 1790 N N . GLN A 1 225 ? -3.737 10.516 4.182 1.00 97.69 225 GLN A N 1
ATOM 1791 C CA . GLN A 1 225 ? -2.411 10.535 4.797 1.00 97.69 225 GLN A CA 1
ATOM 1792 C C . GLN A 1 225 ? -1.501 9.468 4.174 1.00 97.69 225 GLN A C 1
ATOM 1794 O O . GLN A 1 225 ? -0.385 9.786 3.778 1.00 97.69 225 GLN A O 1
ATOM 1799 N N . TYR A 1 226 ? -1.999 8.241 3.994 1.00 97.69 226 TYR A N 1
ATOM 1800 C CA . TYR A 1 226 ? -1.229 7.157 3.379 1.00 97.69 226 TYR A CA 1
ATOM 1801 C C . TYR A 1 226 ? -0.718 7.515 1.979 1.00 97.69 226 TYR A C 1
ATOM 1803 O O . TYR A 1 226 ? 0.444 7.272 1.666 1.00 97.69 226 TYR A O 1
ATOM 1811 N N . ILE A 1 227 ? -1.565 8.111 1.134 1.00 96.38 227 ILE A N 1
ATOM 1812 C CA . ILE A 1 227 ? -1.159 8.520 -0.218 1.00 96.38 227 ILE A CA 1
ATOM 1813 C C . ILE A 1 227 ? -0.091 9.611 -0.162 1.00 96.38 227 ILE A C 1
ATOM 1815 O O . ILE A 1 227 ? 0.927 9.489 -0.838 1.00 96.38 227 ILE A O 1
ATOM 1819 N N . VAL A 1 228 ? -0.284 10.622 0.687 1.00 95.38 228 VAL A N 1
ATOM 1820 C CA . VAL A 1 228 ? 0.688 11.710 0.868 1.00 95.38 228 VAL A CA 1
ATOM 1821 C C . VAL A 1 228 ? 2.044 11.169 1.332 1.00 95.38 228 VAL A C 1
ATOM 1823 O O . VAL A 1 228 ? 3.075 11.595 0.820 1.00 95.38 228 VAL A O 1
ATOM 1826 N N . GLU A 1 229 ? 2.070 10.194 2.246 1.00 94.56 229 GLU A N 1
ATOM 1827 C CA . GLU A 1 229 ? 3.307 9.538 2.693 1.00 94.56 229 GLU A CA 1
ATOM 1828 C C . GLU A 1 229 ? 4.014 8.782 1.553 1.00 94.56 229 GLU A C 1
ATOM 1830 O O . GLU A 1 229 ? 5.241 8.852 1.432 1.00 94.56 229 GLU A O 1
ATOM 1835 N N . LYS A 1 230 ? 3.267 8.086 0.683 1.00 93.56 230 LYS A N 1
ATOM 1836 C CA . LYS A 1 230 ? 3.846 7.384 -0.480 1.00 93.56 230 LYS A CA 1
ATOM 1837 C C . LYS A 1 230 ? 4.374 8.353 -1.535 1.00 93.56 230 LYS A C 1
ATOM 1839 O O . LYS A 1 230 ? 5.468 8.139 -2.052 1.00 93.56 230 LYS A O 1
ATOM 1844 N N . GLU A 1 231 ? 3.648 9.429 -1.819 1.00 91.88 231 GLU A N 1
ATOM 1845 C CA . GLU A 1 231 ? 4.102 10.484 -2.728 1.00 91.88 231 GLU A CA 1
ATOM 1846 C C . GLU A 1 231 ? 5.349 11.185 -2.176 1.00 91.88 231 GLU A C 1
ATOM 1848 O O . GLU A 1 231 ? 6.325 11.376 -2.900 1.00 91.88 231 GLU A O 1
ATOM 1853 N N . ALA A 1 232 ? 5.383 11.493 -0.876 1.00 91.19 232 ALA A N 1
ATOM 1854 C CA . ALA A 1 232 ? 6.561 12.066 -0.229 1.00 91.19 232 ALA A CA 1
ATOM 1855 C C . ALA A 1 232 ? 7.794 11.155 -0.358 1.00 91.19 232 ALA A C 1
ATOM 1857 O O . ALA A 1 232 ? 8.886 11.649 -0.636 1.00 91.19 232 ALA A O 1
ATOM 1858 N N . ALA A 1 233 ? 7.621 9.833 -0.233 1.00 91.00 233 ALA A N 1
ATOM 1859 C CA . ALA A 1 233 ? 8.698 8.870 -0.455 1.00 91.00 233 ALA A CA 1
ATOM 1860 C C . ALA A 1 233 ? 9.204 8.875 -1.911 1.00 91.00 233 ALA A C 1
ATOM 1862 O O . ALA A 1 233 ? 10.407 8.798 -2.138 1.00 91.00 233 ALA A O 1
ATOM 1863 N N . LEU A 1 234 ? 8.315 9.022 -2.899 1.00 90.69 234 LEU A N 1
ATOM 1864 C CA . LEU A 1 234 ? 8.699 9.129 -4.314 1.00 90.69 234 LEU A CA 1
ATOM 1865 C C . LEU A 1 234 ? 9.419 10.441 -4.631 1.00 90.69 234 LEU A C 1
ATOM 1867 O O . LEU A 1 234 ? 10.259 10.476 -5.533 1.00 90.69 234 LEU A O 1
ATOM 1871 N N . PHE A 1 235 ? 9.126 11.508 -3.886 1.00 88.94 235 PHE A N 1
ATOM 1872 C CA . PHE A 1 235 ? 9.702 12.840 -4.067 1.00 88.94 235 PHE A CA 1
ATOM 1873 C C . PHE A 1 235 ? 10.800 13.219 -3.060 1.00 88.94 235 PHE A C 1
ATOM 1875 O O . PHE A 1 235 ? 11.174 14.391 -2.989 1.00 88.94 235 PHE A O 1
ATOM 1882 N N . SER A 1 236 ? 11.358 12.249 -2.329 1.00 85.38 236 SER A N 1
ATOM 1883 C CA . SER A 1 236 ? 12.444 12.465 -1.365 1.00 85.38 236 SER A CA 1
ATOM 1884 C C . SER A 1 236 ? 13.656 13.175 -1.982 1.00 85.38 236 SER A C 1
ATOM 1886 O O . SER A 1 236 ? 14.069 12.888 -3.106 1.00 85.38 236 SER A O 1
ATOM 1888 N N . SER A 1 237 ? 14.291 14.083 -1.245 1.00 74.12 237 SER A N 1
ATOM 1889 C CA . SER A 1 237 ? 15.522 14.723 -1.731 1.00 74.12 237 SER A CA 1
ATOM 1890 C C . SER A 1 237 ? 16.719 13.775 -1.756 1.00 74.12 237 SER A C 1
ATOM 1892 O O . SER A 1 237 ? 17.699 14.105 -2.397 1.00 74.12 237 SER A O 1
ATOM 1894 N N . ASP A 1 238 ? 16.662 12.621 -1.091 1.00 74.12 238 ASP A N 1
ATOM 1895 C CA . ASP A 1 238 ? 17.704 11.596 -1.168 1.00 74.12 238 ASP A CA 1
ATOM 1896 C C . ASP A 1 238 ? 17.412 10.642 -2.341 1.00 74.12 238 ASP A C 1
ATOM 1898 O O . ASP A 1 238 ? 16.376 9.968 -2.352 1.00 74.12 238 ASP A O 1
ATOM 1902 N N . LEU A 1 239 ? 18.305 10.615 -3.339 1.00 78.62 239 LEU A N 1
ATOM 1903 C CA . LEU A 1 239 ? 18.267 9.710 -4.498 1.00 78.62 239 LEU A CA 1
ATOM 1904 C C . LEU A 1 239 ? 19.135 8.456 -4.272 1.00 78.62 239 LEU A C 1
ATOM 1906 O O . LEU A 1 239 ? 19.848 7.994 -5.164 1.00 78.62 239 LEU A O 1
ATOM 1910 N N . SER A 1 240 ? 19.078 7.889 -3.067 1.00 76.88 240 SER A N 1
ATOM 1911 C CA . SER A 1 240 ? 19.796 6.662 -2.726 1.00 76.88 240 SER A CA 1
ATOM 1912 C C . SER A 1 240 ? 19.202 5.425 -3.400 1.00 76.88 240 SER A C 1
ATOM 1914 O O . SER A 1 240 ? 18.020 5.106 -3.292 1.00 76.88 240 SER A O 1
ATOM 1916 N N . ILE A 1 241 ? 20.070 4.637 -4.027 1.00 73.75 241 ILE A N 1
ATOM 1917 C CA . ILE A 1 241 ? 19.699 3.369 -4.674 1.00 73.75 241 ILE A CA 1
ATOM 1918 C C . ILE A 1 241 ? 19.549 2.250 -3.648 1.00 73.75 241 ILE A C 1
ATOM 1920 O O . ILE A 1 241 ? 18.788 1.306 -3.863 1.00 73.75 241 ILE A O 1
ATOM 1924 N N . LEU A 1 242 ? 20.256 2.361 -2.521 1.00 73.69 242 LEU A N 1
ATOM 1925 C CA . LEU A 1 242 ? 20.144 1.429 -1.400 1.00 73.69 242 LEU A CA 1
ATOM 1926 C C . LEU A 1 242 ? 18.825 1.639 -0.644 1.00 73.69 242 LEU A C 1
ATOM 1928 O O . LEU A 1 242 ? 18.210 0.670 -0.193 1.00 73.69 242 LEU A O 1
ATOM 1932 N N . HIS A 1 243 ? 18.345 2.882 -0.581 1.00 81.00 243 HIS A N 1
ATOM 1933 C CA . HIS A 1 243 ? 17.110 3.278 0.095 1.00 81.00 243 HIS A CA 1
ATOM 1934 C C . HIS A 1 243 ? 16.094 3.880 -0.887 1.00 81.00 243 HIS A C 1
ATOM 1936 O O . HIS A 1 243 ? 15.632 5.000 -0.708 1.00 81.00 243 HIS A O 1
ATOM 1942 N N . ASN A 1 244 ? 15.738 3.118 -1.924 1.00 86.00 244 ASN A N 1
ATOM 1943 C CA . ASN A 1 244 ? 14.722 3.515 -2.899 1.00 86.00 244 ASN A CA 1
ATOM 1944 C C . ASN A 1 244 ? 13.300 3.115 -2.455 1.00 86.00 244 ASN A C 1
ATOM 1946 O O . ASN A 1 244 ? 13.113 2.395 -1.470 1.00 86.00 244 ASN A O 1
ATOM 1950 N N . PHE A 1 245 ? 12.291 3.527 -3.227 1.00 90.31 245 PHE A N 1
ATOM 1951 C CA . PHE A 1 245 ? 10.875 3.215 -2.982 1.00 90.31 245 PHE A CA 1
ATOM 1952 C C . PHE A 1 245 ? 10.570 1.716 -2.756 1.00 90.31 245 PHE A C 1
ATOM 1954 O O . PHE A 1 245 ? 9.712 1.373 -1.942 1.00 90.31 245 PHE A O 1
ATOM 1961 N N . PHE A 1 246 ? 11.293 0.812 -3.427 1.00 91.38 246 PHE A N 1
ATOM 1962 C CA . PHE A 1 246 ? 11.143 -0.643 -3.307 1.00 91.38 246 PHE A CA 1
ATOM 1963 C C . PHE A 1 246 ? 12.061 -1.291 -2.252 1.00 91.38 246 PHE A C 1
ATOM 1965 O O . PHE A 1 246 ? 12.039 -2.514 -2.085 1.00 91.38 246 PHE A O 1
ATOM 1972 N N . SER A 1 247 ? 12.874 -0.513 -1.531 1.00 88.81 247 SER A N 1
ATOM 1973 C CA . SER A 1 247 ? 13.762 -1.020 -0.476 1.00 88.81 247 SER A CA 1
ATOM 1974 C C . SER A 1 247 ? 13.040 -1.529 0.781 1.00 88.81 247 SER A C 1
ATOM 1976 O O . SER A 1 247 ? 13.492 -2.541 1.325 1.00 88.81 247 SER A O 1
ATOM 1978 N N . PRO A 1 248 ? 11.947 -0.904 1.273 1.00 91.50 248 PRO A N 1
ATOM 1979 C CA . PRO A 1 248 ? 11.251 -1.382 2.464 1.00 91.50 248 PRO A CA 1
ATOM 1980 C C . PRO A 1 248 ? 10.696 -2.801 2.294 1.00 91.50 248 PRO A C 1
ATOM 1982 O O . PRO A 1 248 ? 9.920 -3.085 1.375 1.00 91.50 248 PRO A O 1
ATOM 1985 N N . SER A 1 249 ? 11.054 -3.691 3.226 1.00 92.12 249 SER A N 1
ATOM 1986 C CA . SER A 1 249 ? 10.510 -5.053 3.259 1.00 92.12 249 SER A CA 1
ATOM 1987 C C . SER A 1 249 ? 8.999 -5.038 3.524 1.00 92.12 249 SER A C 1
ATOM 1989 O O . SER A 1 249 ? 8.522 -4.131 4.215 1.00 92.12 249 SER A O 1
ATOM 1991 N N . PRO A 1 250 ? 8.235 -6.051 3.071 1.00 93.69 250 PRO A N 1
ATOM 1992 C CA . PRO A 1 250 ? 6.794 -6.084 3.311 1.00 93.69 250 PRO A CA 1
ATOM 1993 C C . PRO A 1 250 ? 6.412 -5.932 4.788 1.00 93.69 250 PRO A C 1
ATOM 1995 O O . PRO A 1 250 ? 5.509 -5.167 5.119 1.00 93.69 250 PRO A O 1
ATOM 1998 N N . LYS A 1 251 ? 7.171 -6.567 5.693 1.00 93.81 251 LYS A N 1
ATOM 1999 C CA . LYS A 1 251 ? 6.966 -6.448 7.142 1.00 93.81 251 LYS A CA 1
ATOM 2000 C C . LYS A 1 251 ? 7.150 -5.013 7.639 1.00 93.81 251 LYS A C 1
ATOM 2002 O O . LYS A 1 251 ? 6.342 -4.554 8.434 1.00 93.81 251 LYS A O 1
ATOM 2007 N N . MET A 1 252 ? 8.178 -4.301 7.165 1.00 94.06 252 MET A N 1
ATOM 2008 C CA . MET A 1 252 ? 8.409 -2.899 7.537 1.00 94.06 252 MET A CA 1
ATOM 2009 C C . MET A 1 252 ? 7.290 -1.984 7.041 1.00 94.06 252 MET A C 1
ATOM 2011 O O . MET A 1 252 ? 6.863 -1.109 7.784 1.00 94.06 252 MET A O 1
ATOM 2015 N N . ARG A 1 253 ? 6.782 -2.194 5.818 1.00 93.88 253 ARG A N 1
ATOM 2016 C CA . ARG A 1 253 ? 5.715 -1.342 5.268 1.00 93.88 253 ARG A CA 1
ATOM 2017 C C . ARG A 1 253 ? 4.433 -1.399 6.102 1.00 93.88 253 ARG A C 1
ATOM 2019 O O . ARG A 1 253 ? 3.790 -0.376 6.307 1.00 93.88 253 ARG A O 1
ATOM 2026 N N . ARG A 1 254 ? 4.114 -2.575 6.650 1.00 94.56 254 ARG A N 1
ATOM 2027 C CA . ARG A 1 254 ? 2.939 -2.789 7.512 1.00 94.56 254 ARG A CA 1
ATOM 2028 C C . ARG A 1 254 ? 3.053 -2.158 8.900 1.00 94.56 254 ARG A C 1
ATOM 2030 O O . ARG A 1 254 ? 2.036 -1.984 9.557 1.00 94.56 254 ARG A O 1
ATOM 2037 N N . GLN A 1 255 ? 4.256 -1.774 9.332 1.00 94.50 255 GLN A N 1
ATOM 2038 C CA . GLN A 1 255 ? 4.457 -1.031 10.585 1.00 94.50 255 GLN A CA 1
ATOM 2039 C C . GLN A 1 255 ? 4.159 0.471 10.447 1.00 94.50 255 GLN A C 1
ATOM 2041 O O . GLN A 1 255 ? 4.320 1.215 11.411 1.00 94.50 255 GLN A O 1
ATOM 2046 N N . GLY A 1 256 ? 3.742 0.935 9.263 1.00 93.69 256 GLY A N 1
ATOM 2047 C CA . GLY A 1 256 ? 3.313 2.316 9.065 1.00 93.69 256 GLY A CA 1
ATOM 2048 C C . GLY A 1 256 ? 2.118 2.673 9.950 1.00 93.69 256 GLY A C 1
ATOM 2049 O O . GLY A 1 256 ? 1.194 1.874 10.124 1.00 93.69 256 GLY A O 1
ATOM 2050 N N . GLU A 1 257 ? 2.116 3.897 10.479 1.00 96.25 257 GLU A N 1
ATOM 2051 C CA . GLU A 1 257 ? 1.108 4.379 11.430 1.00 96.25 257 GLU A CA 1
ATOM 2052 C C . GLU A 1 257 ? -0.320 4.207 10.896 1.00 96.25 257 GLU A C 1
ATOM 2054 O O . GLU A 1 257 ? -1.200 3.726 11.610 1.00 96.25 257 GLU A O 1
ATOM 2059 N N . VAL A 1 258 ? -0.545 4.542 9.622 1.00 97.50 258 VAL A N 1
ATOM 2060 C CA . VAL A 1 258 ? -1.860 4.407 8.988 1.00 97.50 258 VAL A CA 1
ATOM 2061 C C . VAL A 1 258 ? -2.327 2.950 8.948 1.00 97.50 258 VAL A C 1
ATOM 2063 O O . VAL A 1 258 ? -3.472 2.669 9.303 1.00 97.50 258 VAL A O 1
ATOM 2066 N N . VAL A 1 259 ? -1.461 2.013 8.551 1.00 97.62 259 VAL A N 1
ATOM 2067 C CA . VAL A 1 259 ? -1.821 0.588 8.440 1.00 97.62 259 VAL A CA 1
ATOM 2068 C C . VAL A 1 259 ? -2.161 0.023 9.816 1.00 97.62 259 VAL A C 1
ATOM 2070 O O . VAL A 1 259 ? -3.196 -0.629 9.973 1.00 97.62 259 VAL A O 1
ATOM 2073 N N . LEU A 1 260 ? -1.350 0.333 10.831 1.00 97.12 260 LEU A N 1
ATOM 2074 C CA . LEU A 1 260 ? -1.589 -0.096 12.209 1.00 97.12 260 LEU A CA 1
ATOM 2075 C C . LEU A 1 260 ? -2.898 0.480 12.764 1.00 97.12 260 LEU A C 1
ATOM 2077 O O . LEU A 1 260 ? -3.701 -0.265 13.327 1.00 97.12 260 LEU A O 1
ATOM 2081 N N . LYS A 1 261 ? -3.164 1.775 12.546 1.00 97.25 261 LYS A N 1
ATOM 2082 C CA . LYS A 1 261 ? -4.421 2.414 12.964 1.00 97.25 261 LYS A CA 1
ATOM 2083 C C . LYS A 1 261 ? -5.635 1.806 12.273 1.00 97.25 261 LYS A C 1
ATOM 2085 O O . LYS A 1 261 ? -6.608 1.501 12.953 1.00 97.25 261 LYS A O 1
ATOM 2090 N N . LEU A 1 262 ? -5.595 1.583 10.959 1.00 97.88 262 LEU A N 1
ATOM 2091 C CA . LEU A 1 262 ? -6.703 0.951 10.229 1.00 97.88 262 LEU A CA 1
ATOM 2092 C C . LEU A 1 262 ? -6.951 -0.478 10.716 1.00 97.88 262 LEU A C 1
ATOM 2094 O O . LEU A 1 262 ? -8.094 -0.859 10.963 1.00 97.88 262 LEU A O 1
ATOM 2098 N N . THR A 1 263 ? -5.880 -1.243 10.926 1.00 97.44 263 THR A N 1
ATOM 2099 C CA . THR A 1 263 ? -5.947 -2.599 11.483 1.00 97.44 263 THR A CA 1
ATOM 2100 C C . THR A 1 263 ? -6.588 -2.581 12.872 1.00 97.44 263 THR A C 1
ATOM 2102 O O . THR A 1 263 ? -7.499 -3.363 13.148 1.00 97.44 263 THR A O 1
ATOM 2105 N N . GLN A 1 264 ? -6.198 -1.631 13.728 1.00 96.38 264 GLN A N 1
ATOM 2106 C CA . GLN A 1 264 ? -6.820 -1.426 15.032 1.00 96.38 264 GLN A CA 1
ATOM 2107 C C . GLN A 1 264 ? -8.283 -0.984 14.901 1.00 96.38 264 GLN A C 1
ATOM 2109 O O . GLN A 1 264 ? -9.127 -1.479 15.634 1.00 96.38 264 GLN A O 1
ATOM 2114 N N . MET A 1 265 ? -8.641 -0.090 13.985 1.00 97.06 265 MET A N 1
ATOM 2115 C CA . MET A 1 265 ? -10.033 0.335 13.808 1.00 97.06 265 MET A CA 1
ATOM 2116 C C . MET A 1 265 ? -10.931 -0.826 13.380 1.00 97.06 265 MET A C 1
ATOM 2118 O O . MET A 1 265 ? -12.025 -0.962 13.911 1.00 97.06 265 MET A O 1
ATOM 2122 N N . ILE A 1 266 ? -10.459 -1.709 12.501 1.00 97.25 266 ILE A N 1
ATOM 2123 C CA . ILE A 1 266 ? -11.221 -2.867 12.011 1.00 97.25 266 ILE A CA 1
ATOM 2124 C C . ILE A 1 266 ? -11.311 -3.972 13.076 1.00 97.25 266 ILE A C 1
ATOM 2126 O O . ILE A 1 266 ? -12.391 -4.511 13.337 1.00 97.25 266 ILE A O 1
ATOM 2130 N N . GLY A 1 267 ? -10.190 -4.301 13.726 1.00 95.31 267 GLY A N 1
ATOM 2131 C CA . GLY A 1 267 ? -10.101 -5.421 14.661 1.00 95.31 267 GLY A CA 1
ATOM 2132 C C . GLY A 1 267 ? -10.565 -6.734 14.021 1.00 95.31 267 GLY A C 1
ATOM 2133 O O . GLY A 1 267 ? -10.088 -7.117 12.961 1.00 95.31 267 GLY A O 1
ATOM 2134 N N . LYS A 1 268 ? -11.526 -7.412 14.658 1.00 95.00 268 LYS A N 1
ATOM 2135 C CA . LYS A 1 268 ? -12.102 -8.690 14.193 1.00 95.00 268 LYS A CA 1
ATOM 2136 C C . LYS A 1 268 ? -13.396 -8.532 13.380 1.00 95.00 268 LYS A C 1
ATOM 2138 O O . LYS A 1 268 ? -14.058 -9.519 13.073 1.00 95.00 268 LYS A O 1
ATOM 2143 N N . ASN A 1 269 ? -13.822 -7.300 13.093 1.00 95.62 269 ASN A N 1
ATOM 2144 C CA . ASN A 1 269 ? -15.129 -7.044 12.492 1.00 95.62 269 ASN A CA 1
ATOM 2145 C C . ASN A 1 269 ? -15.062 -7.121 10.957 1.00 95.62 269 ASN A C 1
ATOM 2147 O O . ASN A 1 269 ? -14.559 -6.209 10.300 1.00 95.62 269 ASN A O 1
ATOM 2151 N N . VAL A 1 270 ? -15.623 -8.194 10.390 1.00 96.50 270 VAL A N 1
ATOM 2152 C CA . VAL A 1 270 ? -15.645 -8.445 8.937 1.00 96.50 270 VAL A CA 1
ATOM 2153 C C . VAL A 1 270 ? -16.388 -7.347 8.166 1.00 96.50 270 VAL A C 1
ATOM 2155 O O . VAL A 1 270 ? -15.922 -6.927 7.114 1.00 96.50 270 VAL A O 1
ATOM 2158 N N . LYS A 1 271 ? -17.487 -6.796 8.705 1.00 96.38 271 LYS A N 1
ATOM 2159 C CA . LYS A 1 271 ? -18.232 -5.721 8.022 1.00 96.38 271 LYS A CA 1
ATOM 2160 C C . LYS A 1 271 ? -17.379 -4.465 7.855 1.00 96.38 271 LYS A C 1
ATOM 2162 O O . LYS A 1 271 ? -17.364 -3.875 6.781 1.00 96.38 271 LYS A O 1
ATOM 2167 N N . LEU A 1 272 ? -16.655 -4.064 8.904 1.00 97.56 272 LEU A N 1
ATOM 2168 C CA . LEU A 1 272 ? -15.763 -2.901 8.837 1.00 97.56 272 LEU A CA 1
ATOM 2169 C C . LEU A 1 272 ? -14.623 -3.127 7.847 1.00 97.56 272 LEU A C 1
ATOM 2171 O O . LEU A 1 272 ? -14.268 -2.211 7.107 1.00 97.56 272 LEU A O 1
ATOM 2175 N N . TYR A 1 273 ? -14.082 -4.346 7.806 1.00 98.12 273 TYR A N 1
ATOM 2176 C CA . TYR A 1 273 ? -13.091 -4.731 6.810 1.00 98.12 273 TYR A CA 1
ATOM 2177 C C . TYR A 1 273 ? -13.632 -4.549 5.387 1.00 98.12 273 TYR A C 1
ATOM 2179 O O . TYR A 1 273 ? -13.046 -3.799 4.606 1.00 98.12 273 TYR A O 1
ATOM 2187 N N . ASP A 1 274 ? -14.797 -5.128 5.087 1.00 96.88 274 ASP A N 1
ATOM 2188 C CA . ASP A 1 274 ? -15.450 -5.024 3.778 1.00 96.88 274 ASP A CA 1
ATOM 2189 C C . ASP A 1 274 ? -15.742 -3.570 3.379 1.00 96.88 274 ASP A C 1
ATOM 2191 O O . ASP A 1 274 ? -15.571 -3.193 2.216 1.00 96.88 274 ASP A O 1
ATOM 2195 N N . MET A 1 275 ? -16.127 -2.725 4.341 1.00 97.44 275 MET A N 1
ATOM 2196 C CA . MET A 1 275 ? -16.333 -1.291 4.115 1.00 97.44 275 MET A CA 1
ATOM 2197 C C . MET A 1 275 ? -15.035 -0.585 3.717 1.00 97.44 275 MET A C 1
ATOM 2199 O O . MET A 1 275 ? -15.039 0.192 2.761 1.00 97.44 275 MET A O 1
ATOM 2203 N N . VAL A 1 276 ? -13.911 -0.875 4.388 1.00 98.00 276 VAL A N 1
ATOM 2204 C CA . VAL A 1 276 ? -12.601 -0.341 3.980 1.00 98.00 276 VAL A CA 1
ATOM 2205 C C . VAL A 1 276 ? -12.247 -0.825 2.578 1.00 98.00 276 VAL A C 1
ATOM 2207 O O . VAL A 1 276 ? -11.844 -0.011 1.750 1.00 98.00 276 VAL A O 1
ATOM 2210 N N . LEU A 1 277 ? -12.469 -2.102 2.255 1.00 97.38 277 LEU A N 1
ATOM 2211 C CA . LEU A 1 277 ? -12.230 -2.611 0.901 1.00 97.38 277 LEU A CA 1
ATOM 2212 C C . LEU A 1 277 ? -13.068 -1.876 -0.151 1.00 97.38 277 LEU A C 1
ATOM 2214 O O . LEU A 1 277 ? -12.568 -1.535 -1.223 1.00 97.38 277 LEU A O 1
ATOM 2218 N N . GLN A 1 278 ? -14.335 -1.588 0.151 1.00 96.38 278 GLN A N 1
ATOM 2219 C CA . GLN A 1 278 ? -15.201 -0.801 -0.723 1.00 96.38 278 GLN A CA 1
ATOM 2220 C C . GLN A 1 278 ? -14.680 0.631 -0.910 1.00 96.38 278 GLN A C 1
ATOM 2222 O O . GLN A 1 278 ? -14.695 1.144 -2.035 1.00 96.38 278 GLN A O 1
ATOM 2227 N N . PHE A 1 279 ? -14.180 1.269 0.152 1.00 97.31 279 PHE A N 1
ATOM 2228 C CA . PHE A 1 279 ? -13.545 2.584 0.058 1.00 97.31 279 PHE A CA 1
ATOM 2229 C C . PHE A 1 279 ? -12.289 2.542 -0.816 1.00 97.31 279 PHE A C 1
ATOM 2231 O O . PHE A 1 279 ? -12.155 3.386 -1.699 1.00 97.31 279 PHE A O 1
ATOM 2238 N N . LEU A 1 280 ? -11.420 1.538 -0.648 1.00 98.06 280 LEU A N 1
ATOM 2239 C CA . LEU A 1 280 ? -10.217 1.372 -1.470 1.00 98.06 280 LEU A CA 1
ATOM 2240 C C . LEU A 1 280 ? -10.559 1.191 -2.954 1.00 98.06 280 LEU A C 1
ATOM 2242 O O . LEU A 1 280 ? -9.971 1.875 -3.787 1.00 98.06 280 LEU A O 1
ATOM 2246 N N . ARG A 1 281 ? -11.547 0.348 -3.293 1.00 97.25 281 ARG A N 1
ATOM 2247 C CA . ARG A 1 281 ? -12.023 0.183 -4.682 1.00 97.25 281 ARG A CA 1
ATOM 2248 C C . ARG A 1 281 ? -12.556 1.499 -5.252 1.00 97.25 281 ARG A C 1
ATOM 2250 O O . ARG A 1 281 ? -12.188 1.893 -6.353 1.00 97.25 281 ARG A O 1
ATOM 2257 N N . THR A 1 282 ? -13.380 2.209 -4.482 1.00 96.38 282 THR A N 1
ATOM 2258 C CA . THR A 1 282 ? -13.972 3.489 -4.906 1.00 96.38 282 THR A CA 1
ATOM 2259 C C . THR A 1 282 ? -12.903 4.553 -5.150 1.00 96.38 282 THR A C 1
ATOM 2261 O O . THR A 1 282 ? -12.959 5.277 -6.143 1.00 96.38 282 THR A O 1
ATOM 2264 N N . LEU A 1 283 ? -11.924 4.660 -4.251 1.00 97.19 283 LEU A N 1
ATOM 2265 C CA . LEU A 1 283 ? -10.835 5.622 -4.376 1.00 97.19 283 LEU A CA 1
ATOM 2266 C C . LEU A 1 283 ? -9.900 5.254 -5.526 1.00 97.19 283 LEU A C 1
ATOM 2268 O O . LEU A 1 283 ? -9.577 6.131 -6.319 1.00 97.19 283 LEU A O 1
ATOM 2272 N N . PHE A 1 284 ? -9.555 3.974 -5.682 1.00 97.44 284 PHE A N 1
ATOM 2273 C CA . PHE A 1 284 ? -8.773 3.488 -6.816 1.00 97.44 284 PHE A CA 1
ATOM 2274 C C . PHE A 1 284 ? -9.430 3.842 -8.157 1.00 97.44 284 PHE A C 1
ATOM 2276 O O . PHE A 1 284 ? -8.763 4.380 -9.040 1.00 97.44 284 PHE A O 1
ATOM 2283 N N . LEU A 1 285 ? -10.746 3.639 -8.290 1.00 96.69 285 LEU A N 1
ATOM 2284 C CA . LEU A 1 285 ? -11.476 4.028 -9.498 1.00 96.69 285 LEU A CA 1
ATOM 2285 C C . LEU A 1 285 ? -11.430 5.539 -9.748 1.00 96.69 285 LEU A C 1
ATOM 2287 O O . LEU A 1 285 ? -11.121 5.973 -10.857 1.00 96.69 285 LEU A O 1
ATOM 2291 N N . ARG A 1 286 ? -11.710 6.340 -8.713 1.00 96.38 286 ARG A N 1
ATOM 2292 C CA . ARG A 1 286 ? -11.836 7.801 -8.832 1.00 96.38 286 ARG A CA 1
ATOM 2293 C C . ARG A 1 286 ? -10.511 8.517 -9.064 1.00 96.38 286 ARG A C 1
ATOM 2295 O O . ARG A 1 286 ? -10.495 9.515 -9.777 1.00 96.38 286 ARG A O 1
ATOM 2302 N N . THR A 1 287 ? -9.429 8.064 -8.434 1.00 95.06 287 THR A N 1
ATOM 2303 C CA . THR A 1 287 ? -8.134 8.759 -8.475 1.00 95.06 287 THR A CA 1
ATOM 2304 C C . THR A 1 287 ? -7.123 8.097 -9.398 1.00 95.06 287 THR A C 1
ATOM 2306 O O . THR A 1 287 ? -6.127 8.731 -9.729 1.00 95.06 287 THR A O 1
ATOM 2309 N N . ARG A 1 288 ? -7.345 6.832 -9.791 1.00 93.06 288 ARG A N 1
ATOM 2310 C CA . ARG A 1 288 ? -6.362 5.983 -10.489 1.00 93.06 288 ARG A CA 1
ATOM 2311 C C . ARG A 1 288 ? -5.051 5.786 -9.719 1.00 93.06 288 ARG A C 1
ATOM 2313 O O . ARG A 1 288 ? -4.053 5.369 -10.299 1.00 93.06 288 ARG A O 1
ATOM 2320 N N . ASN A 1 289 ? -5.041 6.050 -8.411 1.00 95.38 289 ASN A N 1
ATOM 2321 C CA . ASN A 1 289 ? -3.843 5.895 -7.597 1.00 95.38 289 ASN A CA 1
ATOM 2322 C C . ASN A 1 289 ? -3.662 4.430 -7.165 1.00 95.38 289 ASN A C 1
ATOM 2324 O O . ASN A 1 289 ? -4.422 3.899 -6.349 1.00 95.38 289 ASN A O 1
ATOM 2328 N N . VAL A 1 290 ? -2.629 3.786 -7.706 1.00 95.69 290 VAL A N 1
ATOM 2329 C CA . VAL A 1 290 ? -2.290 2.376 -7.459 1.00 95.69 290 VAL A CA 1
ATOM 2330 C C . VAL A 1 290 ? -1.866 2.090 -6.015 1.00 95.69 290 VAL A C 1
ATOM 2332 O O . VAL A 1 290 ? -1.939 0.947 -5.579 1.00 95.69 290 VAL A O 1
ATOM 2335 N N . HIS A 1 291 ? -1.502 3.094 -5.213 1.00 97.19 291 HIS A N 1
ATOM 2336 C CA . HIS A 1 291 ? -1.131 2.875 -3.810 1.00 97.19 291 HIS A CA 1
ATOM 2337 C C . HIS A 1 291 ? -2.309 2.414 -2.937 1.00 97.19 291 HIS A C 1
ATOM 2339 O O . HIS A 1 291 ? -2.091 1.788 -1.901 1.00 97.19 291 HIS A O 1
ATOM 2345 N N . TYR A 1 292 ? -3.562 2.617 -3.365 1.00 97.94 292 TYR A N 1
ATOM 2346 C CA . TYR A 1 292 ? -4.709 1.971 -2.714 1.00 97.94 292 TYR A CA 1
ATOM 2347 C C . TYR A 1 292 ? -4.698 0.445 -2.878 1.00 97.94 292 TYR A C 1
ATOM 2349 O O . TYR A 1 292 ? -5.174 -0.272 -1.997 1.00 97.94 292 TYR A O 1
ATOM 2357 N N . CYS A 1 293 ? -4.111 -0.059 -3.966 1.00 98.00 293 CYS A N 1
ATOM 2358 C CA . CYS A 1 293 ? -3.878 -1.484 -4.167 1.00 98.00 293 CYS A CA 1
ATOM 2359 C C . CYS A 1 293 ? -2.774 -2.011 -3.239 1.00 98.00 293 CYS A C 1
ATOM 2361 O O . CYS A 1 293 ? -2.935 -3.070 -2.635 1.00 98.00 293 CYS A O 1
ATOM 2363 N N . THR A 1 294 ? -1.704 -1.235 -3.032 1.00 97.31 294 THR A N 1
ATOM 2364 C CA . THR A 1 294 ? -0.694 -1.537 -2.003 1.00 97.31 294 THR A CA 1
ATOM 2365 C C . THR A 1 294 ? -1.333 -1.624 -0.617 1.00 97.31 294 THR A C 1
ATOM 2367 O O . THR A 1 294 ? -1.118 -2.595 0.106 1.00 97.31 294 THR A O 1
ATOM 2370 N N . LEU A 1 295 ? -2.187 -0.657 -0.262 1.00 98.06 295 LEU A N 1
ATOM 2371 C CA . LEU A 1 295 ? -2.869 -0.636 1.032 1.00 98.06 295 LEU A CA 1
ATOM 2372 C C . LEU A 1 295 ? -3.828 -1.826 1.213 1.00 98.06 295 LEU A C 1
ATOM 2374 O O . LEU A 1 295 ? -3.900 -2.382 2.307 1.00 98.06 295 LEU A O 1
ATOM 2378 N N . ARG A 1 296 ? -4.522 -2.266 0.151 1.00 97.62 296 ARG A N 1
ATOM 2379 C CA . ARG A 1 296 ? -5.358 -3.487 0.147 1.00 97.62 296 ARG A CA 1
ATOM 2380 C C . ARG A 1 296 ? -4.548 -4.712 0.583 1.00 97.62 296 ARG A C 1
ATOM 2382 O O . ARG A 1 296 ? -5.016 -5.467 1.438 1.00 97.62 296 ARG A O 1
ATOM 2389 N N . ALA A 1 297 ? -3.357 -4.896 0.010 1.00 97.44 297 ALA A N 1
ATOM 2390 C CA . ALA A 1 297 ? -2.472 -6.015 0.325 1.00 97.44 297 ALA A CA 1
ATOM 2391 C C . ALA A 1 297 ? -1.841 -5.880 1.724 1.00 97.44 297 ALA A C 1
ATOM 2393 O O . ALA A 1 297 ? -1.866 -6.829 2.509 1.00 97.44 297 ALA A O 1
ATOM 2394 N N . GLU A 1 298 ? -1.331 -4.693 2.069 1.00 97.81 298 GLU A N 1
ATOM 2395 C CA . GLU A 1 298 ? -0.705 -4.421 3.370 1.00 97.81 298 GLU A CA 1
ATOM 2396 C C . GLU A 1 298 ? -1.681 -4.603 4.533 1.00 97.81 298 GLU A C 1
ATOM 2398 O O . GLU A 1 298 ? -1.311 -5.206 5.539 1.00 97.81 298 GLU A O 1
ATOM 2403 N N . LEU A 1 299 ? -2.930 -4.153 4.387 1.00 98.06 299 LEU A N 1
ATOM 2404 C CA . LEU A 1 299 ? -3.962 -4.298 5.411 1.00 98.06 299 LEU A CA 1
ATOM 2405 C C . LEU A 1 299 ? -4.312 -5.768 5.667 1.00 98.06 299 LEU A C 1
ATOM 2407 O O . LEU A 1 299 ? -4.384 -6.192 6.819 1.00 98.06 299 LEU A O 1
ATOM 2411 N N . LEU A 1 300 ? -4.498 -6.559 4.604 1.00 98.12 300 LEU A N 1
ATOM 2412 C CA . LEU A 1 300 ? -4.788 -7.989 4.727 1.00 98.12 300 LEU A CA 1
ATOM 2413 C C . LEU A 1 300 ? -3.636 -8.729 5.416 1.00 98.12 300 LEU A C 1
ATOM 2415 O O . LEU A 1 300 ? -3.861 -9.521 6.330 1.00 98.12 300 LEU A O 1
ATOM 2419 N N . MET A 1 301 ? -2.399 -8.427 5.023 1.00 98.06 301 MET A N 1
ATOM 2420 C CA . MET A 1 301 ? -1.227 -9.040 5.639 1.00 98.06 301 MET A CA 1
ATOM 2421 C C . MET A 1 301 ? -0.965 -8.531 7.063 1.00 98.06 301 MET A C 1
ATOM 2423 O O . MET A 1 301 ? -0.437 -9.278 7.877 1.00 98.06 301 MET A O 1
ATOM 2427 N N . SER A 1 302 ? -1.380 -7.309 7.407 1.00 98.00 302 SER A N 1
ATOM 2428 C CA . SER A 1 302 ? -1.302 -6.796 8.782 1.00 98.00 302 SER A CA 1
ATOM 2429 C C . SER A 1 302 ? -2.286 -7.513 9.711 1.00 98.00 302 SER A C 1
ATOM 2431 O O . SER A 1 302 ? -1.951 -7.807 10.853 1.00 98.00 302 SER A O 1
ATOM 2433 N N . LEU A 1 303 ? -3.490 -7.836 9.227 1.00 97.50 303 LEU A N 1
ATOM 2434 C CA . LEU A 1 303 ? -4.461 -8.655 9.965 1.00 97.50 303 LEU A CA 1
ATOM 2435 C C . LEU A 1 303 ? -3.980 -10.105 10.126 1.00 97.50 303 LEU A C 1
ATOM 2437 O O . LEU A 1 303 ? -4.200 -10.709 11.175 1.00 97.50 303 LEU A O 1
ATOM 2441 N N . HIS A 1 304 ? -3.301 -10.643 9.108 1.00 96.88 304 HIS A N 1
ATOM 2442 C CA . HIS A 1 304 ? -2.644 -11.948 9.184 1.00 96.88 304 HIS A CA 1
ATOM 2443 C C . HIS A 1 304 ? -1.529 -11.969 10.234 1.00 96.88 304 HIS A C 1
ATOM 2445 O O . HIS A 1 304 ? -1.485 -12.895 11.032 1.00 96.88 304 HIS A O 1
ATOM 2451 N N . ASP A 1 305 ? -0.673 -10.942 10.275 1.00 96.06 305 ASP A N 1
ATOM 2452 C CA . ASP A 1 305 ? 0.421 -10.841 11.252 1.00 96.06 305 ASP A CA 1
ATOM 2453 C C . ASP A 1 305 ? -0.092 -10.754 12.713 1.00 96.06 305 ASP A C 1
ATOM 2455 O O . ASP A 1 305 ? 0.659 -11.044 13.642 1.00 96.06 305 ASP A O 1
ATOM 2459 N N . LEU A 1 306 ? -1.358 -10.363 12.920 1.00 95.94 306 LEU A N 1
ATOM 2460 C CA . LEU A 1 306 ? -2.048 -10.339 14.221 1.00 95.94 306 LEU A CA 1
ATOM 2461 C C . LEU A 1 306 ? -2.905 -11.591 14.495 1.00 95.94 306 LEU A C 1
ATOM 2463 O O . LEU A 1 306 ? -3.681 -11.596 15.452 1.00 95.94 306 LEU A O 1
ATOM 2467 N N . ASP A 1 307 ? -2.817 -12.621 13.651 1.00 96.56 307 ASP A N 1
ATOM 2468 C CA . ASP A 1 307 ? -3.575 -13.874 13.761 1.00 96.56 307 ASP A CA 1
ATOM 2469 C C . ASP A 1 307 ? -5.111 -13.693 13.793 1.00 96.56 307 ASP A C 1
ATOM 2471 O O . ASP A 1 307 ? -5.848 -14.463 14.419 1.00 96.56 307 ASP A O 1
ATOM 2475 N N . ILE A 1 308 ? -5.638 -12.687 13.083 1.00 95.88 308 ILE A N 1
ATOM 2476 C CA . ILE A 1 308 ? -7.086 -12.424 13.007 1.00 95.88 308 ILE A CA 1
ATOM 2477 C C . ILE A 1 308 ? -7.739 -13.375 11.992 1.00 95.88 308 ILE A C 1
ATOM 2479 O O . ILE A 1 308 ? -7.976 -13.052 10.821 1.00 95.88 308 ILE A O 1
ATOM 2483 N N . SER A 1 309 ? -8.026 -14.592 12.457 1.00 95.19 309 SER A N 1
ATOM 2484 C CA . SER A 1 309 ? -8.622 -15.668 11.654 1.00 95.19 309 SER A CA 1
ATOM 2485 C C . SER A 1 309 ? -10.032 -15.351 11.145 1.00 95.19 309 SER A C 1
ATOM 2487 O O . SER A 1 309 ? -10.407 -15.810 10.066 1.00 95.19 309 SER A O 1
ATOM 2489 N N . GLU A 1 310 ? -10.795 -14.527 11.868 1.00 95.94 310 GLU A N 1
ATOM 2490 C CA . GLU A 1 310 ? -12.173 -14.152 11.541 1.00 95.94 310 GLU A CA 1
ATOM 2491 C C . GLU A 1 310 ? -12.276 -13.422 10.197 1.00 95.94 310 GLU A C 1
ATOM 2493 O O . GLU A 1 310 ? -13.290 -13.546 9.519 1.00 95.94 310 GLU A O 1
ATOM 2498 N N . ILE A 1 311 ? -11.221 -12.698 9.802 1.00 96.69 311 ILE A N 1
ATOM 2499 C CA . ILE A 1 311 ? -11.131 -12.010 8.507 1.00 96.69 311 ILE A CA 1
ATOM 2500 C C . ILE A 1 311 ? -10.304 -12.837 7.516 1.00 96.69 311 ILE A C 1
ATOM 2502 O O . ILE A 1 311 ? -10.727 -13.047 6.382 1.00 96.69 311 ILE A O 1
ATOM 2506 N N . CYS A 1 312 ? -9.147 -13.365 7.930 1.00 96.69 312 CYS A N 1
ATOM 2507 C CA . CYS A 1 312 ? -8.252 -14.071 7.006 1.00 96.69 312 CYS A CA 1
ATOM 2508 C C . CYS A 1 312 ? -8.866 -15.358 6.428 1.00 96.69 312 CYS A C 1
ATOM 2510 O O . CYS A 1 312 ? -8.540 -15.743 5.311 1.00 96.69 312 CYS A O 1
ATOM 2512 N N . SER A 1 313 ? -9.757 -16.030 7.167 1.00 95.44 313 SER A N 1
ATOM 2513 C CA . SER A 1 313 ? -10.424 -17.250 6.687 1.00 95.44 313 SER A CA 1
ATOM 2514 C C . SER A 1 313 ? -11.523 -16.991 5.653 1.00 95.44 313 SER A C 1
ATOM 2516 O O . SER A 1 313 ? -11.858 -17.900 4.892 1.00 95.44 313 SER A O 1
ATOM 2518 N N . VAL A 1 314 ? -12.073 -15.773 5.621 1.00 94.94 314 VAL A N 1
ATOM 2519 C CA . VAL A 1 314 ? -13.163 -15.381 4.717 1.00 94.94 314 VAL A CA 1
ATOM 2520 C C . VAL A 1 314 ? -12.680 -14.566 3.521 1.00 94.94 314 VAL A C 1
ATOM 2522 O O . VAL A 1 314 ? -13.328 -14.633 2.478 1.00 94.94 314 VAL A O 1
ATOM 2525 N N . ASP A 1 315 ? -11.556 -13.843 3.624 1.00 95.81 315 ASP A N 1
ATOM 2526 C CA . ASP A 1 315 ? -10.987 -13.130 2.474 1.00 95.81 315 ASP A CA 1
ATOM 2527 C C . ASP A 1 315 ? -10.414 -14.143 1.452 1.00 95.81 315 ASP A C 1
ATOM 2529 O O . ASP A 1 315 ? -9.441 -14.852 1.740 1.00 95.81 315 ASP A O 1
ATOM 2533 N N . PRO A 1 316 ? -10.983 -14.220 0.233 1.00 94.38 316 PRO A N 1
ATOM 2534 C CA . PRO A 1 316 ? -10.590 -15.209 -0.769 1.00 94.38 316 PRO A CA 1
ATOM 2535 C C . PRO A 1 316 ? -9.195 -14.954 -1.357 1.00 94.38 316 PRO A C 1
ATOM 2537 O O . PRO A 1 316 ? -8.590 -15.863 -1.926 1.00 94.38 316 PRO A O 1
ATOM 2540 N N . CYS A 1 317 ? -8.661 -13.742 -1.211 1.00 96.38 317 CYS A N 1
ATOM 2541 C CA . CYS A 1 317 ? -7.341 -13.357 -1.682 1.00 96.38 317 CYS A CA 1
ATOM 2542 C C . CYS A 1 317 ? -6.236 -13.643 -0.655 1.00 96.38 317 CYS A C 1
ATOM 2544 O O . CYS A 1 317 ? -5.065 -13.549 -1.012 1.00 96.38 317 CYS A O 1
ATOM 2546 N N . HIS A 1 318 ? -6.558 -14.017 0.591 1.00 97.56 318 HIS A N 1
ATOM 2547 C CA . HIS A 1 318 ? -5.578 -14.186 1.677 1.00 97.56 318 HIS A CA 1
ATOM 2548 C C . HIS A 1 318 ? -4.379 -15.061 1.299 1.00 97.56 318 HIS A C 1
ATOM 2550 O O . HIS A 1 318 ? -3.236 -14.607 1.365 1.00 97.56 318 HIS A O 1
ATOM 2556 N N . LYS A 1 319 ? -4.625 -16.293 0.842 1.00 97.19 319 LYS A N 1
ATOM 2557 C CA . LYS A 1 319 ? -3.551 -17.237 0.486 1.00 97.19 319 LYS A CA 1
ATOM 2558 C C . LYS A 1 319 ? -2.713 -16.757 -0.698 1.00 97.19 319 LYS A C 1
ATOM 2560 O O . LYS A 1 319 ? -1.497 -16.935 -0.696 1.00 97.19 319 LYS A O 1
ATOM 2565 N N . PHE A 1 320 ? -3.361 -16.134 -1.681 1.00 98.06 320 PHE A N 1
ATOM 2566 C CA . PHE A 1 320 ? -2.688 -15.571 -2.846 1.00 98.06 320 PHE A CA 1
ATOM 2567 C C . PHE A 1 320 ? -1.764 -14.420 -2.443 1.00 98.06 320 PHE A C 1
ATOM 2569 O O . PHE A 1 320 ? -0.576 -14.453 -2.755 1.00 98.06 320 PHE A O 1
ATOM 2576 N N . THR A 1 321 ? -2.283 -13.450 -1.684 1.00 97.88 321 THR A N 1
ATOM 2577 C CA . THR A 1 321 ? -1.513 -12.310 -1.174 1.00 97.88 321 THR A CA 1
ATOM 2578 C C . THR A 1 321 ? -0.351 -12.777 -0.312 1.00 97.88 321 THR A C 1
ATOM 2580 O O . THR A 1 321 ? 0.747 -12.262 -0.460 1.00 97.88 321 THR A O 1
ATOM 2583 N N . TRP A 1 322 ? -0.547 -13.789 0.535 1.00 97.50 322 TRP A N 1
ATOM 2584 C CA . TRP A 1 322 ? 0.521 -14.331 1.374 1.00 97.50 322 TRP A CA 1
ATOM 2585 C C . TRP A 1 322 ? 1.650 -14.981 0.559 1.00 97.50 322 TRP A C 1
ATOM 2587 O O . TRP A 1 322 ? 2.830 -14.729 0.818 1.00 97.50 322 TRP A O 1
ATOM 2597 N N . CYS A 1 323 ? 1.307 -15.772 -0.464 1.00 97.88 323 CYS A N 1
ATOM 2598 C CA . CYS A 1 323 ? 2.291 -16.362 -1.377 1.00 97.88 323 CYS A CA 1
ATOM 2599 C C . CYS A 1 323 ? 3.032 -15.275 -2.183 1.00 97.88 323 CYS A C 1
ATOM 2601 O O . CYS A 1 323 ? 4.260 -15.311 -2.318 1.00 97.88 323 CYS A O 1
ATOM 2603 N N . LEU A 1 324 ? 2.308 -14.254 -2.652 1.00 97.75 324 LEU A N 1
ATOM 2604 C CA . LEU A 1 324 ? 2.884 -13.115 -3.364 1.00 97.75 324 LEU A CA 1
ATOM 2605 C C . LEU A 1 324 ? 3.785 -12.256 -2.459 1.00 97.75 324 LEU A C 1
ATOM 2607 O O . LEU A 1 324 ? 4.861 -11.856 -2.893 1.00 97.75 324 LEU A O 1
ATOM 2611 N N . ASP A 1 325 ? 3.419 -12.037 -1.192 1.00 96.31 325 ASP A N 1
ATOM 2612 C CA . ASP A 1 325 ? 4.222 -11.303 -0.198 1.00 96.31 325 ASP A CA 1
ATOM 2613 C C . ASP A 1 325 ? 5.590 -11.972 0.005 1.00 96.31 325 ASP A C 1
ATOM 2615 O O . ASP A 1 325 ? 6.625 -11.304 0.095 1.00 96.31 325 ASP A O 1
ATOM 2619 N N . ALA A 1 326 ? 5.622 -13.310 -0.014 1.00 96.50 326 ALA A N 1
ATOM 2620 C CA . ALA A 1 326 ? 6.867 -14.066 0.002 1.00 96.50 326 ALA A CA 1
ATOM 2621 C C . ALA A 1 326 ? 7.704 -13.836 -1.266 1.00 96.50 326 ALA A C 1
ATOM 2623 O O . ALA A 1 326 ? 8.920 -13.676 -1.159 1.00 96.50 326 ALA A O 1
ATOM 2624 N N . CYS A 1 327 ? 7.085 -13.771 -2.446 1.00 97.06 327 CYS A N 1
ATOM 2625 C CA . CYS A 1 327 ? 7.785 -13.438 -3.691 1.00 97.06 327 CYS A CA 1
ATOM 2626 C C . CYS A 1 327 ? 8.367 -12.021 -3.658 1.00 97.06 327 CYS A C 1
ATOM 2628 O O . CYS A 1 327 ? 9.525 -11.830 -4.021 1.00 97.06 327 CYS A O 1
ATOM 2630 N N . ILE A 1 328 ? 7.598 -11.041 -3.169 1.00 96.44 328 ILE A N 1
ATOM 2631 C CA . ILE A 1 328 ? 8.033 -9.642 -3.045 1.00 96.44 328 ILE A CA 1
ATOM 2632 C C . ILE A 1 328 ? 9.235 -9.534 -2.105 1.00 96.44 328 ILE A C 1
ATOM 2634 O O . ILE A 1 328 ? 10.196 -8.824 -2.400 1.00 96.44 328 ILE A O 1
ATOM 2638 N N . ARG A 1 329 ? 9.218 -10.266 -0.985 1.00 94.69 329 ARG A N 1
ATOM 2639 C CA . ARG A 1 329 ? 10.341 -10.299 -0.041 1.00 94.69 329 ARG A CA 1
ATOM 2640 C C . ARG A 1 329 ? 11.618 -10.852 -0.678 1.00 94.69 329 ARG A C 1
ATOM 2642 O O . ARG A 1 329 ? 12.674 -10.253 -0.500 1.00 94.69 329 ARG A O 1
ATOM 2649 N N . GLU A 1 330 ? 11.519 -11.952 -1.425 1.00 93.19 330 GLU A N 1
ATOM 2650 C CA . GLU A 1 330 ? 12.674 -12.551 -2.117 1.00 93.19 330 GLU A CA 1
ATOM 2651 C C . GLU A 1 330 ? 13.032 -11.828 -3.432 1.00 93.19 330 GLU A C 1
ATOM 2653 O O . GLU A 1 330 ? 14.044 -12.143 -4.056 1.00 93.19 330 GLU A O 1
ATOM 2658 N N . LYS A 1 331 ? 12.209 -10.861 -3.869 1.00 92.00 331 LYS A N 1
ATOM 2659 C CA . LYS A 1 331 ? 12.320 -10.136 -5.149 1.00 92.00 331 LYS A CA 1
ATOM 2660 C C . LYS A 1 331 ? 12.353 -11.060 -6.373 1.00 92.00 331 LYS A C 1
ATOM 2662 O O . LYS A 1 331 ? 12.919 -10.706 -7.407 1.00 92.00 331 LYS A O 1
ATOM 2667 N N . PHE A 1 332 ? 11.757 -12.244 -6.249 1.00 93.56 332 PHE A N 1
ATOM 2668 C CA . PHE A 1 332 ? 11.697 -13.247 -7.303 1.00 93.56 332 PHE A CA 1
ATOM 2669 C C . PHE A 1 332 ? 10.536 -14.230 -7.096 1.00 93.56 332 PHE A C 1
ATOM 2671 O O . PHE A 1 332 ? 10.209 -14.596 -5.962 1.00 93.56 332 PHE A O 1
ATOM 2678 N N . VAL A 1 333 ? 9.953 -14.692 -8.203 1.00 95.69 333 VAL A N 1
ATOM 2679 C CA . VAL A 1 333 ? 8.945 -15.758 -8.245 1.00 95.69 333 VAL A CA 1
ATOM 2680 C C . VAL A 1 333 ? 9.587 -17.055 -8.741 1.00 95.69 333 VAL A C 1
ATOM 2682 O O . VAL A 1 333 ? 9.839 -17.210 -9.931 1.00 95.69 333 VAL A O 1
ATOM 2685 N N . ASP A 1 334 ? 9.843 -17.992 -7.829 1.00 92.50 334 ASP A N 1
ATOM 2686 C CA . ASP A 1 334 ? 10.358 -19.322 -8.178 1.00 92.50 334 ASP A CA 1
ATOM 2687 C C . ASP A 1 334 ? 9.280 -20.266 -8.732 1.00 92.50 334 ASP A C 1
ATOM 2689 O O . ASP A 1 334 ? 8.087 -20.055 -8.525 1.00 92.50 334 ASP A O 1
ATOM 2693 N N . ALA A 1 335 ? 9.701 -21.349 -9.394 1.00 90.75 335 ALA A N 1
ATOM 2694 C CA . ALA A 1 335 ? 8.813 -22.323 -10.037 1.00 90.75 335 ALA A CA 1
ATOM 2695 C C . ALA A 1 335 ? 7.834 -23.028 -9.073 1.00 90.75 335 ALA A C 1
ATOM 2697 O O . ALA A 1 335 ? 6.802 -23.568 -9.486 1.00 90.75 335 ALA A O 1
ATOM 2698 N N . LYS A 1 336 ? 8.134 -23.086 -7.767 1.00 93.94 336 LYS A N 1
ATOM 2699 C CA . LYS A 1 336 ? 7.200 -23.639 -6.776 1.00 93.94 336 LYS A CA 1
ATOM 2700 C C . LYS A 1 336 ? 6.099 -22.622 -6.489 1.00 93.94 336 LYS A C 1
ATOM 2702 O O . LYS A 1 336 ? 4.923 -22.963 -6.596 1.00 93.94 336 LYS A O 1
ATOM 2707 N N . ARG A 1 337 ? 6.475 -21.383 -6.173 1.00 94.12 337 ARG A N 1
ATOM 2708 C CA . ARG A 1 337 ? 5.535 -20.289 -5.901 1.00 94.12 337 ARG A CA 1
ATOM 2709 C C . ARG A 1 337 ? 4.721 -19.917 -7.134 1.00 94.12 337 ARG A C 1
ATOM 2711 O O . ARG A 1 337 ? 3.531 -19.672 -6.999 1.00 94.12 337 ARG A O 1
ATOM 2718 N N . ALA A 1 338 ? 5.315 -19.961 -8.325 1.00 94.75 338 ALA A N 1
ATOM 2719 C CA . ALA A 1 338 ? 4.618 -19.812 -9.600 1.00 94.75 338 ALA A CA 1
ATOM 2720 C C . ALA A 1 338 ? 3.449 -20.804 -9.702 1.00 94.75 338 ALA A C 1
ATOM 2722 O O . ALA A 1 338 ? 2.303 -20.397 -9.876 1.00 94.75 338 ALA A O 1
ATOM 2723 N N . ARG A 1 339 ? 3.695 -22.100 -9.472 1.00 95.31 339 ARG A N 1
ATOM 2724 C CA . ARG A 1 339 ? 2.631 -23.119 -9.489 1.00 95.31 339 ARG A CA 1
ATOM 2725 C C . ARG A 1 339 ? 1.566 -22.908 -8.412 1.00 95.31 339 ARG A C 1
ATOM 2727 O O . ARG A 1 339 ? 0.391 -23.145 -8.679 1.00 95.31 339 ARG A O 1
ATOM 2734 N N . GLU A 1 340 ? 1.942 -22.458 -7.215 1.00 96.31 340 GLU A N 1
ATOM 2735 C CA . GLU A 1 340 ? 0.978 -22.114 -6.156 1.00 96.31 340 GLU A CA 1
ATOM 2736 C C . GLU A 1 340 ? 0.095 -20.920 -6.559 1.00 96.31 340 GLU A C 1
ATOM 2738 O O . GLU A 1 340 ? -1.131 -21.009 -6.487 1.00 96.31 340 GLU A O 1
ATOM 2743 N N . LEU A 1 341 ? 0.703 -19.834 -7.050 1.00 96.94 341 LEU A N 1
ATOM 2744 C CA . LEU A 1 341 ? 0.015 -18.637 -7.546 1.00 96.94 341 LEU A CA 1
ATOM 2745 C C . LEU A 1 341 ? -0.918 -18.967 -8.713 1.00 96.94 341 LEU A C 1
ATOM 2747 O O . LEU A 1 341 ? -2.068 -18.528 -8.724 1.00 96.94 341 LEU A O 1
ATOM 2751 N N . GLN A 1 342 ? -0.456 -19.792 -9.652 1.00 95.62 342 GLN A N 1
ATOM 2752 C CA . GLN A 1 342 ? -1.276 -20.302 -10.742 1.00 95.62 342 GLN A CA 1
ATOM 2753 C C . GLN A 1 342 ? -2.467 -21.107 -10.218 1.00 95.62 342 GLN A C 1
ATOM 2755 O O . GLN A 1 342 ? -3.594 -20.867 -10.640 1.00 95.62 342 GLN A O 1
ATOM 2760 N N . GLY A 1 343 ? -2.244 -22.014 -9.262 1.00 95.38 343 GLY A N 1
ATOM 2761 C CA . GLY A 1 343 ? -3.310 -22.811 -8.655 1.00 95.38 343 GLY A CA 1
ATOM 2762 C C . GLY A 1 343 ? -4.388 -21.961 -7.977 1.00 95.38 343 GLY A C 1
ATOM 2763 O O . GLY A 1 343 ? -5.564 -22.319 -8.020 1.00 95.38 343 GLY A O 1
ATOM 2764 N N . PHE A 1 344 ? -4.021 -20.817 -7.390 1.00 94.94 344 PHE A N 1
ATOM 2765 C CA . PHE A 1 344 ? -4.993 -19.871 -6.835 1.00 94.94 344 PHE A CA 1
ATOM 2766 C C . PHE A 1 344 ? -5.809 -19.155 -7.917 1.00 94.94 344 PHE A C 1
ATOM 2768 O O . PHE A 1 344 ? -7.022 -19.034 -7.757 1.00 94.94 344 PHE A O 1
ATOM 2775 N N . LEU A 1 345 ? -5.176 -18.718 -9.012 1.00 93.31 345 LEU A N 1
ATOM 2776 C CA . LEU A 1 345 ? -5.870 -18.079 -10.138 1.00 93.31 345 LEU A CA 1
ATOM 2777 C C . LEU A 1 345 ? -6.818 -19.061 -10.842 1.00 93.31 345 LEU A C 1
ATOM 2779 O O . LEU A 1 345 ? -7.991 -18.760 -11.043 1.00 93.31 345 LEU A O 1
ATOM 2783 N N . ASP A 1 346 ? -6.344 -20.272 -11.129 1.00 92.94 346 ASP A N 1
ATOM 2784 C CA . ASP A 1 346 ? -7.138 -21.323 -11.777 1.00 92.94 346 ASP A CA 1
ATOM 2785 C C . ASP A 1 346 ? -8.235 -21.881 -10.849 1.00 92.94 346 ASP A C 1
ATOM 2787 O O . ASP A 1 346 ? -9.230 -22.448 -11.305 1.00 92.94 346 ASP A O 1
ATOM 2791 N N . GLY A 1 347 ? -8.078 -21.700 -9.534 1.00 90.25 347 GLY A N 1
ATOM 2792 C CA . GLY A 1 347 ? -9.044 -22.095 -8.511 1.00 90.25 347 GLY A CA 1
ATOM 2793 C C . GLY A 1 347 ? -10.276 -21.189 -8.400 1.00 90.25 347 GLY A C 1
ATOM 2794 O O . GLY A 1 347 ? -11.212 -21.543 -7.673 1.00 90.25 347 GLY A O 1
ATOM 2795 N N . VAL A 1 348 ? -10.313 -20.045 -9.097 1.00 90.69 348 VAL A N 1
ATOM 2796 C CA . VAL A 1 348 ? -11.461 -19.124 -9.078 1.00 90.69 348 VAL A CA 1
ATOM 2797 C C . VAL A 1 348 ? -12.664 -19.777 -9.767 1.00 90.69 348 VAL A C 1
ATOM 2799 O O . VAL A 1 348 ? -12.687 -20.019 -10.974 1.00 90.69 348 VAL A O 1
ATOM 2802 N N . LYS A 1 349 ? -13.703 -20.087 -8.984 1.00 85.38 349 LYS A N 1
ATOM 2803 C CA . LYS A 1 349 ? -14.894 -20.797 -9.470 1.00 85.38 349 LYS A CA 1
ATOM 2804 C C . LYS A 1 349 ? -15.814 -19.879 -10.276 1.00 85.38 349 LYS A C 1
ATOM 2806 O O . LYS A 1 349 ? -16.011 -18.713 -9.935 1.00 85.38 349 LYS A O 1
ATOM 2811 N N . LYS A 1 350 ? -16.498 -20.454 -11.274 1.00 79.88 350 LYS A N 1
ATOM 2812 C CA . LYS A 1 350 ? -17.609 -19.790 -11.980 1.00 79.88 350 LYS A CA 1
ATOM 2813 C C . LYS A 1 350 ? -18.659 -19.312 -10.970 1.00 79.88 350 LYS A C 1
ATOM 2815 O O . LYS A 1 350 ? -19.126 -20.098 -10.148 1.00 79.88 350 LYS A O 1
ATOM 2820 N N . GLY A 1 351 ? -19.016 -18.031 -11.035 1.00 77.12 351 GLY A N 1
ATOM 2821 C CA . GLY A 1 351 ? -19.926 -17.375 -10.084 1.00 77.12 351 GLY A CA 1
ATOM 2822 C C . GLY A 1 351 ? -19.245 -16.677 -8.898 1.00 77.12 351 GLY A C 1
ATOM 2823 O O . GLY A 1 351 ? -19.903 -15.899 -8.216 1.00 77.12 351 GLY A O 1
ATOM 2824 N N . GLN A 1 352 ? -17.941 -16.884 -8.684 1.00 85.88 352 GLN A N 1
ATOM 2825 C CA . GLN A 1 352 ? -17.105 -16.127 -7.734 1.00 85.88 352 GLN A CA 1
ATOM 2826 C C . GLN A 1 352 ? -16.104 -15.221 -8.460 1.00 85.88 352 GLN A C 1
ATOM 2828 O O . GLN A 1 352 ? -15.068 -14.847 -7.920 1.00 85.88 352 GLN A O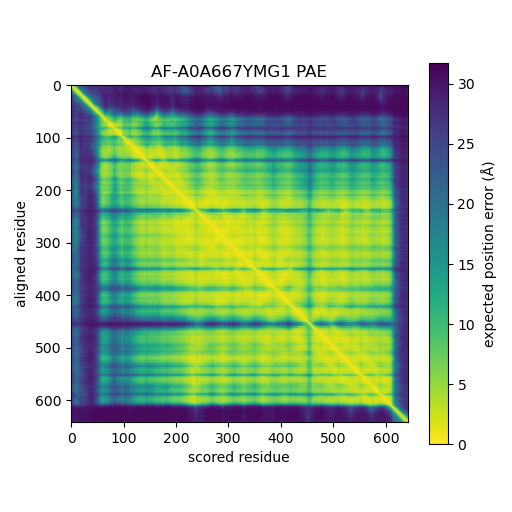 1
ATOM 2833 N N . GLU A 1 353 ? -16.421 -14.852 -9.698 1.00 86.44 353 GLU A N 1
ATOM 2834 C CA . GLU A 1 353 ? -15.518 -14.112 -10.578 1.00 86.44 353 GLU A CA 1
ATOM 2835 C C . GLU A 1 353 ? -15.130 -12.747 -9.987 1.00 86.44 353 GLU A C 1
ATOM 2837 O O . GLU A 1 353 ? -14.023 -12.290 -10.216 1.00 86.44 353 GLU A O 1
ATOM 2842 N N . GLN A 1 354 ? -15.962 -12.151 -9.123 1.00 88.56 354 GLN A N 1
ATOM 2843 C CA . GLN A 1 354 ? -15.652 -10.907 -8.398 1.00 88.56 354 GLN A CA 1
ATOM 2844 C C . GLN A 1 354 ? -14.310 -10.941 -7.648 1.00 88.56 354 GLN A C 1
ATOM 2846 O O . GLN A 1 354 ? -13.638 -9.916 -7.557 1.00 88.56 354 GLN A O 1
ATOM 2851 N N . VAL A 1 355 ? -13.889 -12.121 -7.172 1.00 92.94 355 VAL A N 1
ATOM 2852 C CA . VAL A 1 355 ? -12.582 -12.327 -6.524 1.00 92.94 355 VAL A CA 1
ATOM 2853 C C . VAL A 1 355 ? -11.433 -11.941 -7.455 1.00 92.94 355 VAL A C 1
ATOM 2855 O O . VAL A 1 355 ? -10.420 -11.414 -7.003 1.00 92.94 355 VAL A O 1
ATOM 2858 N N . LEU A 1 356 ? -11.602 -12.140 -8.763 1.00 93.88 356 LEU A N 1
ATOM 2859 C CA . LEU A 1 356 ? -10.614 -11.768 -9.766 1.00 93.88 356 LEU A CA 1
ATOM 2860 C C . LEU A 1 356 ? -10.334 -10.262 -9.755 1.00 93.88 356 LEU A C 1
ATOM 2862 O O . LEU A 1 356 ? -9.190 -9.868 -9.956 1.00 93.88 356 LEU A O 1
ATOM 2866 N N . GLY A 1 357 ? -11.332 -9.423 -9.459 1.00 94.38 357 GLY A N 1
ATOM 2867 C CA . GLY A 1 357 ? -11.137 -7.977 -9.327 1.00 94.38 357 GLY A CA 1
ATOM 2868 C C . GLY A 1 357 ? -10.200 -7.622 -8.172 1.00 94.38 357 GLY A C 1
ATOM 2869 O O . GLY A 1 357 ? -9.283 -6.822 -8.342 1.00 94.38 357 GLY A O 1
ATOM 2870 N N . ASP A 1 358 ? -10.369 -8.268 -7.018 1.00 94.44 358 ASP A N 1
ATOM 2871 C CA . ASP A 1 358 ? -9.499 -8.056 -5.856 1.00 94.44 358 ASP A CA 1
ATOM 2872 C C . ASP A 1 358 ? -8.091 -8.627 -6.063 1.00 94.44 358 ASP A C 1
ATOM 2874 O O . ASP A 1 358 ? -7.108 -7.969 -5.720 1.00 94.44 358 ASP A O 1
ATOM 2878 N N . LEU A 1 359 ? -7.977 -9.809 -6.678 1.00 96.88 359 LEU A N 1
ATOM 2879 C CA . LEU A 1 359 ? -6.685 -10.379 -7.075 1.00 96.88 359 LEU A CA 1
ATOM 2880 C C . LEU A 1 359 ? -5.960 -9.462 -8.067 1.00 96.88 359 LEU A C 1
ATOM 2882 O O . LEU A 1 359 ? -4.757 -9.243 -7.937 1.00 96.88 359 LEU A O 1
ATOM 2886 N N . SER A 1 360 ? -6.698 -8.875 -9.012 1.00 96.56 360 SER A N 1
ATOM 2887 C CA . SER A 1 360 ? -6.158 -7.899 -9.960 1.00 96.56 360 SER A CA 1
ATOM 2888 C C . SER A 1 360 ? -5.665 -6.645 -9.243 1.00 96.56 360 SER A C 1
ATOM 2890 O O . SER A 1 360 ? -4.579 -6.176 -9.560 1.00 96.56 360 SER A O 1
ATOM 2892 N N . MET A 1 361 ? -6.384 -6.126 -8.235 1.00 97.38 361 MET A N 1
ATOM 2893 C CA . MET A 1 361 ? -5.861 -5.023 -7.412 1.00 97.38 361 MET A CA 1
ATOM 2894 C C . MET A 1 361 ? -4.558 -5.413 -6.732 1.00 97.38 361 MET A C 1
ATOM 2896 O O . MET A 1 361 ? -3.588 -4.681 -6.841 1.00 97.38 361 MET A O 1
ATOM 2900 N N . ILE A 1 362 ? -4.499 -6.571 -6.074 1.00 98.00 362 ILE A N 1
ATOM 2901 C CA . ILE A 1 362 ? -3.271 -7.030 -5.409 1.00 98.00 362 ILE A CA 1
ATOM 2902 C C . ILE A 1 362 ? -2.105 -7.125 -6.403 1.00 98.00 362 ILE A C 1
ATOM 2904 O O . ILE A 1 362 ? -0.983 -6.769 -6.063 1.00 98.00 362 ILE A O 1
ATOM 2908 N N . LEU A 1 363 ? -2.364 -7.542 -7.643 1.00 97.56 363 LEU A N 1
ATOM 2909 C CA . LEU A 1 363 ? -1.361 -7.576 -8.711 1.00 97.56 363 LEU A CA 1
ATOM 2910 C C . LEU A 1 363 ? -1.027 -6.205 -9.304 1.00 97.56 363 LEU A C 1
ATOM 2912 O O . LEU A 1 363 ? 0.046 -6.053 -9.872 1.00 97.56 363 LEU A O 1
ATOM 2916 N N . CYS A 1 364 ? -1.916 -5.223 -9.166 1.00 96.81 364 CYS A N 1
ATOM 2917 C CA . CYS A 1 364 ? -1.699 -3.825 -9.535 1.00 96.81 364 CYS A CA 1
ATOM 2918 C C . CYS A 1 364 ? -0.848 -3.068 -8.494 1.00 96.81 364 CYS A C 1
ATOM 2920 O O . CYS A 1 364 ? -0.448 -1.929 -8.732 1.00 96.81 364 CYS A O 1
ATOM 2922 N N . ASP A 1 365 ? -0.566 -3.677 -7.334 1.00 95.62 365 ASP A N 1
ATOM 2923 C CA . ASP A 1 365 ? 0.391 -3.149 -6.361 1.00 95.62 365 ASP A CA 1
ATOM 2924 C C . ASP A 1 365 ? 1.768 -2.953 -7.026 1.00 95.62 365 ASP A C 1
ATOM 2926 O O . ASP A 1 365 ? 2.349 -3.927 -7.516 1.00 95.62 365 ASP A O 1
ATOM 2930 N N . PRO A 1 366 ? 2.358 -1.741 -7.003 1.00 94.88 366 PRO A N 1
ATOM 2931 C CA . PRO A 1 366 ? 3.678 -1.499 -7.575 1.00 94.88 366 PRO A CA 1
ATOM 2932 C C . PRO A 1 366 ? 4.764 -2.477 -7.113 1.00 94.88 366 PRO A C 1
ATOM 2934 O O . PRO A 1 366 ? 5.649 -2.819 -7.896 1.00 94.88 366 PRO A O 1
ATOM 2937 N N . PHE A 1 367 ? 4.720 -2.951 -5.861 1.00 95.75 367 PHE A N 1
ATOM 2938 C CA . PHE A 1 367 ? 5.704 -3.919 -5.361 1.00 95.75 367 PHE A CA 1
ATOM 2939 C C . PHE A 1 367 ? 5.533 -5.301 -6.008 1.00 95.75 367 PHE A C 1
ATOM 2941 O O . PHE A 1 367 ? 6.533 -5.971 -6.293 1.00 95.75 367 PHE A O 1
ATOM 2948 N N . ALA A 1 368 ? 4.289 -5.711 -6.270 1.00 96.62 368 ALA A N 1
ATOM 2949 C CA . ALA A 1 368 ? 3.977 -6.916 -7.025 1.00 96.62 368 ALA A CA 1
ATOM 2950 C C . ALA A 1 368 ? 4.423 -6.773 -8.486 1.00 96.62 368 ALA A C 1
ATOM 2952 O O . ALA A 1 368 ? 5.196 -7.610 -8.951 1.00 96.62 368 ALA A O 1
ATOM 2953 N N . CYS A 1 369 ? 4.035 -5.686 -9.167 1.00 95.00 369 CYS A N 1
ATOM 2954 C CA . CYS A 1 369 ? 4.450 -5.393 -10.545 1.00 95.00 369 CYS A CA 1
ATOM 2955 C C . CYS A 1 369 ? 5.974 -5.459 -10.701 1.00 95.00 369 CYS A C 1
ATOM 2957 O O . CYS A 1 369 ? 6.474 -6.244 -11.504 1.00 95.00 369 CYS A O 1
ATOM 2959 N N . ASN A 1 370 ? 6.722 -4.727 -9.869 1.00 94.06 370 ASN A N 1
ATOM 2960 C CA . ASN A 1 370 ? 8.186 -4.740 -9.893 1.00 94.06 370 ASN A CA 1
ATOM 2961 C C . ASN A 1 370 ? 8.754 -6.162 -9.735 1.00 94.06 370 ASN A C 1
ATOM 2963 O O . ASN A 1 370 ? 9.632 -6.574 -10.490 1.00 94.06 370 ASN A O 1
ATOM 2967 N N . THR A 1 371 ? 8.228 -6.949 -8.794 1.00 95.38 371 THR A N 1
ATOM 2968 C CA . THR A 1 371 ? 8.684 -8.331 -8.565 1.00 95.38 371 THR A CA 1
ATOM 2969 C C . THR A 1 371 ? 8.411 -9.236 -9.769 1.00 95.38 371 THR A C 1
ATOM 2971 O O . THR A 1 371 ? 9.274 -10.029 -10.156 1.00 95.38 371 THR A O 1
ATOM 2974 N N . LEU A 1 372 ? 7.232 -9.113 -10.380 1.00 95.81 372 LEU A N 1
ATOM 2975 C CA . LEU A 1 372 ? 6.843 -9.890 -11.555 1.00 95.81 372 LEU A CA 1
ATOM 2976 C C . LEU A 1 372 ? 7.704 -9.537 -12.768 1.00 95.81 372 LEU A C 1
ATOM 2978 O O . LEU A 1 372 ? 8.199 -10.440 -13.443 1.00 95.81 372 LEU A O 1
ATOM 2982 N N . VAL A 1 373 ? 7.951 -8.249 -13.021 1.00 92.12 373 VAL A N 1
ATOM 2983 C CA . VAL A 1 373 ? 8.779 -7.831 -14.159 1.00 92.12 373 VAL A CA 1
ATOM 2984 C C . VAL A 1 373 ? 10.247 -8.206 -13.953 1.00 92.12 373 VAL A C 1
ATOM 2986 O O . VAL A 1 373 ? 10.865 -8.741 -14.871 1.00 92.12 373 VAL A O 1
ATOM 2989 N N . LEU A 1 374 ? 10.803 -8.035 -12.749 1.00 91.06 374 LEU A N 1
ATOM 2990 C CA . LEU A 1 374 ? 12.163 -8.500 -12.441 1.00 91.06 374 LEU A CA 1
ATOM 2991 C C . LEU A 1 374 ? 12.306 -10.014 -12.642 1.00 91.06 374 LEU A C 1
ATOM 2993 O O . LEU A 1 374 ? 13.294 -10.473 -13.217 1.00 91.06 374 LEU A O 1
ATOM 2997 N N . SER A 1 375 ? 11.302 -10.788 -12.224 1.00 93.81 375 SER A N 1
ATOM 2998 C CA . SER A 1 375 ? 11.269 -12.238 -12.454 1.00 93.81 375 SER A CA 1
ATOM 2999 C C . SER A 1 375 ? 11.160 -12.575 -13.942 1.00 93.81 375 SER A C 1
ATOM 3001 O O . SER A 1 375 ? 11.794 -13.524 -14.397 1.00 93.81 375 SER A O 1
ATOM 3003 N N . THR A 1 376 ? 10.414 -11.775 -14.708 1.00 92.06 376 THR A N 1
ATOM 3004 C CA . THR A 1 376 ? 10.244 -11.920 -16.163 1.00 92.06 376 THR A CA 1
ATOM 3005 C C . THR A 1 376 ? 11.567 -11.690 -16.891 1.00 92.06 376 THR A C 1
ATOM 3007 O O . THR A 1 376 ? 11.989 -12.540 -17.668 1.00 92.06 376 THR A O 1
ATOM 3010 N N . VAL A 1 377 ? 12.270 -10.591 -16.592 1.00 88.31 377 VAL A N 1
ATOM 3011 C CA . VAL A 1 377 ? 13.590 -10.286 -17.175 1.00 88.31 377 VAL A CA 1
ATOM 3012 C C . VAL A 1 377 ? 14.594 -11.389 -16.855 1.00 88.31 377 VAL A C 1
ATOM 3014 O O . VAL A 1 377 ? 15.336 -11.818 -17.735 1.00 88.31 377 VAL A O 1
ATOM 3017 N N . ARG A 1 378 ? 14.590 -11.900 -15.619 1.00 89.06 378 ARG A N 1
ATOM 3018 C CA . ARG A 1 378 ? 15.491 -12.988 -15.233 1.00 89.06 378 ARG A CA 1
ATOM 3019 C C . ARG A 1 378 ? 15.181 -14.294 -15.961 1.00 89.06 378 ARG A C 1
ATOM 3021 O O . ARG A 1 378 ? 16.101 -14.936 -16.445 1.00 89.06 378 ARG A O 1
ATOM 3028 N N . ASN A 1 379 ? 13.902 -14.643 -16.109 1.00 90.12 379 ASN A N 1
ATOM 3029 C CA . ASN A 1 379 ? 13.488 -15.797 -16.911 1.00 90.12 379 ASN A CA 1
ATOM 3030 C C . ASN A 1 379 ? 13.929 -15.650 -18.373 1.00 90.12 379 ASN A C 1
ATOM 3032 O O . ASN A 1 379 ? 14.426 -16.607 -18.952 1.00 90.12 379 ASN A O 1
ATOM 3036 N N . LEU A 1 380 ? 13.807 -14.458 -18.969 1.00 88.69 380 LEU A N 1
ATOM 3037 C CA . LEU A 1 380 ? 14.292 -14.213 -20.332 1.00 88.69 380 LEU A CA 1
ATOM 3038 C C . LEU A 1 380 ? 15.811 -14.413 -20.449 1.00 88.69 380 LEU A C 1
ATOM 3040 O O . LEU A 1 380 ? 16.269 -15.026 -21.408 1.00 88.69 380 LEU A O 1
ATOM 3044 N N . GLN A 1 381 ? 16.586 -13.949 -19.465 1.00 86.69 381 GLN A N 1
ATOM 3045 C CA . GLN A 1 381 ? 18.036 -14.175 -19.404 1.00 86.69 381 GLN A CA 1
ATOM 3046 C C . GLN A 1 381 ? 18.387 -15.661 -19.219 1.00 86.69 381 GLN A C 1
ATOM 3048 O O . GLN A 1 381 ? 19.305 -16.159 -19.865 1.00 86.69 381 GLN A O 1
ATOM 3053 N N . GLU A 1 382 ? 17.646 -16.385 -18.377 1.00 88.56 382 GLU A N 1
ATOM 3054 C CA . GLU A 1 382 ? 17.826 -17.828 -18.177 1.00 88.56 382 GLU A CA 1
ATOM 3055 C C . GLU A 1 382 ? 17.523 -18.601 -19.476 1.00 88.56 382 GLU A C 1
ATOM 3057 O O . GLU A 1 382 ? 18.325 -19.433 -19.898 1.00 88.56 382 GLU A O 1
ATOM 3062 N N . LEU A 1 383 ? 16.437 -18.266 -20.178 1.00 89.00 383 LEU A N 1
ATOM 3063 C CA . LEU A 1 383 ? 16.087 -18.878 -21.465 1.00 89.00 383 LEU A CA 1
ATOM 3064 C C . LEU A 1 383 ? 17.128 -18.605 -22.552 1.00 89.00 383 LEU A C 1
ATOM 3066 O O . LEU A 1 383 ? 17.460 -19.516 -23.307 1.00 89.00 383 LEU A O 1
ATOM 3070 N N . LEU A 1 384 ? 17.682 -17.389 -22.589 1.00 85.12 384 LEU A N 1
ATOM 3071 C CA . LEU A 1 384 ? 18.799 -17.045 -23.472 1.00 85.12 384 LEU A CA 1
ATOM 3072 C C . LEU A 1 384 ? 20.025 -17.923 -23.220 1.00 85.12 384 LEU A C 1
ATOM 3074 O O . LEU A 1 384 ? 20.667 -18.350 -24.167 1.00 85.12 384 LEU A O 1
ATOM 3078 N N . SER A 1 385 ? 20.338 -18.229 -21.960 1.00 86.00 385 SER A N 1
ATOM 3079 C CA . SER A 1 385 ? 21.477 -19.101 -21.638 1.00 86.00 385 SER A CA 1
ATOM 3080 C C . SER A 1 385 ? 21.229 -20.589 -21.919 1.00 86.00 385 SER A C 1
ATOM 3082 O O . SER A 1 385 ? 22.176 -21.370 -21.930 1.00 86.00 385 SER A O 1
ATOM 3084 N N . GLN A 1 386 ? 19.970 -20.985 -22.124 1.00 88.25 386 GLN A N 1
ATOM 3085 C CA . GLN A 1 386 ? 19.557 -22.359 -22.428 1.00 88.25 386 GLN A CA 1
ATOM 3086 C C . GLN A 1 386 ? 19.168 -22.559 -23.902 1.00 88.25 386 GLN A C 1
ATOM 3088 O O . GLN A 1 386 ? 18.679 -23.634 -24.245 1.00 88.25 386 GLN A O 1
ATOM 3093 N N . ASP A 1 387 ? 19.332 -21.539 -24.754 1.00 83.81 387 ASP A N 1
ATOM 3094 C CA . ASP A 1 387 ? 18.865 -21.521 -26.149 1.00 83.81 387 ASP A CA 1
ATOM 3095 C C . ASP A 1 387 ? 17.381 -21.925 -26.306 1.00 83.81 387 ASP A C 1
ATOM 3097 O O . ASP A 1 387 ? 16.969 -22.546 -27.291 1.00 83.81 387 ASP A O 1
ATOM 3101 N N . ALA A 1 388 ? 16.554 -21.578 -25.315 1.00 87.81 388 ALA A N 1
ATOM 3102 C CA . ALA A 1 388 ? 15.144 -21.948 -25.244 1.00 87.81 388 ALA A CA 1
ATOM 3103 C C . ALA A 1 388 ? 14.220 -20.795 -25.670 1.00 87.81 388 ALA A C 1
ATOM 3105 O O . ALA A 1 388 ? 14.514 -19.614 -25.473 1.00 87.81 388 ALA A O 1
ATOM 3106 N N . LEU A 1 389 ? 13.056 -21.129 -26.238 1.00 85.00 389 LEU A N 1
ATOM 3107 C CA . LEU A 1 389 ? 12.092 -20.129 -26.700 1.00 85.00 389 LEU A CA 1
ATOM 3108 C C . LEU A 1 389 ? 11.201 -19.625 -25.545 1.00 85.00 389 LEU A C 1
ATOM 3110 O O . LEU A 1 389 ? 10.702 -20.435 -24.764 1.00 85.00 389 LEU A O 1
ATOM 3114 N N . PRO A 1 390 ? 10.868 -18.317 -25.491 1.00 85.19 390 PRO A N 1
ATOM 3115 C CA . PRO A 1 390 ? 9.967 -17.741 -24.482 1.00 85.19 390 PRO A CA 1
ATOM 3116 C C . PRO A 1 390 ? 8.632 -18.459 -24.319 1.00 85.19 390 PRO A C 1
ATOM 3118 O O . PRO A 1 390 ? 8.169 -18.680 -23.204 1.00 85.19 390 PRO A O 1
ATOM 3121 N N . ARG A 1 391 ? 8.017 -18.846 -25.439 1.00 86.44 391 ARG A N 1
ATOM 3122 C CA . ARG A 1 391 ? 6.695 -19.485 -25.461 1.00 86.44 391 ARG A CA 1
ATOM 3123 C C . ARG A 1 391 ? 6.668 -20.867 -24.798 1.00 86.44 391 ARG A C 1
ATOM 3125 O O . ARG A 1 391 ? 5.590 -21.329 -24.441 1.00 86.44 391 ARG A O 1
ATOM 3132 N N . ASP A 1 392 ? 7.827 -21.513 -24.670 1.00 86.50 392 ASP A N 1
ATOM 3133 C CA . ASP A 1 392 ? 7.942 -22.864 -24.121 1.00 86.50 392 ASP A CA 1
ATOM 3134 C C . ASP A 1 392 ? 8.110 -22.838 -22.589 1.00 86.50 392 ASP A C 1
ATOM 3136 O O . ASP A 1 392 ? 8.008 -23.878 -21.940 1.00 86.50 392 ASP A O 1
ATOM 3140 N N . SER A 1 393 ? 8.312 -21.654 -21.991 1.00 89.88 393 SER A N 1
ATOM 3141 C CA . SER A 1 393 ? 8.406 -21.481 -20.539 1.00 89.88 393 SER A CA 1
ATOM 3142 C C . SER A 1 393 ? 7.027 -21.231 -19.910 1.00 89.88 393 SER A C 1
ATOM 3144 O O . SER A 1 393 ? 6.462 -20.143 -20.074 1.00 89.88 393 SER A O 1
ATOM 3146 N N . PRO A 1 394 ? 6.467 -22.191 -19.146 1.00 91.00 394 PRO A N 1
ATOM 3147 C CA . PRO A 1 394 ? 5.184 -21.996 -18.472 1.00 91.00 394 PRO A CA 1
ATOM 3148 C C . PRO A 1 394 ? 5.264 -20.917 -17.384 1.00 91.00 394 PRO A C 1
ATOM 3150 O O . PRO A 1 394 ? 4.304 -20.169 -17.195 1.00 91.00 394 PRO A O 1
ATOM 3153 N N . ASP A 1 395 ? 6.415 -20.794 -16.719 1.00 91.56 395 ASP A N 1
ATOM 3154 C CA . ASP A 1 395 ? 6.648 -19.793 -15.677 1.00 91.56 395 ASP A CA 1
ATOM 3155 C C . ASP A 1 395 ? 6.614 -18.377 -16.271 1.00 91.56 395 ASP A C 1
ATOM 3157 O O . ASP A 1 395 ? 5.944 -17.494 -15.734 1.00 91.56 395 ASP A O 1
ATOM 3161 N N . LEU A 1 396 ? 7.244 -18.168 -17.434 1.00 92.25 396 LEU A N 1
ATOM 3162 C CA . LEU A 1 396 ? 7.185 -16.889 -18.145 1.00 92.25 396 LEU A CA 1
ATOM 3163 C C . LEU A 1 396 ? 5.751 -16.542 -18.565 1.00 92.25 396 LEU A C 1
ATOM 3165 O O . LEU A 1 396 ? 5.296 -15.418 -18.351 1.00 92.25 396 LEU A O 1
ATOM 3169 N N . MET A 1 397 ? 5.013 -17.509 -19.112 1.00 92.75 397 MET A N 1
ATOM 3170 C CA . MET A 1 397 ? 3.618 -17.308 -19.514 1.00 92.75 397 MET A CA 1
ATOM 3171 C C . MET A 1 397 ? 2.718 -16.945 -18.326 1.00 92.75 397 MET A C 1
ATOM 3173 O O . MET A 1 397 ? 1.837 -16.091 -18.458 1.00 92.75 397 MET A O 1
ATOM 3177 N N . LEU A 1 398 ? 2.959 -17.537 -17.152 1.00 94.38 398 LEU A N 1
ATOM 3178 C CA . LEU A 1 398 ? 2.256 -17.178 -15.926 1.00 94.38 398 LEU A CA 1
ATOM 3179 C C . LEU A 1 398 ? 2.580 -15.748 -15.477 1.00 94.38 398 LEU A C 1
ATOM 3181 O O . LEU A 1 398 ? 1.660 -15.000 -15.147 1.00 94.38 398 LEU A O 1
ATOM 3185 N N . LEU A 1 399 ? 3.856 -15.353 -15.477 1.00 95.06 399 LEU A N 1
ATOM 3186 C CA . LEU A 1 399 ? 4.261 -13.995 -15.101 1.00 95.06 399 LEU A CA 1
ATOM 3187 C C . LEU A 1 399 ? 3.582 -12.948 -15.994 1.00 95.06 399 LEU A C 1
ATOM 3189 O O . LEU A 1 399 ? 3.040 -11.964 -15.489 1.00 95.06 399 LEU A O 1
ATOM 3193 N N . LEU A 1 400 ? 3.523 -13.196 -17.307 1.00 94.19 400 LEU A N 1
ATOM 3194 C CA . LEU A 1 400 ? 2.833 -12.326 -18.263 1.00 94.19 400 LEU A CA 1
ATOM 3195 C C . LEU A 1 400 ? 1.317 -12.282 -18.032 1.00 94.19 400 LEU A C 1
ATOM 3197 O O . LEU A 1 400 ? 0.721 -11.206 -18.099 1.00 94.19 400 LEU A O 1
ATOM 3201 N N . ARG A 1 401 ? 0.689 -13.421 -17.710 1.00 94.31 401 ARG A N 1
ATOM 3202 C CA . ARG A 1 401 ? -0.730 -13.484 -17.318 1.00 94.31 401 ARG A CA 1
ATOM 3203 C C . ARG A 1 401 ? -0.996 -12.643 -16.068 1.00 94.31 401 ARG A C 1
ATOM 3205 O O . ARG A 1 401 ? -1.934 -11.851 -16.063 1.00 94.31 401 ARG A O 1
ATOM 3212 N N . MET A 1 402 ? -0.164 -12.770 -15.034 1.00 95.69 402 MET A N 1
ATOM 3213 C CA . MET A 1 402 ? -0.290 -12.010 -13.784 1.00 95.69 402 MET A CA 1
ATOM 3214 C C . MET A 1 402 ? -0.087 -10.504 -13.996 1.00 95.69 402 MET A C 1
ATOM 3216 O O . MET A 1 402 ? -0.857 -9.707 -13.462 1.00 95.69 402 MET A O 1
ATOM 3220 N N . LEU A 1 403 ? 0.895 -10.107 -14.813 1.00 94.88 403 LEU A N 1
ATOM 3221 C CA . LEU A 1 403 ? 1.097 -8.707 -15.197 1.00 94.88 403 LEU A CA 1
ATOM 3222 C C . LEU A 1 403 ? -0.109 -8.159 -15.961 1.00 94.88 403 LEU A C 1
ATOM 3224 O O . LEU A 1 403 ? -0.611 -7.088 -15.632 1.00 94.88 403 LEU A O 1
ATOM 3228 N N . SER A 1 404 ? -0.617 -8.903 -16.946 1.00 94.38 404 SER A N 1
ATOM 3229 C CA . SER A 1 404 ? -1.805 -8.510 -17.708 1.00 94.38 404 SER A CA 1
ATOM 3230 C C . SER A 1 404 ? -3.028 -8.334 -16.803 1.00 94.38 404 SER A C 1
ATOM 3232 O O . SER A 1 404 ? -3.752 -7.345 -16.926 1.00 94.38 404 SER A O 1
ATOM 3234 N N . LEU A 1 405 ? -3.207 -9.238 -15.837 1.00 94.69 405 LEU A N 1
ATOM 3235 C CA . LEU A 1 405 ? -4.284 -9.178 -14.856 1.00 94.69 405 LEU A CA 1
ATOM 3236 C C . LEU A 1 405 ? -4.174 -7.941 -13.947 1.00 94.69 405 LEU A C 1
ATOM 3238 O O . LEU A 1 405 ? -5.148 -7.208 -13.796 1.00 94.69 405 LEU A O 1
ATOM 3242 N N . GLY A 1 406 ? -2.984 -7.661 -13.402 1.00 95.06 406 GLY A N 1
ATOM 3243 C CA . GLY A 1 406 ? -2.738 -6.474 -12.576 1.00 95.06 406 GLY A CA 1
ATOM 3244 C C . GLY A 1 406 ? -2.938 -5.160 -13.333 1.00 95.06 406 GLY A C 1
ATOM 3245 O O . GLY A 1 406 ? -3.551 -4.223 -12.823 1.00 95.06 406 GLY A O 1
ATOM 3246 N N . GLN A 1 407 ? -2.498 -5.094 -14.590 1.00 91.62 407 GLN A N 1
ATOM 3247 C CA . GLN A 1 407 ? -2.722 -3.919 -15.432 1.00 91.62 407 GLN A CA 1
ATOM 3248 C C . GLN A 1 407 ? -4.221 -3.748 -15.759 1.00 91.62 407 GLN A C 1
ATOM 3250 O O . GLN A 1 407 ? -4.740 -2.634 -15.703 1.00 91.62 407 GLN A O 1
ATOM 3255 N N . GLY A 1 408 ? -4.960 -4.835 -15.989 1.00 92.62 408 GLY A N 1
ATOM 3256 C CA . GLY A 1 408 ? -6.411 -4.811 -16.222 1.00 92.62 408 GLY A CA 1
ATOM 3257 C C . GLY A 1 408 ? -7.280 -4.518 -14.989 1.00 92.62 408 GLY A C 1
ATOM 3258 O O . GLY A 1 408 ? -8.503 -4.469 -15.117 1.00 92.62 408 GLY A O 1
ATOM 3259 N N . ALA A 1 409 ? -6.695 -4.316 -13.802 1.00 95.19 409 ALA A N 1
ATOM 3260 C CA . ALA A 1 409 ? -7.443 -4.175 -12.551 1.00 95.19 409 ALA A CA 1
ATOM 3261 C C . ALA A 1 409 ? -8.454 -3.020 -12.564 1.00 95.19 409 ALA A C 1
ATOM 3263 O O . ALA A 1 409 ? -9.591 -3.192 -12.126 1.00 95.19 409 ALA A O 1
ATOM 3264 N N . TRP A 1 410 ? -8.055 -1.849 -13.071 1.00 95.19 410 TRP A N 1
ATOM 3265 C CA . TRP A 1 410 ? -8.936 -0.677 -13.112 1.00 95.19 410 TRP A CA 1
ATOM 3266 C C . TRP A 1 410 ? -10.144 -0.929 -14.021 1.00 95.19 410 TRP A C 1
ATOM 3268 O O . TRP A 1 410 ? -11.279 -0.773 -13.576 1.00 95.19 410 TRP A O 1
ATOM 3278 N N . ASP A 1 411 ? -9.907 -1.410 -15.246 1.00 93.69 411 ASP A N 1
ATOM 3279 C CA . ASP A 1 411 ? -10.960 -1.684 -16.232 1.00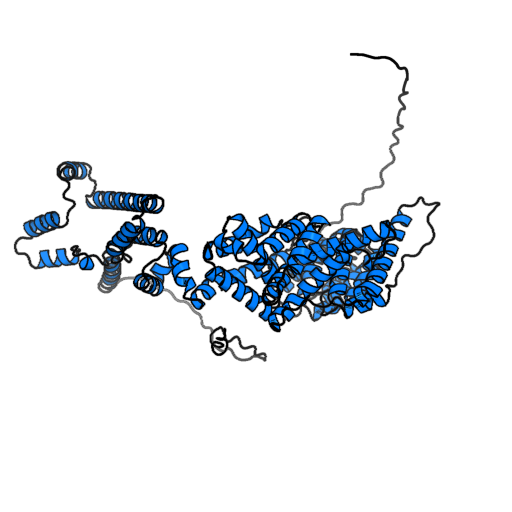 93.69 411 ASP A CA 1
ATOM 3280 C C . ASP A 1 411 ? -11.920 -2.778 -15.745 1.00 93.69 411 ASP A C 1
ATOM 3282 O O . ASP A 1 411 ? -13.135 -2.688 -15.934 1.00 93.69 411 ASP A O 1
ATOM 3286 N N . MET A 1 412 ? -11.393 -3.806 -15.075 1.00 93.94 412 MET A N 1
ATOM 3287 C CA . MET A 1 412 ? -12.187 -4.900 -14.515 1.00 93.94 412 MET A CA 1
ATOM 3288 C C . MET A 1 412 ? -13.137 -4.416 -13.415 1.00 93.94 412 MET A C 1
ATOM 3290 O O . MET A 1 412 ? -14.299 -4.824 -13.369 1.00 93.94 412 MET A O 1
ATOM 3294 N N . ILE A 1 413 ? -12.655 -3.536 -12.535 1.00 93.81 413 ILE A N 1
ATOM 3295 C CA . ILE A 1 413 ? -13.455 -3.000 -11.431 1.00 93.81 413 ILE A CA 1
ATOM 3296 C C . ILE A 1 413 ? -14.450 -1.958 -11.938 1.00 93.81 413 ILE A C 1
ATOM 3298 O O . ILE A 1 413 ? -15.587 -1.947 -11.472 1.00 93.81 413 ILE A O 1
ATOM 3302 N N . ASP A 1 414 ? -14.069 -1.112 -12.893 1.00 95.44 414 ASP A N 1
ATOM 3303 C CA . ASP A 1 414 ? -14.962 -0.097 -13.458 1.00 95.44 414 ASP A CA 1
ATOM 3304 C C . ASP A 1 414 ? -16.116 -0.748 -14.233 1.00 95.44 414 ASP A C 1
ATOM 3306 O O . ASP A 1 414 ? -17.291 -0.491 -13.971 1.00 95.44 414 ASP A O 1
ATOM 3310 N N . SER A 1 415 ? -15.788 -1.686 -15.127 1.00 94.12 415 SER A N 1
ATOM 3311 C CA . SER A 1 415 ? -16.779 -2.382 -15.955 1.00 94.12 415 SER A CA 1
ATOM 3312 C C . SER A 1 415 ? -17.615 -3.413 -15.194 1.00 94.12 415 SER A C 1
ATOM 3314 O O . SER A 1 415 ? -18.664 -3.827 -15.691 1.00 94.12 415 SER A O 1
ATOM 3316 N N . GLN A 1 416 ? -17.157 -3.861 -14.016 1.00 92.62 416 GLN A N 1
ATOM 3317 C CA . GLN A 1 416 ? -17.722 -4.996 -13.272 1.00 92.62 416 GLN A CA 1
ATOM 3318 C C . GLN A 1 416 ? -17.762 -6.301 -14.096 1.00 92.62 416 GLN A C 1
ATOM 3320 O O . GLN A 1 416 ? -18.543 -7.214 -13.808 1.00 92.62 416 GLN A O 1
ATOM 3325 N N . VAL A 1 417 ? -16.919 -6.409 -15.130 1.00 91.69 417 VAL A N 1
ATOM 3326 C CA . VAL A 1 417 ? -16.756 -7.616 -15.948 1.00 91.69 417 VAL A CA 1
ATOM 3327 C C . VAL A 1 417 ? -15.501 -8.345 -15.492 1.00 91.69 417 VAL A C 1
ATOM 3329 O O . VAL A 1 417 ? -14.394 -8.081 -15.954 1.00 91.69 417 VAL A O 1
ATOM 3332 N N . PHE A 1 418 ? -15.683 -9.303 -14.590 1.00 91.69 418 PHE A N 1
ATOM 3333 C CA . PHE A 1 418 ? -14.586 -10.033 -13.963 1.00 91.69 418 PHE A CA 1
ATOM 3334 C C . PHE A 1 418 ? -14.102 -11.203 -14.820 1.00 91.69 418 PHE A C 1
ATOM 3336 O O . PHE A 1 418 ? -14.385 -12.369 -14.555 1.00 91.69 418 PHE A O 1
ATOM 3343 N N . LYS A 1 419 ? -13.381 -10.882 -15.892 1.00 88.94 419 LYS A N 1
ATOM 3344 C CA . LYS A 1 419 ? -12.778 -11.872 -16.785 1.00 88.94 419 LYS A CA 1
ATOM 3345 C C . LYS A 1 419 ? -11.302 -11.601 -16.944 1.00 88.94 419 LYS A C 1
ATOM 3347 O O . LYS A 1 419 ? -10.887 -10.450 -17.027 1.00 88.94 419 LYS A O 1
ATOM 3352 N N . GLU A 1 420 ? -10.527 -12.671 -17.040 1.00 86.94 420 GLU A N 1
ATOM 3353 C CA . GLU A 1 420 ? -9.102 -12.540 -17.298 1.00 86.94 420 GLU A CA 1
ATOM 3354 C C . GLU A 1 420 ? -8.861 -11.863 -18.652 1.00 86.94 420 GLU A C 1
ATOM 3356 O O . GLU A 1 420 ? -9.438 -12.293 -19.664 1.00 86.94 420 GLU A O 1
ATOM 3361 N N . PRO A 1 421 ? -8.016 -10.818 -18.693 1.00 85.31 421 PRO A N 1
ATOM 3362 C CA . PRO A 1 421 ? -7.570 -10.244 -19.947 1.00 85.31 421 PRO A CA 1
ATOM 3363 C C . PRO A 1 421 ? -6.848 -11.311 -20.771 1.00 85.31 421 PRO A C 1
ATOM 3365 O O . PRO A 1 421 ? -6.026 -12.073 -20.258 1.00 85.31 421 PRO A O 1
ATOM 3368 N N . ARG A 1 422 ? -7.152 -11.382 -22.069 1.00 82.38 422 ARG A N 1
ATOM 3369 C CA . ARG A 1 422 ? -6.415 -12.274 -22.967 1.00 82.38 422 ARG A CA 1
ATOM 3370 C C . ARG A 1 422 ? -5.033 -11.683 -23.201 1.00 82.38 422 ARG A C 1
ATOM 3372 O O . ARG A 1 422 ? -4.933 -10.557 -23.684 1.00 82.38 422 ARG A O 1
ATOM 3379 N N . LEU A 1 423 ? -3.992 -12.455 -22.899 1.00 83.38 423 LEU A N 1
ATOM 3380 C CA . LEU A 1 423 ? -2.638 -12.101 -23.302 1.00 83.38 423 LEU A CA 1
ATOM 3381 C C . LEU A 1 423 ? -2.582 -12.067 -24.831 1.00 83.38 423 LEU A C 1
ATOM 3383 O O . LEU A 1 423 ? -2.936 -13.044 -25.494 1.00 83.38 423 LEU A O 1
ATOM 3387 N N . ASP A 1 424 ? -2.157 -10.934 -25.375 1.00 85.75 424 ASP A N 1
ATOM 3388 C CA . ASP A 1 424 ? -1.957 -10.783 -26.808 1.00 85.75 424 ASP A CA 1
ATOM 3389 C C . ASP A 1 424 ? -0.814 -11.700 -27.267 1.00 85.75 424 ASP A C 1
ATOM 3391 O O . ASP A 1 424 ? 0.315 -11.622 -26.775 1.00 85.75 424 ASP A O 1
ATOM 3395 N N . LEU A 1 425 ? -1.118 -12.595 -28.208 1.00 86.75 425 LEU A N 1
ATOM 3396 C CA . LEU A 1 425 ? -0.160 -13.562 -28.733 1.00 86.75 425 LEU A CA 1
ATOM 3397 C C . LEU A 1 425 ? 1.011 -12.867 -29.439 1.00 86.75 425 LEU A C 1
ATOM 3399 O O . LEU A 1 425 ? 2.114 -13.417 -29.475 1.00 86.75 425 LEU A O 1
ATOM 3403 N N . GLU A 1 426 ? 0.808 -11.657 -29.966 1.00 90.62 426 GLU A N 1
ATOM 3404 C CA . GLU A 1 426 ? 1.886 -10.884 -30.576 1.00 90.62 426 GLU A CA 1
ATOM 3405 C C . GLU A 1 426 ? 2.931 -10.421 -29.553 1.00 90.62 426 GLU A C 1
ATOM 3407 O O . GLU A 1 426 ? 4.115 -10.337 -29.889 1.00 90.62 426 GLU A O 1
ATOM 3412 N N . VAL A 1 427 ? 2.553 -10.243 -28.281 1.00 90.94 427 VAL A N 1
ATOM 3413 C CA . VAL A 1 427 ? 3.527 -9.969 -27.214 1.00 90.94 427 VAL A CA 1
ATOM 3414 C C . VAL A 1 427 ? 4.498 -11.143 -27.096 1.00 90.94 427 VAL A C 1
ATOM 3416 O O . VAL A 1 427 ? 5.710 -10.958 -27.086 1.00 90.94 427 VAL A O 1
ATOM 3419 N N . VAL A 1 428 ? 3.989 -12.375 -27.094 1.00 89.81 428 VAL A N 1
ATOM 3420 C CA . VAL A 1 428 ? 4.821 -13.578 -26.943 1.00 89.81 428 VAL A CA 1
ATOM 3421 C C . VAL A 1 428 ? 5.623 -13.886 -28.207 1.00 89.81 428 VAL A C 1
ATOM 3423 O O . VAL A 1 428 ? 6.774 -14.306 -28.127 1.00 89.81 428 VAL A O 1
ATOM 3426 N N . THR A 1 429 ? 5.020 -13.700 -29.380 1.00 89.75 429 THR A N 1
ATOM 3427 C CA . THR A 1 429 ? 5.593 -14.150 -30.660 1.00 89.75 429 THR A CA 1
ATOM 3428 C C . THR A 1 429 ? 6.423 -13.094 -31.382 1.00 89.75 429 THR A C 1
ATOM 3430 O O . THR A 1 429 ? 7.245 -13.462 -32.217 1.00 89.75 429 THR A O 1
ATOM 3433 N N . ARG A 1 430 ? 6.240 -11.801 -31.080 1.00 91.44 430 ARG A N 1
ATOM 3434 C CA . ARG A 1 430 ? 6.948 -10.690 -31.739 1.00 91.44 430 ARG A CA 1
ATOM 3435 C C . ARG A 1 430 ? 7.702 -9.812 -30.749 1.00 91.44 430 ARG A C 1
ATOM 3437 O O . ARG A 1 430 ? 8.885 -9.565 -30.965 1.00 91.44 430 ARG A O 1
ATOM 3444 N N . PHE A 1 431 ? 7.062 -9.381 -29.659 1.00 93.19 431 PHE A N 1
ATOM 3445 C CA . PHE A 1 431 ? 7.721 -8.513 -28.676 1.00 93.19 431 PHE A CA 1
ATOM 3446 C C . PHE A 1 431 ? 8.808 -9.238 -27.879 1.00 93.19 431 PHE A C 1
ATOM 3448 O O . PHE A 1 431 ? 9.924 -8.736 -27.829 1.00 93.19 431 PHE A O 1
ATOM 3455 N N . LEU A 1 432 ? 8.535 -10.413 -27.292 1.00 91.88 432 LEU A N 1
ATOM 3456 C CA . LEU A 1 432 ? 9.550 -11.133 -26.506 1.00 91.88 432 LEU A CA 1
ATOM 3457 C C . LEU A 1 432 ? 10.799 -11.479 -27.334 1.00 91.88 432 LEU A C 1
ATOM 3459 O O . LEU A 1 432 ? 11.892 -11.219 -26.839 1.00 91.88 432 LEU A O 1
ATOM 3463 N N . PRO A 1 433 ? 10.699 -11.975 -28.587 1.00 90.62 433 PRO A N 1
ATOM 3464 C CA . PRO A 1 433 ? 11.878 -12.157 -29.432 1.00 90.62 433 PRO A CA 1
ATOM 3465 C C . PRO A 1 433 ? 12.613 -10.847 -29.741 1.00 90.62 433 PRO A C 1
ATOM 3467 O O . PRO A 1 433 ? 13.840 -10.819 -29.704 1.00 90.62 433 PRO A O 1
ATOM 3470 N N . ALA A 1 434 ? 11.890 -9.750 -29.998 1.00 91.50 434 ALA A N 1
ATOM 3471 C CA . ALA A 1 434 ? 12.511 -8.442 -30.214 1.00 91.50 434 ALA A CA 1
ATOM 3472 C C . ALA A 1 434 ? 13.245 -7.946 -28.955 1.00 91.50 434 ALA A C 1
ATOM 3474 O O . ALA A 1 434 ? 14.375 -7.478 -29.044 1.00 91.50 434 ALA A O 1
ATOM 3475 N N . MET A 1 435 ? 12.642 -8.111 -27.776 1.00 90.56 435 MET A N 1
ATOM 3476 C CA . MET A 1 435 ? 13.261 -7.797 -26.490 1.00 90.56 435 MET A CA 1
ATOM 3477 C C . MET A 1 435 ? 14.483 -8.685 -26.224 1.00 90.56 435 MET A C 1
ATOM 3479 O O . MET A 1 435 ? 15.516 -8.177 -25.805 1.00 90.56 435 MET A O 1
ATOM 3483 N N . MET A 1 436 ? 14.413 -9.988 -26.511 1.00 88.38 436 MET A N 1
ATOM 3484 C CA . MET A 1 436 ? 15.567 -10.888 -26.415 1.00 88.38 436 MET A CA 1
ATOM 3485 C C . MET A 1 436 ? 16.701 -10.460 -27.343 1.00 88.38 436 MET A C 1
ATOM 3487 O O . MET A 1 436 ? 17.846 -10.489 -26.913 1.00 88.38 436 MET A O 1
ATOM 3491 N N . SER A 1 437 ? 16.405 -10.014 -28.568 1.00 88.62 437 SER A N 1
ATOM 3492 C CA . SER A 1 437 ? 17.423 -9.467 -29.477 1.00 88.62 437 SER A CA 1
ATOM 3493 C C . SER A 1 437 ? 18.151 -8.280 -28.846 1.00 88.62 437 SER A C 1
ATOM 3495 O O . SER A 1 437 ? 19.376 -8.248 -28.848 1.00 88.62 437 SER A O 1
ATOM 3497 N N . VAL A 1 438 ? 17.413 -7.347 -28.231 1.00 88.19 438 VAL A N 1
ATOM 3498 C CA . VAL A 1 438 ? 17.995 -6.198 -27.514 1.00 88.19 438 VAL A CA 1
ATOM 3499 C C . VAL A 1 438 ? 18.888 -6.665 -26.355 1.00 88.19 438 VAL A C 1
ATOM 3501 O O . VAL A 1 438 ? 19.994 -6.150 -26.195 1.00 88.19 438 VAL A O 1
ATOM 3504 N N . VAL A 1 439 ? 18.445 -7.666 -25.583 1.00 86.25 439 VAL A N 1
ATOM 3505 C CA . VAL A 1 439 ? 19.222 -8.256 -24.475 1.00 86.25 439 VAL A CA 1
ATOM 3506 C C . VAL A 1 439 ? 20.497 -8.938 -24.977 1.00 86.25 439 VAL A C 1
ATOM 3508 O O . VAL A 1 439 ? 21.548 -8.804 -24.353 1.00 86.25 439 VAL A O 1
ATOM 3511 N N . VAL A 1 440 ? 20.424 -9.660 -26.098 1.00 85.31 440 VAL A N 1
ATOM 3512 C CA . VAL A 1 440 ? 21.578 -10.321 -26.722 1.00 85.31 440 VAL A CA 1
ATOM 3513 C C . VAL A 1 440 ? 22.585 -9.293 -27.218 1.00 85.31 440 VAL A C 1
ATOM 3515 O O . VAL A 1 440 ? 23.774 -9.472 -26.960 1.00 85.31 440 VAL A O 1
ATOM 3518 N N . ASP A 1 441 ? 22.143 -8.205 -27.852 1.00 85.12 441 ASP A N 1
ATOM 3519 C CA . ASP A 1 441 ? 23.030 -7.112 -28.269 1.00 85.12 441 ASP A CA 1
ATOM 3520 C C . ASP A 1 441 ? 23.811 -6.550 -27.070 1.00 85.12 441 ASP A C 1
ATOM 3522 O O . ASP A 1 441 ? 25.037 -6.409 -27.114 1.00 85.12 441 ASP A O 1
ATOM 3526 N N . ASP A 1 442 ? 23.102 -6.280 -25.967 1.00 81.62 442 ASP A N 1
ATOM 3527 C CA . ASP A 1 442 ? 23.683 -5.734 -24.738 1.00 81.62 442 ASP A CA 1
ATOM 3528 C C . ASP A 1 442 ? 24.677 -6.712 -24.098 1.00 81.62 442 ASP A C 1
ATOM 3530 O O . ASP A 1 442 ? 25.762 -6.317 -23.651 1.00 81.62 442 ASP A O 1
ATOM 3534 N N . HIS A 1 443 ? 24.328 -8.001 -24.067 1.00 80.31 443 HIS A N 1
ATOM 3535 C CA . HIS A 1 443 ? 25.173 -9.045 -23.501 1.00 80.31 443 HIS A CA 1
ATOM 3536 C C . HIS A 1 443 ? 26.428 -9.283 -24.344 1.00 80.31 443 HIS A C 1
ATOM 3538 O O . HIS A 1 443 ? 27.531 -9.312 -23.797 1.00 80.31 443 HIS A O 1
ATOM 3544 N N . THR A 1 444 ? 26.273 -9.382 -25.665 1.00 81.50 444 THR A N 1
ATOM 3545 C CA . THR A 1 444 ? 27.370 -9.604 -26.617 1.00 81.50 444 THR A CA 1
ATOM 3546 C C . THR A 1 444 ? 28.407 -8.499 -26.490 1.00 81.50 444 THR A C 1
ATOM 3548 O O . THR A 1 444 ? 29.590 -8.776 -26.313 1.00 81.50 444 THR A O 1
ATOM 3551 N N . PHE A 1 445 ? 27.967 -7.240 -26.456 1.00 78.25 445 PHE A N 1
ATOM 3552 C CA . PHE A 1 445 ? 28.879 -6.113 -26.299 1.00 78.25 445 PHE A CA 1
ATOM 3553 C C . PHE A 1 445 ? 29.567 -6.085 -24.926 1.00 78.25 445 PHE A C 1
ATOM 3555 O O . PHE A 1 445 ? 30.749 -5.759 -24.816 1.00 78.25 445 PHE A O 1
ATOM 3562 N N . THR A 1 446 ? 28.855 -6.466 -23.863 1.00 78.81 446 THR A N 1
ATOM 3563 C CA . THR A 1 446 ? 29.437 -6.560 -22.514 1.00 78.81 446 THR A CA 1
ATOM 3564 C C . THR A 1 446 ? 30.519 -7.641 -22.429 1.00 78.81 446 THR A C 1
ATOM 3566 O O . THR A 1 446 ? 31.510 -7.465 -21.717 1.00 78.81 446 THR A O 1
ATOM 3569 N N . VAL A 1 447 ? 30.337 -8.765 -23.128 1.00 79.25 447 VAL A N 1
ATOM 3570 C CA . VAL A 1 447 ? 31.342 -9.833 -23.233 1.00 79.25 447 VAL A CA 1
ATOM 3571 C C . VAL A 1 447 ? 32.534 -9.357 -24.062 1.00 79.25 447 VAL A C 1
ATOM 3573 O O . VAL A 1 447 ? 33.666 -9.480 -23.602 1.00 79.25 447 VAL A O 1
ATOM 3576 N N . GLU A 1 448 ? 32.287 -8.720 -25.206 1.00 77.12 448 GLU A N 1
ATOM 3577 C CA . GLU A 1 448 ? 33.321 -8.189 -26.101 1.00 77.12 448 GLU A CA 1
ATOM 3578 C C . GLU A 1 448 ? 34.270 -7.214 -25.389 1.00 77.12 448 GLU A C 1
ATOM 3580 O O . GLU A 1 448 ? 35.492 -7.286 -25.517 1.00 77.12 448 GLU A O 1
ATOM 3585 N N . GLN A 1 449 ? 33.729 -6.319 -24.555 1.00 75.06 449 GLN A N 1
ATOM 3586 C CA . GLN A 1 449 ? 34.550 -5.377 -23.792 1.00 75.06 449 GLN A CA 1
ATOM 3587 C C . GLN A 1 449 ? 35.514 -6.058 -22.810 1.00 75.06 449 GLN A C 1
ATOM 3589 O O . GLN A 1 449 ? 36.567 -5.485 -22.504 1.00 75.06 449 GLN A O 1
ATOM 3594 N N . LYS A 1 450 ? 35.165 -7.260 -22.335 1.00 79.88 450 LYS A N 1
ATOM 3595 C CA . LYS A 1 450 ? 35.961 -8.067 -21.400 1.00 79.88 450 LYS A CA 1
ATOM 3596 C C . LYS A 1 450 ? 36.992 -8.959 -22.097 1.00 79.88 450 LYS A C 1
ATOM 3598 O O . LYS A 1 450 ? 37.844 -9.504 -21.397 1.00 79.88 450 LYS A O 1
ATOM 3603 N N . LEU A 1 451 ? 36.932 -9.110 -23.422 1.00 76.38 451 LEU A N 1
ATOM 3604 C CA . LEU A 1 451 ? 37.914 -9.895 -24.169 1.00 76.38 451 LEU A CA 1
ATOM 3605 C C . LEU A 1 451 ? 39.301 -9.220 -24.159 1.00 76.38 451 LEU A C 1
ATOM 3607 O O . LEU A 1 451 ? 39.391 -7.986 -24.089 1.00 76.38 451 LEU A O 1
ATOM 3611 N N . PRO A 1 452 ? 40.396 -10.000 -24.229 1.00 78.69 452 PRO A N 1
ATOM 3612 C CA . PRO A 1 452 ? 41.743 -9.472 -24.427 1.00 78.69 452 PRO A CA 1
ATOM 3613 C C . PRO A 1 452 ? 41.838 -8.615 -25.695 1.00 78.69 452 PRO A C 1
ATOM 3615 O O . PRO A 1 452 ? 41.156 -8.872 -26.683 1.00 78.69 452 PRO A O 1
ATOM 3618 N N . SER A 1 453 ? 42.717 -7.608 -25.692 1.00 70.06 453 SER A N 1
ATOM 3619 C CA . SER A 1 453 ? 42.884 -6.630 -26.782 1.00 70.06 453 SER A CA 1
ATOM 3620 C C . SER A 1 453 ? 43.086 -7.249 -28.173 1.00 70.06 453 SER A C 1
ATOM 3622 O O . SER A 1 453 ? 42.755 -6.611 -29.165 1.00 70.06 453 SER A O 1
ATOM 3624 N N . GLU A 1 454 ? 43.644 -8.461 -28.236 1.00 65.62 454 GLU A N 1
ATOM 3625 C CA . GLU A 1 454 ? 43.948 -9.204 -29.467 1.00 65.62 454 GLU A CA 1
ATOM 3626 C C . GLU A 1 454 ? 42.723 -9.918 -30.067 1.00 65.62 454 GLU A C 1
ATOM 3628 O O . GLU A 1 454 ? 42.710 -10.205 -31.261 1.00 65.62 454 GLU A O 1
ATOM 3633 N N . GLU A 1 455 ? 41.685 -10.168 -29.262 1.00 62.47 455 GLU A N 1
ATOM 3634 C CA . GLU A 1 455 ? 40.447 -10.857 -29.659 1.00 62.47 455 GLU A CA 1
ATOM 3635 C C . GLU A 1 455 ? 39.272 -9.890 -29.872 1.00 62.47 455 GLU A C 1
ATOM 3637 O O . GLU A 1 455 ? 38.208 -10.308 -30.325 1.00 62.47 455 GLU A O 1
ATOM 3642 N N . LYS A 1 456 ? 39.461 -8.594 -29.576 1.00 63.56 456 LYS A N 1
ATOM 3643 C CA . LYS A 1 456 ? 38.441 -7.561 -29.788 1.00 63.56 456 LYS A CA 1
ATOM 3644 C C . LYS A 1 456 ? 38.196 -7.345 -31.277 1.00 63.56 456 LYS A C 1
ATOM 3646 O O . LYS A 1 456 ? 39.024 -6.787 -31.997 1.00 63.56 456 LYS A O 1
ATOM 3651 N N . SER A 1 457 ? 37.019 -7.737 -31.725 1.00 61.41 457 SER A N 1
ATOM 3652 C CA . SER A 1 457 ? 36.450 -7.341 -33.002 1.00 61.41 457 SER A CA 1
ATOM 3653 C C . SER A 1 457 ? 36.070 -5.850 -32.995 1.00 61.41 457 SER A C 1
ATOM 3655 O O . SER A 1 457 ? 35.723 -5.265 -31.969 1.00 61.41 457 SER A O 1
ATOM 3657 N N . SER A 1 458 ? 36.117 -5.197 -34.159 1.00 60.41 458 SER A N 1
ATOM 3658 C CA . SER A 1 458 ? 35.685 -3.804 -34.360 1.00 60.41 458 SER A CA 1
ATOM 3659 C C . SER A 1 458 ? 34.154 -3.674 -34.443 1.00 60.41 458 SER A C 1
ATOM 3661 O O . SER A 1 458 ? 33.616 -3.008 -35.329 1.00 60.41 458 SER A O 1
ATOM 3663 N N . LEU A 1 459 ? 33.432 -4.338 -33.538 1.00 63.06 459 LEU A N 1
ATOM 3664 C CA . LEU A 1 459 ? 31.973 -4.309 -33.480 1.00 63.06 459 LEU A CA 1
ATOM 3665 C C . LEU A 1 459 ? 31.492 -2.966 -32.906 1.00 63.06 459 LEU A C 1
ATOM 3667 O O . LEU A 1 459 ? 31.720 -2.639 -31.740 1.00 63.06 459 LEU A O 1
ATOM 3671 N N . SER A 1 460 ? 30.818 -2.170 -33.739 1.00 69.19 460 SER A N 1
ATOM 3672 C CA . SER A 1 460 ? 30.133 -0.954 -33.298 1.00 69.19 460 SER A CA 1
ATOM 3673 C C . SER A 1 460 ? 28.892 -1.319 -32.489 1.00 69.19 460 SER A C 1
ATOM 3675 O O . SER A 1 460 ? 28.114 -2.174 -32.917 1.00 69.19 460 SER A O 1
ATOM 3677 N N . TYR A 1 461 ? 28.672 -0.640 -31.361 1.00 74.88 461 TYR A N 1
ATOM 3678 C CA . TYR A 1 461 ? 27.455 -0.827 -30.576 1.00 74.88 461 TYR A CA 1
ATOM 3679 C C . TYR A 1 461 ? 26.209 -0.528 -31.439 1.00 74.88 461 TYR A C 1
ATOM 3681 O O . TYR A 1 461 ? 26.189 0.513 -32.106 1.00 74.88 461 TYR A O 1
ATOM 3689 N N . PRO A 1 462 ? 25.182 -1.401 -31.462 1.00 79.50 462 PRO A N 1
ATOM 3690 C CA . PRO A 1 462 ? 23.986 -1.165 -32.264 1.00 79.50 462 PRO A CA 1
ATOM 3691 C C . PRO A 1 462 ? 23.282 0.117 -31.820 1.00 79.50 462 PRO A C 1
ATOM 3693 O O . PRO A 1 462 ? 22.972 0.277 -30.646 1.00 79.50 462 PRO A O 1
ATOM 3696 N N . THR A 1 463 ? 23.009 1.034 -32.746 1.00 76.06 463 THR A N 1
ATOM 3697 C CA . THR A 1 463 ? 22.326 2.304 -32.437 1.00 76.06 463 THR A CA 1
ATOM 3698 C C . THR A 1 463 ? 20.817 2.250 -32.663 1.00 76.06 463 THR A C 1
ATOM 3700 O O . THR A 1 463 ? 20.089 3.067 -32.108 1.00 76.06 463 THR A O 1
ATOM 3703 N N . SER A 1 464 ? 20.327 1.283 -33.444 1.00 82.94 464 SER A N 1
ATOM 3704 C CA . SER A 1 464 ? 18.898 1.108 -33.720 1.00 82.94 464 SER A CA 1
ATOM 3705 C C . SER A 1 464 ? 18.256 0.081 -32.786 1.00 82.94 464 SER A C 1
ATOM 3707 O O . SER A 1 464 ? 18.898 -0.866 -32.326 1.00 82.94 464 SER A O 1
ATOM 3709 N N . LEU A 1 465 ? 16.971 0.289 -32.500 1.00 87.38 465 LEU A N 1
ATOM 3710 C CA . LEU A 1 465 ? 16.110 -0.690 -31.843 1.00 87.38 465 LEU A CA 1
ATOM 3711 C C . LEU A 1 465 ? 15.250 -1.401 -32.892 1.00 87.38 465 LEU A C 1
ATOM 3713 O O . LEU A 1 465 ? 14.884 -0.775 -33.888 1.00 87.38 465 LEU A O 1
ATOM 3717 N N . PRO A 1 466 ? 14.875 -2.673 -32.676 1.00 90.00 466 PRO A N 1
ATOM 3718 C CA . PRO A 1 466 ? 13.916 -3.341 -33.546 1.00 90.00 466 PRO A CA 1
ATOM 3719 C C . PRO A 1 466 ? 12.582 -2.578 -33.589 1.00 90.00 466 PRO A C 1
ATOM 3721 O O . PRO A 1 466 ? 11.999 -2.319 -32.537 1.00 90.00 466 PRO A O 1
ATOM 3724 N N . ASP A 1 467 ? 12.041 -2.305 -34.781 1.00 88.19 467 ASP A N 1
ATOM 3725 C CA . ASP A 1 467 ? 10.769 -1.569 -34.946 1.00 88.19 467 ASP A CA 1
ATOM 3726 C C . ASP A 1 467 ? 9.618 -2.186 -34.141 1.00 88.19 467 ASP A C 1
ATOM 3728 O O . ASP A 1 467 ? 8.782 -1.485 -33.570 1.00 88.19 467 ASP A O 1
ATOM 3732 N N . ALA A 1 468 ? 9.592 -3.522 -34.063 1.00 89.88 468 ALA A N 1
ATOM 3733 C CA . ALA A 1 468 ? 8.618 -4.248 -33.260 1.00 89.88 468 ALA A CA 1
ATOM 3734 C C . ALA A 1 468 ? 8.705 -3.852 -31.778 1.00 89.88 468 ALA A C 1
ATOM 3736 O O . ALA A 1 468 ? 7.673 -3.616 -31.161 1.00 89.88 468 ALA A O 1
ATOM 3737 N N . PHE A 1 469 ? 9.912 -3.732 -31.217 1.00 91.44 469 PHE A N 1
ATOM 3738 C CA . PHE A 1 469 ? 10.108 -3.355 -29.819 1.00 91.44 469 PHE A CA 1
ATOM 3739 C C . PHE A 1 469 ? 9.484 -1.984 -29.534 1.00 91.44 469 PHE A C 1
ATOM 3741 O O . PHE A 1 469 ? 8.595 -1.892 -28.690 1.00 91.44 469 PHE A O 1
ATOM 3748 N N . THR A 1 470 ? 9.862 -0.954 -30.298 1.00 91.00 470 THR A N 1
ATOM 3749 C CA . THR A 1 470 ? 9.357 0.419 -30.125 1.00 91.00 470 THR A CA 1
ATOM 3750 C C . THR A 1 470 ? 7.842 0.499 -30.308 1.00 91.00 470 THR A C 1
ATOM 3752 O O . THR A 1 470 ? 7.146 1.087 -29.482 1.00 91.00 470 THR A O 1
ATOM 3755 N N . ARG A 1 471 ? 7.301 -0.168 -31.336 1.00 93.38 471 ARG A N 1
ATOM 3756 C CA . ARG A 1 471 ? 5.856 -0.213 -31.584 1.00 93.38 471 ARG A CA 1
ATOM 3757 C C . ARG A 1 471 ? 5.084 -0.818 -30.407 1.00 93.38 471 ARG A C 1
ATOM 3759 O O . ARG A 1 471 ? 4.059 -0.279 -29.999 1.00 93.38 471 ARG A O 1
ATOM 3766 N N . PHE A 1 472 ? 5.565 -1.921 -29.831 1.00 93.69 472 PHE A N 1
ATOM 3767 C CA . PHE A 1 472 ? 4.887 -2.553 -28.696 1.00 93.69 472 PHE A CA 1
ATOM 3768 C C . PHE A 1 472 ? 4.954 -1.712 -27.414 1.00 93.69 472 PHE A C 1
ATOM 3770 O O . PHE A 1 472 ? 4.005 -1.765 -26.634 1.00 93.69 472 PHE A O 1
ATOM 3777 N N . LEU A 1 473 ? 6.003 -0.904 -27.207 1.00 93.31 473 LEU A N 1
ATOM 3778 C CA . LEU A 1 473 ? 6.044 0.053 -26.090 1.00 93.31 473 LEU A CA 1
ATOM 3779 C C . LEU A 1 473 ? 4.950 1.128 -26.197 1.00 93.31 473 LEU A C 1
ATOM 3781 O O . LEU A 1 473 ? 4.454 1.598 -25.174 1.00 93.31 473 LEU A O 1
ATOM 3785 N N . GLN A 1 474 ? 4.556 1.495 -27.418 1.00 93.12 474 GLN A N 1
ATOM 3786 C CA . GLN A 1 474 ? 3.496 2.471 -27.691 1.00 93.12 474 GLN A CA 1
ATOM 3787 C C . GLN A 1 474 ? 2.094 1.859 -27.588 1.00 93.12 474 GLN A C 1
ATOM 3789 O O . GLN A 1 474 ? 1.185 2.463 -27.022 1.00 93.12 474 GLN A O 1
ATOM 3794 N 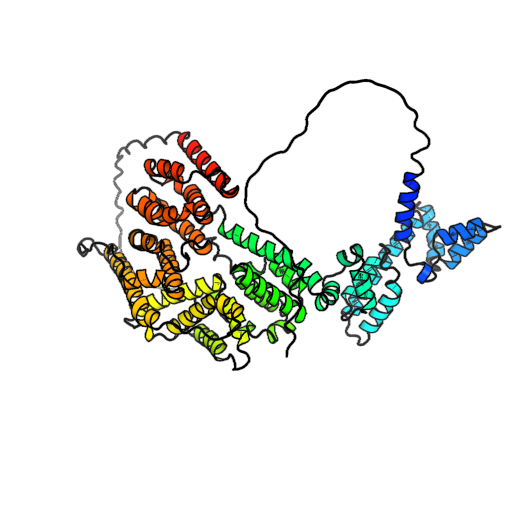N . GLU A 1 475 ? 1.912 0.658 -28.139 1.00 91.56 475 GLU A N 1
ATOM 3795 C CA . GLU A 1 475 ? 0.584 0.072 -28.353 1.00 91.56 475 GLU A CA 1
ATOM 3796 C C . GLU A 1 475 ? 0.138 -0.879 -27.229 1.00 91.56 475 GLU A C 1
ATOM 3798 O O . GLU A 1 475 ? -1.062 -1.079 -27.043 1.00 91.56 475 GLU A O 1
ATOM 3803 N N . ASN A 1 476 ? 1.065 -1.475 -26.465 1.00 91.94 476 ASN A N 1
ATOM 3804 C CA . ASN A 1 476 ? 0.743 -2.535 -25.510 1.00 91.94 476 ASN A CA 1
ATOM 3805 C C . ASN A 1 476 ? 1.238 -2.234 -24.088 1.00 91.94 476 ASN A C 1
ATOM 3807 O O . ASN A 1 476 ? 2.432 -2.138 -23.813 1.00 91.94 476 ASN A O 1
ATOM 3811 N N . ARG A 1 477 ? 0.295 -2.188 -23.142 1.00 91.19 477 ARG A N 1
ATOM 3812 C CA . ARG A 1 477 ? 0.550 -1.877 -21.729 1.00 91.19 477 ARG A CA 1
ATOM 3813 C C . ARG A 1 477 ? 1.518 -2.841 -21.028 1.00 91.19 477 ARG A C 1
ATOM 3815 O O . ARG A 1 477 ? 2.335 -2.396 -20.228 1.00 91.19 477 ARG A O 1
ATOM 3822 N N . VAL A 1 478 ? 1.438 -4.146 -21.307 1.00 91.50 478 VAL A N 1
ATOM 3823 C CA . VAL A 1 478 ? 2.313 -5.156 -20.675 1.00 91.50 478 VAL A CA 1
ATOM 3824 C C . VAL A 1 478 ? 3.728 -5.055 -21.239 1.00 91.50 478 VAL A C 1
ATOM 3826 O O . VAL A 1 478 ? 4.692 -5.055 -20.477 1.00 91.50 478 VAL A O 1
ATOM 3829 N N . ALA A 1 479 ? 3.852 -4.911 -22.561 1.00 92.75 479 ALA A N 1
ATOM 3830 C CA . ALA A 1 479 ? 5.143 -4.723 -23.216 1.00 92.75 479 ALA A CA 1
ATOM 3831 C C . ALA A 1 479 ? 5.825 -3.422 -22.763 1.00 92.75 479 ALA A C 1
ATOM 3833 O O . ALA A 1 479 ? 7.018 -3.429 -22.462 1.00 92.75 479 ALA A O 1
ATOM 3834 N N . CYS A 1 480 ? 5.058 -2.333 -22.635 1.00 93.81 480 CYS A N 1
ATOM 3835 C CA . CYS A 1 480 ? 5.537 -1.064 -22.099 1.00 93.81 480 CYS A CA 1
ATOM 3836 C C . CYS A 1 480 ? 6.101 -1.222 -20.679 1.00 93.81 480 CYS A C 1
ATOM 3838 O O . CYS A 1 480 ? 7.235 -0.823 -20.430 1.00 93.81 480 CYS A O 1
ATOM 3840 N N . GLU A 1 481 ? 5.359 -1.850 -19.759 1.00 91.94 481 GLU A N 1
ATOM 3841 C CA . GLU A 1 481 ? 5.834 -2.100 -18.389 1.00 91.94 481 GLU A CA 1
ATOM 3842 C C . GLU A 1 481 ? 7.150 -2.902 -18.390 1.00 91.94 481 GLU A C 1
ATOM 3844 O O . GLU A 1 481 ? 8.115 -2.535 -17.719 1.00 91.94 481 GLU A O 1
ATOM 3849 N N . MET A 1 482 ? 7.231 -3.967 -19.196 1.00 91.19 482 MET A N 1
ATOM 3850 C CA . MET A 1 482 ? 8.451 -4.768 -19.331 1.00 91.19 482 MET A CA 1
ATOM 3851 C C . MET A 1 482 ? 9.636 -3.950 -19.854 1.00 91.19 482 MET A C 1
ATOM 3853 O O . MET A 1 482 ? 10.735 -4.051 -19.308 1.00 91.19 482 MET A O 1
ATOM 3857 N N . GLY A 1 483 ? 9.416 -3.125 -20.880 1.00 92.31 483 GLY A N 1
ATOM 3858 C CA . GLY A 1 483 ? 10.441 -2.256 -21.453 1.00 92.31 483 GLY A CA 1
ATOM 3859 C C . GLY A 1 483 ? 10.963 -1.224 -20.457 1.00 92.31 483 GLY A C 1
ATOM 3860 O O . GLY A 1 483 ? 12.173 -1.062 -20.320 1.00 92.31 483 GLY A O 1
ATOM 3861 N N . LEU A 1 484 ? 10.074 -0.584 -19.694 1.00 93.31 484 LEU A N 1
ATOM 3862 C CA . LEU A 1 484 ? 10.456 0.396 -18.675 1.00 93.31 484 LEU A CA 1
ATOM 3863 C C . LEU A 1 484 ? 11.350 -0.228 -17.597 1.00 93.31 484 LEU A C 1
ATOM 3865 O O . LEU A 1 484 ? 12.441 0.264 -17.313 1.00 93.31 484 LEU A O 1
ATOM 3869 N N . TYR A 1 485 ? 10.949 -1.359 -17.023 1.00 89.69 485 TYR A N 1
ATOM 3870 C CA . TYR A 1 485 ? 11.766 -2.017 -16.000 1.00 89.69 485 TYR A CA 1
ATOM 3871 C C . TYR A 1 485 ? 13.047 -2.637 -16.566 1.00 89.69 485 TYR A C 1
ATOM 3873 O O . TYR A 1 485 ? 14.040 -2.733 -15.841 1.00 89.69 485 TYR A O 1
ATOM 3881 N N . TYR A 1 486 ? 13.072 -3.002 -17.851 1.00 89.56 486 TYR A N 1
ATOM 3882 C CA . TYR A 1 486 ? 14.317 -3.354 -18.527 1.00 89.56 486 TYR A CA 1
ATOM 3883 C C . TYR A 1 486 ? 15.279 -2.161 -18.586 1.00 89.56 486 TYR A C 1
ATOM 3885 O O . TYR A 1 486 ? 16.441 -2.300 -18.211 1.00 89.56 486 TYR A O 1
ATOM 3893 N N . VAL A 1 487 ? 14.796 -0.963 -18.927 1.00 92.38 487 VAL A N 1
ATOM 3894 C CA . VAL A 1 487 ? 15.613 0.262 -18.874 1.00 92.38 487 VAL A CA 1
ATOM 3895 C C . VAL A 1 487 ? 16.122 0.533 -17.457 1.00 92.38 487 VAL A C 1
ATOM 3897 O O . VAL A 1 487 ? 17.297 0.847 -17.280 1.00 92.38 487 VAL A O 1
ATOM 3900 N N . LEU A 1 488 ? 15.299 0.325 -16.423 1.00 91.12 488 LEU A N 1
ATOM 3901 C CA . LEU A 1 488 ? 15.751 0.430 -15.029 1.00 91.12 488 LEU A CA 1
ATOM 3902 C C . LEU A 1 488 ? 16.839 -0.598 -14.684 1.00 91.12 488 LEU A C 1
ATOM 3904 O O . LEU A 1 488 ? 17.780 -0.269 -13.957 1.00 91.12 488 LEU A O 1
ATOM 3908 N N . HIS A 1 489 ? 16.727 -1.826 -15.196 1.00 87.56 489 HIS A N 1
ATOM 3909 C CA . HIS A 1 489 ? 17.734 -2.873 -15.028 1.00 87.56 489 HIS A CA 1
ATOM 3910 C C . HIS A 1 489 ? 19.066 -2.481 -15.680 1.00 87.56 489 HIS A C 1
ATOM 3912 O O . HIS A 1 489 ? 20.110 -2.572 -15.035 1.00 87.56 489 HIS A O 1
ATOM 3918 N N . ILE A 1 490 ? 19.025 -1.973 -16.912 1.00 88.25 490 ILE A N 1
ATOM 3919 C CA . ILE A 1 490 ? 20.194 -1.480 -17.650 1.00 88.25 490 ILE A CA 1
ATOM 3920 C C . ILE A 1 490 ? 20.832 -0.271 -16.957 1.00 88.25 490 ILE A C 1
ATOM 3922 O O . ILE A 1 490 ? 22.053 -0.233 -16.782 1.00 88.25 490 ILE A O 1
ATOM 3926 N N . ALA A 1 491 ? 20.021 0.672 -16.470 1.00 90.12 491 ALA A N 1
ATOM 3927 C CA . ALA A 1 491 ? 20.506 1.822 -15.711 1.00 90.12 491 ALA A CA 1
ATOM 3928 C C . ALA A 1 491 ? 21.264 1.384 -14.450 1.00 90.12 491 ALA A C 1
ATOM 3930 O O . ALA A 1 491 ? 22.352 1.881 -14.160 1.00 90.12 491 ALA A O 1
ATOM 3931 N N . LYS A 1 492 ? 20.742 0.378 -13.739 1.00 87.88 492 LYS A N 1
ATOM 3932 C CA . LYS A 1 492 ? 21.403 -0.205 -12.567 1.00 87.88 492 LYS A CA 1
ATOM 3933 C C . LYS A 1 492 ? 22.738 -0.883 -12.908 1.00 87.88 492 LYS A C 1
ATOM 3935 O O . LYS A 1 492 ? 23.645 -0.872 -12.077 1.00 87.88 492 LYS A O 1
ATOM 3940 N N . GLN A 1 493 ? 22.873 -1.451 -14.107 1.00 86.06 493 GLN A N 1
ATOM 3941 C CA . GLN A 1 493 ? 24.127 -2.035 -14.601 1.00 86.06 493 GLN A CA 1
ATOM 3942 C C . GLN A 1 493 ? 25.148 -0.993 -15.091 1.00 86.06 493 GLN A C 1
ATOM 3944 O O . GLN A 1 493 ? 26.272 -1.368 -15.415 1.00 86.06 493 GLN A O 1
ATOM 3949 N N . ARG A 1 494 ? 24.796 0.302 -15.116 1.00 89.00 494 ARG A N 1
ATOM 3950 C CA . ARG A 1 494 ? 25.650 1.406 -15.598 1.00 89.00 494 ARG A CA 1
ATOM 3951 C C . ARG A 1 494 ? 26.062 1.271 -17.070 1.00 89.00 494 ARG A C 1
ATOM 3953 O O . ARG A 1 494 ? 27.118 1.754 -17.469 1.00 89.00 494 ARG A O 1
ATOM 3960 N N . ASN A 1 495 ? 25.233 0.629 -17.893 1.00 87.12 495 ASN A N 1
ATOM 3961 C CA . ASN A 1 495 ? 25.504 0.492 -19.322 1.00 87.12 495 ASN A CA 1
ATOM 3962 C C . ASN A 1 495 ? 25.009 1.736 -20.081 1.00 87.12 495 ASN A C 1
ATOM 3964 O O . ASN A 1 495 ? 23.838 1.833 -20.449 1.00 87.12 495 ASN A O 1
ATOM 3968 N N . LYS A 1 496 ? 25.911 2.700 -20.303 1.00 88.69 496 LYS A N 1
ATOM 3969 C CA . LYS A 1 496 ? 25.582 3.978 -20.954 1.00 88.69 496 LYS A CA 1
ATOM 3970 C C . LYS A 1 496 ? 25.118 3.832 -22.404 1.00 88.69 496 LYS A C 1
ATOM 3972 O O . LYS A 1 496 ? 24.173 4.506 -22.795 1.00 88.69 496 LYS A O 1
ATOM 3977 N N . ASN A 1 497 ? 25.730 2.927 -23.169 1.00 87.75 497 ASN A N 1
ATOM 3978 C CA . ASN A 1 497 ? 25.437 2.759 -24.594 1.00 87.75 497 ASN A CA 1
ATOM 3979 C C . ASN A 1 497 ? 24.001 2.248 -24.783 1.00 87.75 497 ASN A C 1
ATOM 3981 O O . ASN A 1 497 ? 23.244 2.763 -25.604 1.00 87.75 497 ASN A O 1
ATOM 3985 N N . ALA A 1 498 ? 23.593 1.294 -23.941 1.00 88.44 498 ALA A N 1
ATOM 3986 C CA . ALA A 1 498 ? 22.226 0.791 -23.924 1.00 88.44 498 ALA A CA 1
ATOM 3987 C C . ALA A 1 498 ? 21.216 1.861 -23.500 1.00 88.44 498 ALA A C 1
ATOM 3989 O O . ALA A 1 498 ? 20.151 1.964 -24.104 1.00 88.44 498 ALA A O 1
ATOM 3990 N N . LEU A 1 499 ? 21.552 2.707 -22.520 1.00 90.31 499 LEU A N 1
ATOM 3991 C CA . LEU A 1 499 ? 20.697 3.838 -22.147 1.00 90.31 499 LEU A CA 1
ATOM 3992 C C . LEU A 1 499 ? 20.550 4.856 -23.279 1.00 90.31 499 LEU A C 1
ATOM 3994 O O . LEU A 1 499 ? 19.434 5.307 -23.527 1.00 90.31 499 LEU A O 1
ATOM 3998 N N . GLN A 1 500 ? 21.636 5.184 -23.985 1.00 90.31 500 GLN A N 1
ATOM 3999 C CA . GLN A 1 500 ? 21.589 6.115 -25.114 1.00 90.31 500 GLN A CA 1
ATOM 4000 C C . GLN A 1 500 ? 20.687 5.600 -26.242 1.00 90.31 500 GLN A C 1
ATOM 4002 O O . GLN A 1 500 ? 19.963 6.376 -26.860 1.00 90.31 500 GLN A O 1
ATOM 4007 N N . ARG A 1 501 ? 20.680 4.281 -26.463 1.00 90.56 501 ARG A N 1
ATOM 4008 C CA . ARG A 1 501 ? 19.783 3.614 -27.413 1.00 90.56 501 ARG A CA 1
ATOM 4009 C C . ARG A 1 501 ? 18.322 3.588 -26.940 1.00 90.56 501 ARG A C 1
ATOM 4011 O O . ARG A 1 501 ? 17.419 3.771 -27.750 1.00 90.56 501 ARG A O 1
ATOM 4018 N N . LEU A 1 502 ? 18.075 3.318 -25.656 1.00 91.00 502 LEU A N 1
ATOM 4019 C CA . LEU A 1 502 ? 16.735 3.014 -25.133 1.00 91.00 502 LEU A CA 1
ATOM 4020 C C . LEU A 1 502 ? 15.928 4.243 -24.696 1.00 91.00 502 LEU A C 1
ATOM 4022 O O . LEU A 1 502 ? 14.713 4.246 -24.879 1.00 91.00 502 LEU A O 1
ATOM 4026 N N . LEU A 1 503 ? 16.559 5.271 -24.119 1.00 91.88 503 LEU A N 1
ATOM 4027 C CA . LEU A 1 503 ? 15.848 6.433 -23.562 1.00 91.88 503 LEU A CA 1
ATOM 4028 C C . LEU A 1 503 ? 15.010 7.208 -24.595 1.00 91.88 503 LEU A C 1
ATOM 4030 O O . LEU A 1 503 ? 13.856 7.506 -24.278 1.00 91.88 503 LEU A O 1
ATOM 4034 N N . PRO A 1 504 ? 15.492 7.478 -25.827 1.00 89.94 504 PRO A N 1
ATOM 4035 C CA . PRO A 1 504 ? 14.684 8.173 -26.832 1.00 89.94 504 PRO A CA 1
ATOM 4036 C C . PRO A 1 504 ? 13.405 7.415 -27.213 1.00 89.94 504 PRO A C 1
ATOM 4038 O O . PRO A 1 504 ? 12.378 8.026 -27.497 1.00 89.94 504 PRO A O 1
ATOM 4041 N N . ALA A 1 505 ? 13.429 6.078 -27.165 1.00 89.62 505 ALA A N 1
ATOM 4042 C CA . ALA A 1 505 ? 12.259 5.252 -27.459 1.00 89.62 505 ALA A CA 1
ATOM 4043 C C . ALA A 1 505 ? 11.181 5.306 -26.361 1.00 89.62 505 ALA A C 1
ATOM 4045 O O . ALA A 1 505 ? 10.063 4.851 -26.587 1.00 89.62 505 ALA A O 1
ATOM 4046 N N . LEU A 1 506 ? 11.490 5.858 -25.180 1.00 91.44 506 LEU A N 1
ATOM 4047 C CA . LEU A 1 506 ? 10.538 5.978 -24.075 1.00 91.44 506 LEU A CA 1
ATOM 4048 C C . LEU A 1 506 ? 9.668 7.243 -24.133 1.00 91.44 506 LEU A C 1
ATOM 4050 O O . LEU A 1 506 ? 8.729 7.362 -23.344 1.00 91.44 506 LEU A O 1
ATOM 4054 N N . VAL A 1 507 ? 9.969 8.186 -25.033 1.00 89.12 507 VAL A N 1
ATOM 4055 C CA . VAL A 1 507 ? 9.221 9.450 -25.165 1.00 89.12 507 VAL A CA 1
ATOM 4056 C C . VAL A 1 507 ? 7.764 9.187 -25.526 1.00 89.12 507 VAL A C 1
ATOM 4058 O O . VAL A 1 507 ? 6.856 9.736 -24.909 1.00 89.12 507 VAL A O 1
ATOM 4061 N N . GLU A 1 508 ? 7.541 8.301 -26.492 1.00 89.19 508 GLU A N 1
ATOM 4062 C CA . GLU A 1 508 ? 6.215 7.868 -26.909 1.00 89.19 508 GLU A CA 1
ATOM 4063 C C . GLU A 1 508 ? 5.969 6.474 -26.334 1.00 89.19 508 GLU A C 1
ATOM 4065 O O . GLU A 1 508 ? 6.344 5.4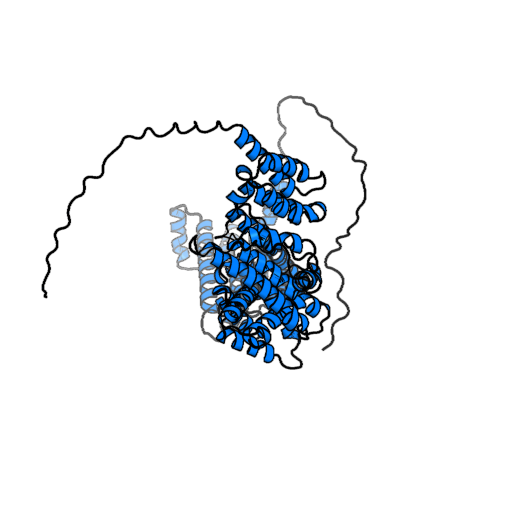66 -26.925 1.00 89.19 508 GLU A O 1
ATOM 4070 N N . THR A 1 509 ? 5.365 6.410 -25.149 1.00 91.62 509 THR A N 1
ATOM 4071 C CA . THR A 1 509 ? 4.979 5.147 -24.502 1.00 91.62 509 THR A CA 1
ATOM 4072 C C . THR A 1 509 ? 3.479 5.076 -24.286 1.00 91.62 509 THR A C 1
ATOM 4074 O O . THR A 1 509 ? 2.791 6.096 -24.213 1.00 91.62 509 THR A O 1
ATOM 4077 N N . HIS A 1 510 ? 2.960 3.854 -24.168 1.00 88.88 510 HIS A N 1
ATOM 4078 C CA . HIS A 1 510 ? 1.546 3.605 -23.924 1.00 88.88 510 HIS A CA 1
ATOM 4079 C C . HIS A 1 510 ? 1.043 4.429 -22.727 1.00 88.88 510 HIS A C 1
ATOM 4081 O O . HIS A 1 510 ? 1.510 4.245 -21.603 1.00 88.88 510 HIS A O 1
ATOM 4087 N N . ASN A 1 511 ? 0.072 5.320 -22.955 1.00 87.94 511 ASN A N 1
ATOM 4088 C CA . ASN A 1 511 ? -0.504 6.216 -21.942 1.00 87.94 511 ASN A CA 1
ATOM 4089 C C . ASN A 1 511 ? 0.539 6.952 -21.080 1.00 87.94 511 ASN A C 1
ATOM 4091 O O . ASN A 1 511 ? 0.314 7.135 -19.882 1.00 87.94 511 ASN A O 1
ATOM 4095 N N . ASP A 1 512 ? 1.673 7.352 -21.664 1.00 89.12 512 ASP A N 1
ATOM 4096 C CA . ASP A 1 512 ? 2.721 8.105 -20.969 1.00 89.12 512 ASP A CA 1
ATOM 4097 C C . ASP A 1 512 ? 3.320 7.396 -19.741 1.00 89.12 512 ASP A C 1
ATOM 4099 O O . ASP A 1 512 ? 3.811 8.046 -18.814 1.00 89.12 512 ASP A O 1
ATOM 4103 N N . MET A 1 513 ? 3.297 6.060 -19.708 1.00 89.81 513 MET A N 1
ATOM 4104 C CA . MET A 1 513 ? 3.774 5.279 -18.559 1.00 89.81 513 MET A CA 1
ATOM 4105 C C . MET A 1 513 ? 5.238 5.571 -18.187 1.00 89.81 513 MET A C 1
ATOM 4107 O O . MET A 1 513 ? 5.579 5.519 -17.003 1.00 89.81 513 MET A O 1
ATOM 4111 N N . ALA A 1 514 ? 6.087 5.954 -19.151 1.00 91.31 514 ALA A N 1
ATOM 4112 C CA . ALA A 1 514 ? 7.469 6.377 -18.893 1.00 91.31 514 ALA A CA 1
ATOM 4113 C C . ALA A 1 514 ? 7.587 7.640 -18.023 1.00 91.31 514 ALA A C 1
ATOM 4115 O O . ALA A 1 514 ? 8.650 7.915 -17.474 1.00 91.31 514 ALA A O 1
ATOM 4116 N N . PHE A 1 515 ? 6.512 8.414 -17.877 1.00 93.19 515 PHE A N 1
ATOM 4117 C CA . PHE A 1 515 ? 6.488 9.635 -17.074 1.00 93.19 515 PHE A CA 1
ATOM 4118 C C . PHE A 1 515 ? 5.786 9.450 -15.720 1.00 93.19 515 PHE A C 1
ATOM 4120 O O . PHE A 1 515 ? 5.496 10.430 -15.031 1.00 93.19 515 PHE A O 1
ATOM 4127 N N . GLY A 1 516 ? 5.516 8.204 -15.319 1.00 92.25 516 GLY A N 1
ATOM 4128 C CA . GLY A 1 516 ? 4.995 7.878 -13.993 1.00 92.25 516 GLY A CA 1
ATOM 4129 C C . GLY A 1 516 ? 6.038 8.068 -12.886 1.00 92.25 516 GLY A C 1
ATOM 4130 O O . GLY A 1 516 ? 7.219 7.763 -13.062 1.00 92.25 516 GLY A O 1
ATOM 4131 N N . ASP A 1 517 ? 5.601 8.520 -11.708 1.00 93.06 517 ASP A N 1
ATOM 4132 C CA . ASP A 1 517 ? 6.507 8.898 -10.613 1.00 93.06 517 ASP A CA 1
ATOM 4133 C C . ASP A 1 517 ? 7.379 7.760 -10.088 1.00 93.06 517 ASP A C 1
ATOM 4135 O O . ASP A 1 517 ? 8.540 7.985 -9.757 1.00 93.06 517 ASP A O 1
ATOM 4139 N N . ILE A 1 518 ? 6.848 6.537 -10.040 1.00 93.00 518 ILE A N 1
ATOM 4140 C CA . ILE A 1 518 ? 7.597 5.361 -9.577 1.00 93.00 518 ILE A CA 1
ATOM 4141 C C . ILE A 1 518 ? 8.776 5.085 -10.513 1.00 93.00 518 ILE A C 1
ATOM 4143 O O . ILE A 1 518 ? 9.904 4.912 -10.053 1.00 93.00 518 ILE A O 1
ATOM 4147 N N . PHE A 1 519 ? 8.529 5.090 -11.824 1.00 94.00 519 PHE A N 1
ATOM 4148 C CA . PHE A 1 519 ? 9.573 4.871 -12.818 1.00 94.00 519 PHE A CA 1
ATOM 4149 C C . PHE A 1 519 ? 10.593 6.014 -12.815 1.00 94.00 519 PHE A C 1
ATOM 4151 O O . PHE A 1 519 ? 11.789 5.749 -12.721 1.00 94.00 519 PHE A O 1
ATOM 4158 N N . LEU A 1 520 ? 10.144 7.275 -12.843 1.00 94.06 520 LEU A N 1
ATOM 4159 C CA . LEU A 1 520 ? 11.039 8.436 -12.858 1.00 94.06 520 LEU A CA 1
ATOM 4160 C C . LEU A 1 520 ? 11.898 8.532 -11.595 1.00 94.06 520 LEU A C 1
ATOM 4162 O O . LEU A 1 520 ? 13.091 8.821 -11.690 1.00 94.06 520 LEU A O 1
ATOM 4166 N N . HIS A 1 521 ? 11.333 8.250 -10.419 1.00 93.31 521 HIS A N 1
ATOM 4167 C CA . HIS A 1 521 ? 12.089 8.222 -9.168 1.00 93.31 521 HIS A CA 1
ATOM 4168 C C . HIS A 1 521 ? 13.218 7.183 -9.214 1.00 93.31 521 HIS A C 1
ATOM 4170 O O . HIS A 1 521 ? 14.356 7.485 -8.854 1.00 93.31 521 HIS A O 1
ATOM 4176 N N . LEU A 1 522 ? 12.933 5.972 -9.704 1.00 92.50 522 LEU A N 1
ATOM 4177 C CA . LEU A 1 522 ? 13.957 4.938 -9.845 1.00 92.50 522 LEU A CA 1
ATOM 4178 C C . LEU A 1 522 ? 14.980 5.264 -10.929 1.00 92.50 522 LEU A C 1
ATOM 4180 O O . LEU A 1 522 ? 16.172 5.057 -10.715 1.00 92.50 522 LEU A O 1
ATOM 4184 N N . LEU A 1 523 ? 14.530 5.765 -12.080 1.00 94.00 523 LEU A N 1
ATOM 4185 C CA . LEU A 1 523 ? 15.405 6.103 -13.193 1.00 94.00 523 LEU A CA 1
ATOM 4186 C C . LEU A 1 523 ? 16.379 7.207 -12.785 1.00 94.00 523 LEU A C 1
ATOM 4188 O O . LEU A 1 523 ? 17.581 7.032 -12.941 1.00 94.00 523 LEU A O 1
ATOM 4192 N N . THR A 1 524 ? 15.881 8.305 -12.210 1.00 92.75 524 THR A N 1
ATOM 4193 C CA . THR A 1 524 ? 16.731 9.406 -11.729 1.00 92.75 524 THR A CA 1
ATOM 4194 C C . THR A 1 524 ? 17.710 8.938 -10.659 1.00 92.75 524 THR A C 1
ATOM 4196 O O . THR A 1 524 ? 18.887 9.282 -10.737 1.00 92.75 524 THR A O 1
ATOM 4199 N N . GLY A 1 525 ? 17.274 8.083 -9.728 1.00 91.44 525 GLY A N 1
ATOM 4200 C CA . GLY A 1 525 ? 18.158 7.420 -8.771 1.00 91.44 525 GLY A CA 1
ATOM 4201 C C . GLY A 1 525 ? 19.262 6.608 -9.454 1.00 91.44 525 GLY A C 1
ATOM 4202 O O . GLY A 1 525 ? 20.436 6.802 -9.159 1.00 91.44 525 GLY A O 1
ATOM 4203 N N . HIS A 1 526 ? 18.928 5.740 -10.412 1.00 92.25 526 HIS A N 1
ATOM 4204 C CA . HIS A 1 526 ? 19.916 4.929 -11.130 1.00 92.25 526 HIS A CA 1
ATOM 4205 C C . HIS A 1 526 ? 20.853 5.763 -12.015 1.00 92.25 526 HIS A C 1
ATOM 4207 O O . HIS A 1 526 ? 22.037 5.444 -12.093 1.00 92.25 526 HIS A O 1
ATOM 4213 N N . LEU A 1 527 ? 20.371 6.847 -12.631 1.00 92.44 527 LEU A N 1
ATOM 4214 C CA . LEU A 1 527 ? 21.194 7.759 -13.431 1.00 92.44 527 LEU A CA 1
ATOM 4215 C C . LEU A 1 527 ? 22.293 8.424 -12.594 1.00 92.44 527 LEU A C 1
ATOM 4217 O O . LEU A 1 527 ? 23.367 8.695 -13.126 1.00 92.44 527 LEU A O 1
ATOM 4221 N N . THR A 1 528 ? 22.101 8.595 -11.278 1.00 90.81 528 THR A N 1
ATOM 4222 C CA . THR A 1 528 ? 23.180 9.096 -10.408 1.00 90.81 528 THR A CA 1
ATOM 4223 C C . THR A 1 528 ? 24.409 8.179 -10.356 1.00 90.81 528 THR A C 1
ATOM 4225 O O . THR A 1 528 ? 25.505 8.655 -10.067 1.00 90.81 528 THR A O 1
ATOM 4228 N N . LEU A 1 529 ? 24.273 6.887 -10.699 1.00 89.56 529 LEU A N 1
ATOM 4229 C CA . LEU A 1 529 ? 25.409 5.962 -10.817 1.00 89.56 529 LEU A CA 1
ATOM 4230 C C . LEU A 1 529 ? 26.312 6.245 -12.012 1.00 89.56 529 LEU A C 1
ATOM 4232 O O . LEU A 1 529 ? 27.450 5.781 -12.018 1.00 89.56 529 LEU A O 1
ATOM 4236 N N . LEU A 1 530 ? 25.790 6.934 -13.026 1.00 90.31 530 LEU A N 1
ATOM 4237 C CA . LEU A 1 530 ? 26.509 7.303 -14.242 1.00 90.31 530 LEU A CA 1
ATOM 4238 C C . LEU A 1 530 ? 26.979 8.760 -14.177 1.00 90.31 530 LEU A C 1
ATOM 4240 O O . LEU A 1 530 ? 27.097 9.414 -15.207 1.00 90.31 530 LEU A O 1
ATOM 4244 N N . SER A 1 531 ? 27.225 9.288 -12.974 1.00 90.00 531 SER A N 1
ATOM 4245 C CA . SER A 1 531 ? 27.569 10.697 -12.767 1.00 90.00 531 SER A CA 1
ATOM 4246 C C . SER A 1 531 ? 28.754 11.159 -13.622 1.00 90.00 531 SER A C 1
ATOM 4248 O O . SER A 1 531 ? 28.700 12.255 -14.166 1.00 90.00 531 SER A O 1
ATOM 4250 N N . ASP A 1 532 ? 29.770 10.316 -13.821 1.00 90.19 532 ASP A N 1
ATOM 4251 C CA . ASP A 1 532 ? 30.942 10.642 -14.646 1.00 90.19 532 ASP A CA 1
ATOM 4252 C C . ASP A 1 532 ? 30.623 10.777 -16.151 1.00 90.19 532 ASP A C 1
ATOM 4254 O O . ASP A 1 532 ? 31.324 11.487 -16.868 1.00 90.19 532 ASP A O 1
ATOM 4258 N N . GLU A 1 533 ? 29.540 10.164 -16.637 1.00 90.75 533 GLU A N 1
ATOM 4259 C CA . GLU A 1 533 ? 29.132 10.232 -18.050 1.00 90.75 533 GLU A CA 1
ATOM 4260 C C . GLU A 1 533 ? 28.414 11.548 -18.397 1.00 90.75 533 GLU A C 1
ATOM 4262 O O . GLU A 1 533 ? 28.379 11.948 -19.560 1.00 90.75 533 GLU A O 1
ATOM 4267 N N . PHE A 1 534 ? 27.909 12.284 -17.398 1.00 90.94 534 PHE A N 1
ATOM 4268 C CA . PHE A 1 534 ? 27.296 13.609 -17.589 1.00 90.94 534 PHE A CA 1
ATOM 4269 C C . PHE A 1 534 ? 28.308 14.714 -17.951 1.00 90.94 534 PHE A C 1
ATOM 4271 O O . PHE A 1 534 ? 27.914 15.841 -18.254 1.00 90.94 534 PHE A O 1
ATOM 4278 N N . GLY A 1 535 ? 29.607 14.402 -17.981 1.00 87.81 535 GLY A N 1
ATOM 4279 C CA . GLY A 1 535 ? 30.613 15.279 -18.582 1.00 87.81 535 GLY A CA 1
ATOM 4280 C C . GLY A 1 535 ? 30.538 15.329 -20.115 1.00 87.81 535 GLY A C 1
ATOM 4281 O O . GLY A 1 535 ? 31.079 16.254 -20.717 1.00 87.81 535 GLY A O 1
ATOM 4282 N N . SER A 1 536 ? 29.870 14.359 -20.753 1.00 90.69 536 SER A N 1
ATOM 4283 C CA . SER A 1 536 ? 29.682 14.305 -22.205 1.00 90.69 536 SER A CA 1
ATOM 4284 C C . SER A 1 536 ? 28.414 15.043 -22.640 1.00 90.69 536 SER A C 1
ATOM 4286 O O . SER A 1 536 ? 27.326 14.793 -22.114 1.00 90.69 536 SER A O 1
ATOM 4288 N N . GLU A 1 537 ? 28.541 15.909 -23.649 1.00 89.62 537 GLU A N 1
ATOM 4289 C CA . GLU A 1 537 ? 27.403 16.590 -24.280 1.00 89.62 537 GLU A CA 1
ATOM 4290 C C . GLU A 1 537 ? 26.425 15.589 -24.912 1.00 89.62 537 GLU A C 1
ATOM 4292 O O . GLU A 1 537 ? 25.214 15.736 -24.767 1.00 89.62 537 GLU A O 1
ATOM 4297 N N . GLU A 1 538 ? 26.938 14.521 -25.530 1.00 89.56 538 GLU A N 1
ATOM 4298 C CA . GLU A 1 538 ? 26.121 13.487 -26.172 1.00 89.56 538 GLU A CA 1
ATOM 4299 C C . GLU A 1 538 ? 25.225 12.763 -25.157 1.00 89.56 538 GLU A C 1
ATOM 4301 O O . GLU A 1 538 ? 24.030 12.583 -25.383 1.00 89.56 538 GLU A O 1
ATOM 4306 N N . PHE A 1 539 ? 25.780 12.380 -24.004 1.00 91.00 539 PHE A N 1
ATOM 4307 C CA . PHE A 1 539 ? 25.009 11.703 -22.962 1.00 91.00 539 PHE A CA 1
ATOM 4308 C C . PHE A 1 539 ? 23.985 12.642 -22.311 1.00 91.00 539 PHE A C 1
ATOM 4310 O O . PHE A 1 539 ? 22.838 12.246 -22.096 1.00 91.00 539 PHE A O 1
ATOM 4317 N N . CYS A 1 540 ? 24.365 13.900 -22.057 1.00 91.19 540 CYS A N 1
ATOM 4318 C CA . CYS A 1 540 ? 23.439 14.908 -21.542 1.00 91.19 540 CYS A CA 1
ATOM 4319 C C . CYS A 1 540 ? 22.274 15.147 -22.505 1.00 91.19 540 CYS A C 1
ATOM 4321 O O . CYS A 1 540 ? 21.123 15.129 -22.070 1.00 91.19 540 CYS A O 1
ATOM 4323 N N . SER A 1 541 ? 22.552 15.301 -23.801 1.00 92.12 541 SER A N 1
ATOM 4324 C CA . SER A 1 541 ? 21.512 15.536 -24.799 1.00 92.12 541 SER A CA 1
ATOM 4325 C C . SER A 1 541 ? 20.533 14.367 -24.893 1.00 92.12 541 SER A C 1
ATOM 4327 O O . SER A 1 541 ? 19.325 14.583 -24.905 1.00 92.12 541 SER A O 1
ATOM 4329 N N . VAL A 1 542 ? 21.002 13.115 -24.838 1.00 91.75 542 VAL A N 1
ATOM 4330 C CA . VAL A 1 542 ? 20.086 11.962 -24.856 1.00 91.75 542 VAL A CA 1
ATOM 4331 C C . VAL A 1 542 ? 19.190 11.904 -23.611 1.00 91.75 542 VAL A C 1
ATOM 4333 O O . VAL A 1 542 ? 17.993 11.646 -23.729 1.00 91.75 542 VAL A O 1
ATOM 4336 N N . VAL A 1 543 ? 19.735 12.156 -22.417 1.00 92.50 543 VAL A N 1
ATOM 4337 C CA . VAL A 1 543 ? 18.961 12.086 -21.163 1.00 92.50 543 VAL A CA 1
ATOM 4338 C C . VAL A 1 543 ? 17.976 13.252 -21.038 1.00 92.50 543 VAL A C 1
ATOM 4340 O O . VAL A 1 543 ? 16.814 13.049 -20.674 1.00 92.50 543 VAL A O 1
ATOM 4343 N N . PHE A 1 544 ? 18.433 14.475 -21.306 1.00 92.25 544 PHE A N 1
ATOM 4344 C CA . PHE A 1 544 ? 17.624 15.676 -21.138 1.00 92.25 544 PHE A CA 1
ATOM 4345 C C . PHE A 1 544 ? 16.800 15.965 -22.391 1.00 92.25 544 PHE A C 1
ATOM 4347 O O . PHE A 1 544 ? 15.584 15.815 -22.332 1.00 92.25 544 PHE A O 1
ATOM 4354 N N . ASP A 1 545 ? 17.418 16.314 -23.518 1.00 91.19 545 ASP A N 1
ATOM 4355 C CA . ASP A 1 545 ? 16.690 16.691 -24.742 1.00 91.19 545 ASP A CA 1
ATOM 4356 C C . ASP A 1 545 ? 15.904 15.512 -25.332 1.00 91.19 545 ASP A C 1
ATOM 4358 O O . ASP A 1 545 ? 14.754 15.665 -25.738 1.00 91.19 545 ASP A O 1
ATOM 4362 N N . GLY A 1 546 ? 16.513 14.323 -25.338 1.00 88.44 546 GLY A N 1
ATOM 4363 C CA . GLY A 1 546 ? 15.947 13.107 -25.915 1.00 88.44 546 GLY A CA 1
ATOM 4364 C C . GLY A 1 546 ? 14.880 12.426 -25.058 1.00 88.44 546 GLY A C 1
ATOM 4365 O O . GLY A 1 546 ? 14.163 11.580 -25.581 1.00 88.44 546 GLY A O 1
ATOM 4366 N N . PHE A 1 547 ? 14.749 12.774 -23.772 1.00 93.12 547 PHE A N 1
ATOM 4367 C CA . PHE A 1 547 ? 13.764 12.149 -22.884 1.00 93.12 547 PHE A CA 1
ATOM 4368 C C . PHE A 1 547 ? 13.104 13.135 -21.909 1.00 93.12 547 PHE A C 1
ATOM 4370 O O . PHE A 1 547 ? 11.929 13.459 -22.082 1.00 93.12 547 PHE A O 1
ATOM 4377 N N . LEU A 1 548 ? 13.810 13.646 -20.893 1.00 91.25 548 LEU A N 1
ATOM 4378 C CA . LEU A 1 548 ? 13.182 14.408 -19.797 1.00 91.25 548 LEU A CA 1
ATOM 4379 C C . LEU A 1 548 ? 12.539 15.739 -20.245 1.00 91.25 548 LEU A C 1
ATOM 4381 O O . LEU A 1 548 ? 11.443 16.084 -19.796 1.00 91.25 548 LEU A O 1
ATOM 4385 N N . LEU A 1 549 ? 13.188 16.483 -21.142 1.00 90.06 549 LEU A N 1
ATOM 4386 C CA . LEU A 1 549 ? 12.731 17.785 -21.640 1.00 90.06 549 LEU A CA 1
ATOM 4387 C C . LEU A 1 549 ? 11.668 17.679 -22.743 1.00 90.06 549 LEU A C 1
ATOM 4389 O O . LEU A 1 549 ? 11.066 18.685 -23.111 1.00 90.06 549 LEU A O 1
ATOM 4393 N N . THR A 1 550 ? 11.366 16.479 -23.238 1.00 88.88 550 THR A N 1
ATOM 4394 C CA . THR A 1 550 ? 10.296 16.295 -24.234 1.00 88.88 550 THR A CA 1
ATOM 4395 C C . THR A 1 550 ? 8.905 16.547 -23.645 1.00 88.88 550 THR A C 1
ATOM 4397 O O . THR A 1 550 ? 8.010 17.013 -24.344 1.00 88.88 550 THR A O 1
ATOM 4400 N N . SER A 1 551 ? 8.724 16.274 -22.346 1.00 83.62 551 SER A N 1
ATOM 4401 C CA . SER A 1 551 ? 7.411 16.299 -21.686 1.00 83.62 551 SER A CA 1
ATOM 4402 C C . SER A 1 551 ? 7.321 17.212 -20.459 1.00 83.62 551 SER A C 1
ATOM 4404 O O . SER A 1 551 ? 6.217 17.400 -19.940 1.00 83.62 551 SER A O 1
ATOM 4406 N N . PHE A 1 552 ? 8.423 17.817 -19.995 1.00 81.06 552 PHE A N 1
ATOM 4407 C CA . PHE A 1 552 ? 8.444 18.601 -18.745 1.00 81.06 552 PHE A CA 1
ATOM 4408 C C . PHE A 1 552 ? 7.473 19.793 -18.724 1.00 81.06 552 PHE A C 1
ATOM 4410 O O . PHE A 1 552 ? 6.938 20.127 -17.671 1.00 81.06 552 PHE A O 1
ATOM 4417 N N . SER A 1 553 ? 7.209 20.416 -19.877 1.00 77.56 553 SER A N 1
ATOM 4418 C CA . SER A 1 553 ? 6.305 21.569 -19.994 1.00 77.56 553 SER A CA 1
ATOM 4419 C C . SER A 1 553 ? 4.835 21.198 -19.772 1.00 77.56 553 SER A C 1
ATOM 4421 O O . SER A 1 553 ? 4.051 22.017 -19.300 1.00 77.56 553 SER A O 1
ATOM 4423 N N . SER A 1 554 ? 4.467 19.954 -20.090 1.00 82.50 554 SER A N 1
ATOM 4424 C CA . SER A 1 554 ? 3.116 19.413 -19.905 1.00 82.50 554 SER A CA 1
ATOM 4425 C C . SER A 1 554 ? 2.935 18.684 -18.569 1.00 82.50 554 SER A C 1
ATOM 4427 O O . SER A 1 554 ? 1.808 18.542 -18.094 1.00 82.50 554 SER A O 1
ATOM 4429 N N . LYS A 1 555 ? 4.037 18.225 -17.957 1.00 86.81 555 LYS A N 1
ATOM 4430 C CA . LYS A 1 555 ? 4.046 17.340 -16.786 1.00 86.81 555 LYS A CA 1
ATOM 4431 C C . LYS A 1 555 ? 4.986 17.866 -15.708 1.00 86.81 555 LYS A C 1
ATOM 4433 O O . LYS A 1 555 ? 6.200 17.670 -15.745 1.00 86.81 555 LYS A O 1
ATOM 4438 N N . GLU A 1 556 ? 4.393 18.485 -14.695 1.00 89.38 556 GLU A N 1
ATOM 4439 C CA . GLU A 1 556 ? 5.123 19.090 -13.580 1.00 89.38 556 GLU A CA 1
ATOM 4440 C C . GLU A 1 556 ? 5.959 18.081 -12.774 1.00 89.38 556 GLU A C 1
ATOM 4442 O O . GLU A 1 556 ? 7.042 18.404 -12.283 1.00 89.38 556 GLU A O 1
ATOM 4447 N N . ASN A 1 557 ? 5.506 16.832 -12.661 1.00 91.44 557 ASN A N 1
ATOM 4448 C CA . ASN A 1 557 ? 6.251 15.799 -11.949 1.00 91.44 557 ASN A CA 1
ATOM 4449 C C . ASN A 1 557 ? 7.593 15.473 -12.635 1.00 91.44 557 ASN A C 1
ATOM 4451 O O . ASN A 1 557 ? 8.601 15.300 -11.948 1.00 91.44 557 ASN A O 1
ATOM 4455 N N . VAL A 1 558 ? 7.646 15.489 -13.973 1.00 92.38 558 VAL A N 1
ATOM 4456 C CA . VAL A 1 558 ? 8.890 15.335 -14.749 1.00 92.38 558 VAL A CA 1
ATOM 4457 C C . VAL A 1 558 ? 9.851 16.485 -14.453 1.00 92.38 558 VAL A C 1
ATOM 4459 O O . VAL A 1 558 ? 11.035 16.252 -14.214 1.00 92.38 558 VAL A O 1
ATOM 4462 N N . HIS A 1 559 ? 9.348 17.723 -14.393 1.00 91.88 559 HIS A N 1
ATOM 4463 C CA . HIS A 1 559 ? 10.147 18.893 -14.009 1.00 91.88 559 HIS A CA 1
ATOM 4464 C C . HIS A 1 559 ? 10.744 18.717 -12.606 1.00 91.88 559 HIS A C 1
ATOM 4466 O O . HIS A 1 559 ? 11.946 18.903 -12.407 1.00 91.88 559 HIS A O 1
ATOM 4472 N N . ARG A 1 560 ? 9.931 18.260 -11.648 1.00 92.44 560 ARG A N 1
ATOM 4473 C CA . ARG A 1 560 ? 10.363 17.996 -10.270 1.00 92.44 560 ARG A CA 1
ATOM 4474 C C . ARG A 1 560 ? 11.455 16.924 -10.186 1.00 92.44 560 ARG A C 1
ATOM 4476 O O . ARG A 1 560 ? 12.450 17.131 -9.491 1.00 92.44 560 ARG A O 1
ATOM 4483 N N . HIS A 1 561 ? 11.300 15.796 -10.883 1.00 93.00 561 HIS A N 1
ATOM 4484 C CA . HIS A 1 561 ? 12.306 14.722 -10.915 1.00 93.00 561 HIS A CA 1
ATOM 4485 C C . HIS A 1 561 ? 13.608 15.167 -11.596 1.00 93.00 561 HIS A C 1
ATOM 4487 O O . HIS A 1 561 ? 14.687 14.872 -11.083 1.00 93.00 561 HIS A O 1
ATOM 4493 N N . SER A 1 562 ? 13.523 15.951 -12.674 1.00 92.75 562 SER A N 1
ATOM 4494 C CA . SER A 1 562 ? 14.693 16.532 -13.347 1.00 92.75 562 SER A CA 1
ATOM 4495 C C . SER A 1 562 ? 15.495 17.450 -12.420 1.00 92.75 562 SER A C 1
ATOM 4497 O O . SER A 1 562 ? 16.709 17.290 -12.294 1.00 92.75 562 SER A O 1
ATOM 4499 N N . LEU A 1 563 ? 14.829 18.363 -11.701 1.00 92.44 563 LEU A N 1
ATOM 4500 C CA . LEU A 1 563 ? 15.493 19.246 -10.733 1.00 92.44 563 LEU A CA 1
ATOM 4501 C C . LEU A 1 563 ? 16.122 18.462 -9.573 1.00 92.44 563 LEU A C 1
ATOM 4503 O O . LEU A 1 563 ? 17.257 18.738 -9.188 1.00 92.44 563 LEU A O 1
ATOM 4507 N N . ARG A 1 564 ? 15.426 17.444 -9.046 1.00 92.56 564 ARG A N 1
ATOM 4508 C CA . ARG A 1 564 ? 15.965 16.556 -7.998 1.00 92.56 564 ARG A CA 1
ATOM 4509 C C . ARG A 1 564 ? 17.235 15.842 -8.444 1.00 92.56 564 ARG A C 1
ATOM 4511 O O . ARG A 1 564 ? 18.197 15.771 -7.682 1.00 92.56 564 ARG A O 1
ATOM 4518 N N . MET A 1 565 ? 17.256 15.328 -9.669 1.00 92.56 565 MET A N 1
ATOM 4519 C CA . MET A 1 565 ? 18.440 14.683 -10.229 1.00 92.56 565 MET A CA 1
ATOM 4520 C C . MET A 1 565 ? 19.605 15.677 -10.350 1.00 92.56 565 MET A C 1
ATOM 4522 O O . MET A 1 565 ? 20.715 15.395 -9.895 1.00 92.56 565 MET A O 1
ATOM 4526 N N . LEU A 1 566 ? 19.344 16.877 -10.877 1.00 91.94 566 LEU A N 1
ATOM 4527 C CA . LEU A 1 566 ? 20.353 17.929 -11.026 1.00 91.94 566 LEU A CA 1
ATOM 4528 C C . LEU A 1 566 ? 20.918 18.411 -9.683 1.00 91.94 566 LEU A C 1
ATOM 4530 O O . LEU A 1 566 ? 22.119 18.653 -9.587 1.00 91.94 566 LEU A O 1
ATOM 4534 N N . LEU A 1 567 ? 20.119 18.452 -8.612 1.00 91.25 567 LEU A N 1
ATOM 4535 C CA . LEU A 1 567 ? 20.615 18.770 -7.265 1.00 91.25 567 LEU A CA 1
ATOM 4536 C C . LEU A 1 567 ? 21.758 17.854 -6.803 1.00 91.25 567 LEU A C 1
ATOM 4538 O O . LEU A 1 567 ? 22.602 18.295 -6.018 1.00 91.25 567 LEU A O 1
ATOM 4542 N N . HIS A 1 568 ? 21.822 16.622 -7.311 1.00 89.44 568 HIS A N 1
ATOM 4543 C CA . HIS A 1 568 ? 22.896 15.670 -7.023 1.00 89.44 568 HIS A CA 1
ATOM 4544 C C . HIS A 1 568 ? 24.012 15.733 -8.065 1.00 89.44 568 HIS A C 1
ATOM 4546 O O . HIS A 1 568 ? 25.186 15.669 -7.710 1.00 89.44 568 HIS A O 1
ATOM 4552 N N . LEU A 1 569 ? 23.658 15.890 -9.341 1.00 90.94 569 LEU A N 1
ATOM 4553 C CA . LEU A 1 569 ? 24.594 15.769 -10.460 1.00 90.94 569 LEU A CA 1
ATOM 4554 C C . LEU A 1 569 ? 25.235 17.083 -10.918 1.00 90.94 569 LEU A C 1
ATOM 4556 O O . LEU A 1 569 ? 26.160 17.041 -11.721 1.00 90.94 569 LEU A O 1
ATOM 4560 N N . HIS A 1 570 ? 24.811 18.239 -10.400 1.00 89.00 570 HIS A N 1
ATOM 4561 C CA . HIS A 1 570 ? 25.235 19.556 -10.896 1.00 89.00 570 HIS A CA 1
ATOM 4562 C C . HIS A 1 570 ? 26.753 19.764 -11.023 1.00 89.00 570 HIS A C 1
ATOM 4564 O O . HIS A 1 570 ? 27.187 20.462 -11.929 1.00 89.00 570 HIS A O 1
ATOM 4570 N N . HIS A 1 571 ? 27.554 19.150 -10.150 1.00 88.50 571 HIS A N 1
ATOM 4571 C CA . HIS A 1 571 ? 29.017 19.250 -10.151 1.00 88.50 571 HIS A CA 1
ATOM 4572 C C . HIS A 1 571 ? 29.711 18.383 -11.222 1.00 88.50 571 HIS A C 1
ATOM 4574 O O . HIS A 1 571 ? 30.908 18.532 -11.446 1.00 88.50 571 HIS A O 1
ATOM 4580 N N . LYS A 1 572 ? 28.983 17.454 -11.853 1.00 90.56 572 LYS A N 1
ATOM 4581 C CA . LYS A 1 572 ? 29.489 16.522 -12.876 1.00 90.56 572 LYS A CA 1
ATOM 4582 C C . LYS A 1 572 ? 28.934 16.791 -14.272 1.00 90.56 572 LYS A C 1
ATOM 4584 O O . LYS A 1 572 ? 29.503 16.313 -15.246 1.00 90.56 572 LYS A O 1
ATOM 4589 N N . VAL A 1 573 ? 27.832 17.533 -14.367 1.00 90.19 573 VAL A N 1
ATOM 4590 C CA . VAL A 1 573 ? 27.247 17.928 -15.651 1.00 90.19 573 VAL A CA 1
ATOM 4591 C C . VAL A 1 573 ? 28.138 18.968 -16.327 1.00 90.19 573 VAL A C 1
ATOM 4593 O O . VAL A 1 573 ? 28.627 19.891 -15.673 1.00 90.19 573 VAL A O 1
ATOM 4596 N N . LEU A 1 574 ? 28.312 18.839 -17.643 1.00 89.50 574 LEU A N 1
ATOM 4597 C CA . LEU A 1 574 ? 29.053 19.796 -18.464 1.00 89.50 574 LEU A CA 1
ATOM 4598 C C . LEU A 1 574 ? 28.587 21.252 -18.194 1.00 89.50 574 LEU A C 1
ATOM 4600 O O . LEU A 1 574 ? 27.400 21.543 -18.371 1.00 89.50 574 LEU A O 1
ATOM 4604 N N . PRO A 1 575 ? 29.475 22.193 -17.800 1.00 87.56 575 PRO A N 1
ATOM 4605 C CA . PRO A 1 575 ? 29.068 23.533 -17.356 1.00 87.56 575 PRO A CA 1
ATOM 4606 C C . PRO A 1 575 ? 28.263 24.343 -18.383 1.00 87.56 575 PRO A C 1
ATOM 4608 O O . PRO A 1 575 ? 27.262 24.962 -18.026 1.00 87.56 575 PRO A O 1
ATOM 4611 N N . SER A 1 576 ? 28.647 24.300 -19.663 1.00 88.50 576 SER A N 1
ATOM 4612 C CA . SER A 1 576 ? 27.913 24.966 -20.754 1.00 88.50 576 SER A CA 1
ATOM 4613 C C . SER A 1 576 ? 26.493 24.415 -20.917 1.00 88.50 576 SER A C 1
ATOM 4615 O O . SER A 1 576 ? 25.540 25.158 -21.167 1.00 88.50 576 SER A O 1
ATOM 4617 N N . TYR A 1 577 ? 26.340 23.105 -20.727 1.00 90.06 577 TYR A N 1
ATOM 4618 C CA . TYR A 1 577 ? 25.051 22.435 -20.787 1.00 90.06 577 TYR A CA 1
ATOM 4619 C C . TYR A 1 577 ? 24.203 22.761 -19.550 1.00 90.06 577 TYR A C 1
ATOM 4621 O O . TYR A 1 577 ? 23.019 23.062 -19.676 1.00 90.06 577 TYR A O 1
ATOM 4629 N N . MET A 1 578 ? 24.812 22.820 -18.359 1.00 90.94 578 MET A N 1
ATOM 4630 C CA . MET A 1 578 ? 24.140 23.229 -17.119 1.00 90.94 578 MET A CA 1
ATOM 4631 C C . MET A 1 578 ? 23.541 24.640 -17.215 1.00 90.94 578 MET A C 1
ATOM 4633 O O . MET A 1 578 ? 22.409 24.853 -16.787 1.00 90.94 578 MET A O 1
ATOM 4637 N N . GLU A 1 579 ? 24.242 25.605 -17.815 1.00 89.25 579 GLU A N 1
ATOM 4638 C CA . GLU A 1 579 ? 23.687 26.950 -18.040 1.00 89.25 579 GLU A CA 1
ATOM 4639 C C . GLU A 1 579 ? 22.444 26.930 -18.941 1.00 89.25 579 GLU A C 1
ATOM 4641 O O . GLU A 1 579 ? 21.482 27.668 -18.706 1.00 89.25 579 GLU A O 1
ATOM 4646 N N . THR A 1 580 ? 22.450 26.069 -19.960 1.00 91.56 580 THR A N 1
ATOM 4647 C CA . THR A 1 580 ? 21.314 25.874 -20.870 1.00 91.56 580 THR A CA 1
ATOM 4648 C C . THR A 1 580 ? 20.138 25.216 -20.146 1.00 91.56 580 THR A C 1
ATOM 4650 O O . THR A 1 580 ? 18.997 25.671 -20.274 1.00 91.56 580 THR A O 1
ATOM 4653 N N . LEU A 1 581 ? 20.411 24.209 -19.313 1.00 91.00 581 LEU A N 1
ATOM 4654 C CA . LEU A 1 581 ? 19.409 23.542 -18.484 1.00 91.00 581 LEU A CA 1
ATOM 4655 C C . LEU A 1 581 ? 18.771 24.493 -17.473 1.00 91.00 581 LEU A C 1
ATOM 4657 O O . LEU A 1 581 ? 17.551 24.490 -17.346 1.00 91.00 581 LEU A O 1
ATOM 4661 N N . MET A 1 582 ? 19.551 25.341 -16.797 1.00 92.06 582 MET A N 1
ATOM 4662 C CA . MET A 1 582 ? 19.016 26.307 -15.829 1.00 92.06 582 MET A CA 1
ATOM 4663 C C . MET A 1 582 ? 18.049 27.300 -16.481 1.00 92.06 582 MET A C 1
ATOM 4665 O O . MET A 1 582 ? 16.994 27.574 -15.920 1.00 92.06 582 MET A O 1
ATOM 4669 N N . LYS A 1 583 ? 18.354 27.781 -17.692 1.00 90.94 583 LYS A N 1
ATOM 4670 C CA . LYS A 1 583 ? 17.431 28.642 -18.455 1.00 90.94 583 LYS A CA 1
ATOM 4671 C C . LYS A 1 583 ? 16.167 27.897 -18.884 1.00 90.94 583 LYS A C 1
ATOM 4673 O O . LYS A 1 583 ? 15.080 28.460 -18.856 1.00 90.94 583 LYS A O 1
ATOM 4678 N N . THR A 1 584 ? 16.308 26.639 -19.291 1.00 91.00 584 THR A N 1
ATOM 4679 C CA . THR A 1 584 ? 15.192 25.832 -19.814 1.00 91.00 584 THR A CA 1
ATOM 4680 C C . THR A 1 584 ? 14.249 25.362 -18.706 1.00 91.00 584 THR A C 1
ATOM 4682 O O . THR A 1 584 ? 13.037 25.322 -18.894 1.00 91.00 584 THR A O 1
ATOM 4685 N N . LEU A 1 585 ? 14.798 25.030 -17.536 1.00 90.44 585 LEU A N 1
ATOM 4686 C CA . LEU A 1 585 ? 14.064 24.540 -16.369 1.00 90.44 585 LEU A CA 1
ATOM 4687 C C . LEU A 1 585 ? 13.585 25.666 -15.443 1.00 90.44 585 LEU A C 1
ATOM 4689 O O . LEU A 1 585 ? 13.124 25.369 -14.337 1.00 90.44 585 LEU A O 1
ATOM 4693 N N . GLU A 1 586 ? 13.682 26.931 -15.864 1.00 90.56 586 GLU A N 1
ATOM 4694 C CA . GLU A 1 586 ? 13.188 28.062 -15.084 1.00 90.56 586 GLU A CA 1
ATOM 4695 C C . GLU A 1 586 ? 11.675 27.900 -14.829 1.00 90.56 586 GLU A C 1
ATOM 4697 O O . GLU A 1 586 ? 10.883 27.782 -15.772 1.00 90.56 586 GLU A O 1
ATOM 4702 N N . PRO A 1 587 ? 11.237 27.859 -13.557 1.00 88.19 587 PRO A N 1
ATOM 4703 C CA . PRO A 1 587 ? 9.848 27.592 -13.229 1.00 88.19 587 PRO A CA 1
ATOM 4704 C C . PRO A 1 587 ? 8.932 28.728 -13.710 1.00 88.19 587 PRO A C 1
ATOM 4706 O O . PRO A 1 587 ? 9.115 29.884 -13.313 1.00 88.19 587 PRO A O 1
ATOM 4709 N N . PRO A 1 588 ? 7.872 28.436 -14.492 1.00 84.69 588 PRO A N 1
ATOM 4710 C CA . PRO A 1 588 ? 6.902 29.455 -14.872 1.00 84.69 588 PRO A CA 1
ATOM 4711 C C . PRO A 1 588 ? 6.165 29.973 -13.632 1.00 84.69 588 PRO A C 1
ATOM 4713 O O . PRO A 1 588 ? 6.024 29.268 -12.631 1.00 84.69 588 PRO A O 1
ATOM 4716 N N . LYS A 1 589 ? 5.608 31.191 -13.691 1.00 79.75 589 LYS A N 1
ATOM 4717 C CA . LYS A 1 589 ? 4.918 31.821 -12.541 1.00 79.75 589 LYS A CA 1
ATOM 4718 C C . LYS A 1 589 ? 3.820 30.940 -11.919 1.00 79.75 589 LYS A C 1
ATOM 4720 O O . LYS A 1 589 ? 3.605 31.009 -10.710 1.00 79.75 589 LYS A O 1
ATOM 4725 N N . GLN A 1 590 ? 3.170 30.109 -12.735 1.00 81.56 590 GLN A N 1
ATOM 4726 C CA . GLN A 1 590 ? 2.071 29.213 -12.357 1.00 81.56 590 GLN A CA 1
ATOM 4727 C C . GLN A 1 590 ? 2.520 27.856 -11.780 1.00 81.56 590 GLN A C 1
ATOM 4729 O O . GLN A 1 590 ? 1.666 27.085 -11.362 1.00 81.56 590 GLN A O 1
ATOM 4734 N N . SER A 1 591 ? 3.823 27.555 -11.739 1.00 83.94 591 SER A N 1
ATOM 4735 C CA . SER A 1 591 ? 4.335 26.299 -11.163 1.00 83.94 591 SER A CA 1
ATOM 4736 C C . SER A 1 591 ? 4.110 26.207 -9.651 1.00 83.94 591 SER A C 1
ATOM 4738 O O . SER A 1 591 ? 3.998 27.233 -8.957 1.00 83.94 591 SER A O 1
ATOM 4740 N N . SER A 1 592 ? 4.055 24.976 -9.140 1.00 87.31 592 SER A N 1
ATOM 4741 C CA . SER A 1 592 ? 3.901 24.702 -7.716 1.00 87.31 592 SER A CA 1
ATOM 4742 C C . SER A 1 592 ? 5.105 25.181 -6.901 1.00 87.31 592 SER A C 1
ATOM 4744 O O . SER A 1 592 ? 6.224 25.348 -7.393 1.00 87.31 592 SER A O 1
ATOM 4746 N N . GLU A 1 593 ? 4.859 25.415 -5.615 1.00 88.75 593 GLU A N 1
ATOM 4747 C CA . GLU A 1 593 ? 5.879 25.829 -4.652 1.00 88.75 593 GLU A CA 1
ATOM 4748 C C . GLU A 1 593 ? 7.060 24.839 -4.544 1.00 88.75 593 GLU A C 1
ATOM 4750 O O . GLU A 1 593 ? 8.195 25.307 -4.626 1.00 88.75 593 GLU A O 1
ATOM 4755 N N . PRO A 1 594 ? 6.861 23.500 -4.510 1.00 88.50 594 PRO A N 1
ATOM 4756 C CA . PRO A 1 594 ? 7.972 22.544 -4.475 1.00 88.50 594 PRO A CA 1
ATOM 4757 C C . PRO A 1 594 ? 8.944 22.651 -5.657 1.00 88.50 594 PRO A C 1
ATOM 4759 O O . PRO A 1 594 ? 10.145 22.460 -5.488 1.00 88.50 594 PRO A O 1
ATOM 4762 N N . VAL A 1 595 ? 8.454 22.945 -6.865 1.00 89.31 595 VAL A N 1
ATOM 4763 C CA . VAL A 1 595 ? 9.315 23.090 -8.053 1.00 89.31 595 VAL A CA 1
ATOM 4764 C C . VAL A 1 595 ? 10.156 24.362 -7.951 1.00 89.31 595 VAL A C 1
ATOM 4766 O O . VAL A 1 595 ? 11.360 24.331 -8.206 1.00 89.31 595 VAL A O 1
ATOM 4769 N N . LYS A 1 596 ? 9.542 25.470 -7.518 1.00 91.56 596 LYS A N 1
ATOM 4770 C CA . LYS A 1 596 ? 10.239 26.743 -7.281 1.00 91.56 596 LYS A CA 1
ATOM 4771 C C . LYS A 1 596 ? 11.309 26.607 -6.201 1.00 91.56 596 LYS A C 1
ATOM 4773 O O . LYS A 1 596 ? 12.413 27.117 -6.372 1.00 91.56 596 LYS A O 1
ATOM 4778 N N . GLU A 1 597 ? 10.998 25.889 -5.125 1.00 92.25 597 GLU A N 1
ATOM 4779 C CA . GLU A 1 597 ? 11.935 25.625 -4.037 1.00 92.25 597 GLU A CA 1
ATOM 4780 C C . GLU A 1 597 ? 13.143 24.810 -4.522 1.00 92.25 597 GLU A C 1
ATOM 4782 O O . GLU A 1 597 ? 14.283 25.221 -4.310 1.00 92.25 597 GLU A O 1
ATOM 4787 N N . LEU A 1 598 ? 12.917 23.711 -5.253 1.00 91.69 598 LEU A N 1
ATOM 4788 C CA . LEU A 1 598 ? 13.998 22.889 -5.813 1.00 91.69 598 LEU A CA 1
ATOM 4789 C C . LEU A 1 598 ? 14.888 23.677 -6.783 1.00 91.69 598 LEU A C 1
ATOM 4791 O O . LEU A 1 598 ? 16.110 23.528 -6.756 1.00 91.69 598 LEU A O 1
ATOM 4795 N N . TYR A 1 599 ? 14.294 24.533 -7.618 1.00 92.94 599 TYR A N 1
ATOM 4796 C CA . TYR A 1 599 ? 15.044 25.402 -8.525 1.00 92.94 599 TYR A CA 1
ATOM 4797 C C . TYR A 1 599 ? 15.893 26.435 -7.763 1.00 92.94 599 TYR A C 1
ATOM 4799 O O . TYR A 1 599 ? 17.059 26.654 -8.105 1.00 92.94 599 TYR A O 1
ATOM 4807 N N . SER A 1 600 ? 15.348 27.031 -6.695 1.00 92.81 600 SER A N 1
ATOM 4808 C CA . SER A 1 600 ? 16.091 27.948 -5.818 1.00 92.81 600 SER A CA 1
ATOM 4809 C C . SER A 1 600 ? 17.271 27.242 -5.152 1.00 92.81 600 SER A C 1
ATOM 4811 O O . SER A 1 600 ? 18.400 27.718 -5.243 1.00 92.81 600 SER A O 1
ATOM 4813 N N . GLN A 1 601 ? 17.040 26.060 -4.569 1.00 92.69 601 GLN A N 1
ATOM 4814 C CA . GLN A 1 601 ? 18.089 25.246 -3.945 1.00 92.69 601 GLN A CA 1
ATOM 4815 C C . GLN A 1 601 ? 19.203 24.882 -4.939 1.00 92.69 601 GLN A C 1
ATOM 4817 O O . GLN A 1 601 ? 20.386 24.916 -4.594 1.00 92.69 601 GLN A O 1
ATOM 4822 N N . LEU A 1 602 ? 18.849 24.550 -6.186 1.00 91.88 602 LEU A N 1
ATOM 4823 C CA . LEU A 1 602 ? 19.824 24.244 -7.234 1.00 91.88 602 LEU A CA 1
ATOM 4824 C C . LEU A 1 602 ? 20.649 25.480 -7.605 1.00 91.88 602 LEU A C 1
ATOM 4826 O O . LEU A 1 602 ? 21.872 25.396 -7.706 1.00 91.88 602 LEU A O 1
ATOM 4830 N N . THR A 1 603 ? 19.993 26.633 -7.739 1.00 92.19 603 THR A N 1
ATOM 4831 C CA . THR A 1 603 ? 20.651 27.915 -8.020 1.00 92.19 603 THR A CA 1
ATOM 4832 C C . THR A 1 603 ? 21.635 28.285 -6.909 1.00 92.19 603 THR A C 1
ATOM 4834 O O . THR A 1 603 ? 22.786 28.617 -7.188 1.00 92.19 603 THR A O 1
ATOM 4837 N N . GLU A 1 604 ? 21.226 28.163 -5.645 1.00 92.06 604 GLU A N 1
ATOM 4838 C CA . GLU A 1 604 ? 22.086 28.423 -4.486 1.00 92.06 604 GLU A CA 1
ATOM 4839 C C . GLU A 1 604 ? 23.320 27.513 -4.465 1.00 92.06 604 GLU A C 1
ATOM 4841 O O . GLU A 1 604 ? 24.432 27.993 -4.231 1.00 92.06 604 GLU A O 1
ATOM 4846 N N . LYS A 1 605 ? 23.159 26.215 -4.764 1.00 88.88 605 LYS A N 1
ATOM 4847 C CA . LYS A 1 605 ? 24.288 25.275 -4.846 1.00 88.88 605 LYS A CA 1
ATOM 4848 C C . LYS A 1 605 ? 25.262 25.614 -5.973 1.00 88.88 605 LYS A C 1
ATOM 4850 O O . LYS A 1 605 ? 26.472 25.550 -5.759 1.00 88.88 605 LYS A O 1
ATOM 4855 N N . LEU A 1 606 ? 24.760 26.003 -7.145 1.00 88.88 606 LEU A N 1
ATOM 4856 C CA . LEU A 1 606 ? 25.601 26.427 -8.268 1.00 88.88 606 LEU A CA 1
ATOM 4857 C C . LEU A 1 606 ? 26.398 27.695 -7.928 1.00 88.88 606 LEU A C 1
ATOM 4859 O O . LEU A 1 606 ? 27.595 27.767 -8.206 1.00 88.88 606 LEU A O 1
ATOM 4863 N N . GLU A 1 607 ? 25.768 28.672 -7.274 1.00 87.44 607 GLU A N 1
ATOM 4864 C CA . GLU A 1 607 ? 26.438 29.901 -6.836 1.00 87.44 607 GLU A CA 1
ATOM 4865 C C . GLU A 1 607 ? 27.450 29.659 -5.707 1.00 87.44 607 GLU A C 1
ATOM 4867 O O . GLU A 1 607 ? 28.496 30.309 -5.666 1.00 87.44 607 GLU A O 1
ATOM 4872 N N . ALA A 1 608 ? 27.189 28.705 -4.809 1.00 84.75 608 ALA A N 1
ATOM 4873 C CA . ALA A 1 608 ? 28.155 28.291 -3.794 1.00 84.75 608 ALA A CA 1
ATOM 4874 C C . ALA A 1 608 ? 29.391 27.633 -4.430 1.00 84.75 608 ALA A C 1
ATOM 4876 O O . ALA A 1 608 ? 30.517 27.927 -4.032 1.00 84.75 608 ALA A O 1
ATOM 4877 N N . HIS A 1 609 ? 29.194 26.804 -5.460 1.00 75.81 609 HIS A N 1
ATOM 4878 C CA . HIS A 1 609 ? 30.279 26.124 -6.167 1.00 75.81 609 HIS A CA 1
ATOM 4879 C C . HIS A 1 609 ? 31.195 27.099 -6.923 1.00 75.81 609 HIS A C 1
ATOM 4881 O O . HIS A 1 609 ? 32.412 26.945 -6.892 1.00 75.81 609 HIS A O 1
ATOM 4887 N N . LYS A 1 610 ? 30.636 28.163 -7.519 1.00 72.81 610 LYS A N 1
ATOM 4888 C CA . LYS A 1 610 ? 31.414 29.241 -8.163 1.00 72.81 610 LYS A CA 1
ATOM 4889 C C . LYS A 1 610 ? 32.271 30.056 -7.182 1.00 72.81 610 LYS A C 1
ATOM 4891 O O . LYS A 1 610 ? 33.225 30.702 -7.605 1.00 72.81 610 LYS A O 1
ATOM 4896 N N . LYS A 1 611 ? 31.917 30.075 -5.890 1.00 64.69 611 LYS A N 1
ATOM 4897 C CA . LYS A 1 611 ? 32.604 30.853 -4.839 1.00 64.69 611 LYS A CA 1
ATOM 4898 C C . LYS A 1 611 ? 33.702 30.072 -4.108 1.00 64.69 611 LYS A C 1
ATOM 4900 O O . LYS A 1 611 ? 34.467 30.688 -3.366 1.00 64.69 611 LYS A O 1
ATOM 4905 N N . SER A 1 612 ? 33.804 28.756 -4.297 1.00 47.09 612 SER A N 1
ATOM 4906 C CA . SER A 1 612 ? 34.904 27.953 -3.750 1.00 47.09 612 SER A CA 1
ATOM 4907 C C . SER A 1 612 ? 36.171 28.112 -4.609 1.00 47.09 612 SER A C 1
ATOM 4909 O O . SER A 1 612 ? 36.082 27.987 -5.829 1.00 47.09 612 SER A O 1
ATOM 4911 N N . PRO A 1 613 ? 37.353 28.385 -4.019 1.00 41.72 613 PRO A N 1
ATOM 4912 C CA . PRO A 1 613 ? 38.598 28.466 -4.781 1.00 41.72 613 PRO A CA 1
ATOM 4913 C C . PRO A 1 613 ? 38.965 27.088 -5.362 1.00 41.72 613 PRO A C 1
ATOM 4915 O O . PRO A 1 613 ? 38.681 26.074 -4.716 1.00 41.72 613 PRO A O 1
ATOM 4918 N N . PRO A 1 614 ? 39.601 27.022 -6.548 1.00 43.19 614 PRO A N 1
ATOM 4919 C CA . PRO A 1 614 ? 40.090 25.757 -7.082 1.00 43.19 614 PRO A CA 1
ATOM 4920 C C . PRO A 1 614 ? 41.127 25.157 -6.115 1.00 43.19 614 PRO A C 1
ATOM 4922 O O . PRO A 1 614 ? 41.930 25.911 -5.550 1.00 43.19 614 PRO A O 1
ATOM 4925 N N . PRO A 1 615 ? 41.130 23.829 -5.891 1.00 41.38 615 PRO A N 1
ATOM 4926 C CA . PRO A 1 615 ? 42.252 23.190 -5.216 1.00 41.38 615 PRO A CA 1
ATOM 4927 C C . PRO A 1 615 ? 43.534 23.496 -6.011 1.00 41.38 615 PRO A C 1
ATOM 4929 O O . PRO A 1 615 ? 43.483 23.510 -7.242 1.00 41.38 615 PRO A O 1
ATOM 4932 N N . PRO A 1 616 ? 44.664 23.799 -5.347 1.00 41.12 616 PRO A N 1
ATOM 4933 C CA . PRO A 1 616 ? 45.919 24.026 -6.050 1.00 41.12 616 PRO A CA 1
ATOM 4934 C C . PRO A 1 616 ? 46.295 22.764 -6.830 1.00 41.12 616 PRO A C 1
ATOM 4936 O O . PRO A 1 616 ? 46.228 21.667 -6.273 1.00 41.12 616 PRO A O 1
ATOM 4939 N N . ASP A 1 617 ? 46.674 22.938 -8.100 1.00 40.12 617 ASP A N 1
ATOM 4940 C CA . ASP A 1 617 ? 47.238 21.882 -8.940 1.00 40.12 617 ASP A CA 1
ATOM 4941 C C . ASP A 1 617 ? 48.304 21.115 -8.145 1.00 40.12 617 ASP A C 1
ATOM 4943 O O . ASP A 1 617 ? 49.264 21.711 -7.641 1.00 40.12 617 ASP A O 1
ATOM 4947 N N . GLU A 1 618 ? 48.140 19.795 -8.012 1.00 37.53 618 GLU A N 1
ATOM 4948 C CA . GLU A 1 618 ? 49.225 18.933 -7.555 1.00 37.53 618 GLU A CA 1
ATOM 4949 C C . GLU A 1 618 ? 50.401 19.129 -8.515 1.00 37.53 618 GLU A C 1
ATOM 4951 O O . GLU A 1 618 ? 50.342 18.788 -9.698 1.00 37.53 618 GLU A O 1
ATOM 4956 N N . ALA A 1 619 ? 51.472 19.735 -8.000 1.00 36.34 619 ALA A N 1
ATOM 4957 C CA . ALA A 1 619 ? 52.741 19.835 -8.696 1.00 36.34 619 ALA A CA 1
ATOM 4958 C C . ALA A 1 619 ? 53.185 18.434 -9.162 1.00 36.34 619 ALA A C 1
ATOM 4960 O O . ALA A 1 619 ? 52.960 17.458 -8.439 1.00 36.34 619 ALA A O 1
ATOM 4961 N N . PRO A 1 620 ? 53.837 18.313 -10.334 1.00 37.94 620 PRO A N 1
ATOM 4962 C CA . PRO A 1 620 ? 54.281 17.023 -10.836 1.00 37.94 620 PRO A CA 1
ATOM 4963 C C . PRO A 1 620 ? 55.183 16.362 -9.795 1.00 37.94 620 PRO A C 1
ATOM 4965 O O . PRO A 1 620 ? 56.153 16.958 -9.319 1.00 37.94 620 PRO A O 1
ATOM 4968 N N . THR A 1 621 ? 54.828 15.136 -9.423 1.00 34.00 621 THR A N 1
ATOM 4969 C CA . THR A 1 621 ? 55.591 14.296 -8.509 1.00 34.00 621 THR A CA 1
ATOM 4970 C C . THR A 1 621 ? 57.020 14.150 -9.031 1.00 34.00 621 THR A C 1
ATOM 4972 O O . THR A 1 621 ? 57.276 13.542 -10.067 1.00 34.00 621 THR A O 1
ATOM 4975 N N . LEU A 1 622 ? 57.966 14.755 -8.311 1.00 34.09 622 LEU A N 1
ATOM 4976 C CA . LEU A 1 622 ? 59.393 14.518 -8.486 1.00 34.09 622 LEU A CA 1
ATOM 4977 C C . LEU A 1 622 ? 59.679 13.049 -8.160 1.00 34.09 622 LEU A C 1
ATOM 4979 O O . LEU A 1 622 ? 59.536 12.613 -7.018 1.00 34.09 622 LEU A O 1
ATOM 4983 N N . ASP A 1 623 ? 60.069 12.314 -9.195 1.00 40.44 623 ASP A N 1
ATOM 4984 C CA . ASP A 1 623 ? 60.542 10.937 -9.155 1.00 40.44 623 ASP A CA 1
ATOM 4985 C C . ASP A 1 623 ? 61.793 10.838 -8.262 1.00 40.44 623 ASP A C 1
ATOM 4987 O O . ASP A 1 623 ? 62.903 11.211 -8.647 1.00 40.44 623 ASP A O 1
ATOM 4991 N N . LEU A 1 624 ? 61.602 10.388 -7.021 1.00 37.66 624 LEU A N 1
ATOM 4992 C CA . LEU A 1 624 ? 62.677 9.967 -6.127 1.00 37.66 624 LEU A CA 1
ATOM 4993 C C . LEU A 1 624 ? 62.727 8.443 -6.163 1.00 37.66 624 LEU A C 1
ATOM 4995 O O . LEU A 1 624 ? 62.021 7.754 -5.427 1.00 37.66 624 LEU A O 1
ATOM 4999 N N . GLY A 1 625 ? 63.581 7.941 -7.055 1.00 41.19 625 GLY A N 1
ATOM 5000 C CA . GLY A 1 625 ? 63.854 6.525 -7.230 1.00 41.19 625 GLY A CA 1
ATOM 5001 C C . GLY A 1 625 ? 64.225 5.841 -5.915 1.00 41.19 625 GLY A C 1
ATOM 5002 O O . GLY A 1 625 ? 65.266 6.111 -5.316 1.00 41.19 625 GLY A O 1
ATOM 5003 N N . LEU A 1 626 ? 63.385 4.896 -5.503 1.00 35.56 626 LEU A N 1
ATOM 5004 C CA . LEU A 1 626 ? 63.720 3.885 -4.512 1.00 35.56 626 LEU A CA 1
ATOM 5005 C C . LEU A 1 626 ? 63.664 2.524 -5.204 1.00 35.56 626 LEU A C 1
ATOM 5007 O O . LEU A 1 626 ? 62.598 1.975 -5.473 1.00 35.56 626 LEU A O 1
ATOM 5011 N N . HIS A 1 627 ? 64.847 1.997 -5.517 1.00 36.31 627 HIS A N 1
ATOM 5012 C CA . HIS A 1 627 ? 65.023 0.625 -5.980 1.00 36.31 627 HIS A CA 1
ATOM 5013 C C . HIS A 1 627 ? 64.479 -0.368 -4.935 1.00 36.31 627 HIS A C 1
ATOM 5015 O O . HIS A 1 627 ? 64.857 -0.274 -3.764 1.00 36.31 627 HIS A O 1
ATOM 5021 N N . PRO A 1 628 ? 63.667 -1.365 -5.325 1.00 36.16 628 PRO A N 1
ATOM 5022 C CA . PRO A 1 628 ? 63.316 -2.459 -4.434 1.00 36.16 628 PRO A CA 1
ATOM 5023 C C . PRO A 1 628 ? 64.496 -3.432 -4.318 1.00 36.16 628 PRO A C 1
ATOM 5025 O O . PRO A 1 628 ? 64.934 -4.034 -5.299 1.00 36.16 628 PRO A O 1
ATOM 5028 N N . VAL A 1 629 ? 65.013 -3.596 -3.100 1.00 31.59 629 VAL A N 1
ATOM 5029 C CA . VAL A 1 629 ? 65.967 -4.658 -2.762 1.00 31.59 629 VAL A CA 1
ATOM 5030 C C . VAL A 1 629 ? 65.221 -5.993 -2.749 1.00 31.59 629 VAL A C 1
ATOM 5032 O O . VAL A 1 629 ? 64.356 -6.235 -1.911 1.00 31.59 629 VAL A O 1
ATOM 5035 N N . THR A 1 630 ? 65.567 -6.867 -3.690 1.00 32.41 630 THR A N 1
ATOM 5036 C CA . THR A 1 630 ? 65.173 -8.280 -3.741 1.00 32.41 630 THR A CA 1
ATOM 5037 C C . THR A 1 630 ? 65.732 -9.054 -2.547 1.00 32.41 630 THR A C 1
ATOM 5039 O O . THR A 1 630 ? 66.948 -9.113 -2.364 1.00 32.41 630 THR A O 1
ATOM 5042 N N . VAL A 1 631 ? 64.859 -9.713 -1.782 1.00 33.91 631 VAL A N 1
ATOM 5043 C CA . VAL A 1 631 ? 65.235 -10.741 -0.798 1.00 33.91 631 VAL A CA 1
ATOM 5044 C C . VAL A 1 631 ? 64.987 -12.119 -1.430 1.00 33.91 631 VAL A C 1
ATOM 5046 O O . VAL A 1 631 ? 63.881 -12.350 -1.920 1.00 33.91 631 VAL A O 1
ATOM 5049 N N . PRO A 1 632 ? 65.971 -13.038 -1.467 1.00 34.47 632 PRO A N 1
ATOM 5050 C CA . PRO A 1 632 ? 65.802 -14.324 -2.128 1.00 34.47 632 PRO A CA 1
ATOM 5051 C C . PRO A 1 632 ? 65.079 -15.343 -1.237 1.00 34.47 632 PRO A C 1
ATOM 5053 O O . PRO A 1 632 ? 65.414 -15.540 -0.071 1.00 34.47 632 PRO A O 1
ATOM 5056 N N . THR A 1 633 ? 64.111 -16.032 -1.837 1.00 31.19 633 THR A N 1
ATOM 5057 C CA . THR A 1 633 ? 63.437 -17.232 -1.331 1.00 31.19 633 THR A CA 1
ATOM 5058 C C . THR A 1 633 ? 64.368 -18.443 -1.369 1.00 31.19 633 THR A C 1
ATOM 5060 O O . THR A 1 633 ? 64.842 -18.823 -2.441 1.00 31.19 633 THR A O 1
ATOM 5063 N N . THR A 1 634 ? 64.577 -19.104 -0.231 1.00 32.44 634 THR A N 1
ATOM 5064 C CA . THR A 1 634 ? 65.145 -20.457 -0.162 1.00 32.44 634 THR A CA 1
ATOM 5065 C C . THR A 1 634 ? 64.033 -21.479 0.059 1.00 32.44 634 THR A C 1
ATOM 5067 O O . THR A 1 634 ? 63.208 -21.354 0.961 1.00 32.44 634 THR A O 1
ATOM 5070 N N . ALA A 1 635 ? 64.009 -22.500 -0.795 1.00 33.88 635 ALA A N 1
ATOM 5071 C CA . ALA A 1 635 ? 63.140 -23.662 -0.683 1.00 33.88 635 ALA A CA 1
ATOM 5072 C C . ALA A 1 635 ? 63.883 -24.817 0.005 1.00 33.88 635 ALA A C 1
ATOM 5074 O O . ALA A 1 635 ? 65.024 -25.113 -0.347 1.00 33.88 635 ALA A O 1
ATOM 5075 N N . SER A 1 636 ? 63.225 -25.506 0.938 1.00 31.95 636 SER A N 1
ATOM 5076 C CA . SER A 1 636 ? 63.297 -26.971 1.084 1.00 31.95 636 SER A CA 1
ATOM 5077 C C . SER A 1 636 ? 62.257 -27.475 2.099 1.00 31.95 636 SER A C 1
ATOM 5079 O O . SER A 1 636 ? 62.211 -27.067 3.252 1.00 31.95 636 SER A O 1
ATOM 5081 N N . THR A 1 637 ? 61.392 -28.358 1.609 1.00 34.84 637 THR A N 1
ATOM 5082 C CA . THR A 1 637 ? 60.492 -29.303 2.309 1.00 34.84 637 THR A CA 1
ATOM 5083 C C . THR A 1 637 ? 61.289 -30.468 2.957 1.00 34.84 637 THR A C 1
ATOM 5085 O O . THR A 1 637 ? 62.491 -30.509 2.686 1.00 34.84 637 THR A O 1
ATOM 5088 N N . PRO A 1 638 ? 60.720 -31.497 3.658 1.00 45.81 638 PRO A N 1
ATOM 5089 C CA . PRO A 1 638 ? 59.309 -31.851 3.956 1.00 45.81 638 PRO A CA 1
ATOM 5090 C C . PRO A 1 638 ? 59.033 -32.402 5.404 1.00 45.81 638 PRO A C 1
ATOM 5092 O O . PRO A 1 638 ? 59.906 -32.425 6.265 1.00 45.81 638 PRO A O 1
ATOM 5095 N N . THR A 1 639 ? 57.813 -32.949 5.591 1.00 31.47 639 THR A N 1
ATOM 5096 C CA . THR A 1 639 ? 57.338 -34.025 6.518 1.00 31.47 639 THR A CA 1
ATOM 5097 C C . THR A 1 639 ? 56.788 -33.707 7.937 1.00 31.47 639 THR A C 1
ATOM 5099 O O . THR A 1 639 ? 57.537 -33.448 8.865 1.00 31.47 639 THR A O 1
ATOM 5102 N N . THR A 1 640 ? 55.443 -33.799 8.041 1.00 32.38 640 THR A N 1
ATOM 5103 C CA . THR A 1 640 ? 54.508 -34.428 9.040 1.00 32.38 640 THR A CA 1
ATOM 5104 C C . THR A 1 640 ? 55.030 -35.108 10.328 1.00 32.38 640 THR A C 1
ATOM 5106 O O . THR A 1 640 ? 56.173 -35.551 10.326 1.00 32.38 640 THR A O 1
ATOM 5109 N N . PRO A 1 641 ? 54.159 -35.505 11.300 1.00 45.44 641 PRO A N 1
ATOM 5110 C CA . PRO A 1 641 ? 52.825 -35.002 11.708 1.00 45.44 641 PRO A CA 1
ATOM 5111 C C . PRO A 1 641 ? 52.631 -34.896 13.252 1.00 45.44 641 PRO A C 1
ATOM 5113 O O . PRO A 1 641 ? 53.368 -35.513 14.019 1.00 45.44 641 PRO A O 1
ATOM 5116 N N . LEU A 1 642 ? 51.569 -34.207 13.694 1.00 34.75 642 LEU A N 1
ATOM 5117 C CA . LEU A 1 642 ? 50.637 -34.631 14.760 1.00 34.75 642 LEU A CA 1
ATOM 5118 C C . LEU A 1 642 ? 49.382 -33.756 14.732 1.00 34.75 642 LEU A C 1
ATOM 5120 O O . LEU A 1 642 ? 49.545 -32.526 14.565 1.00 34.75 642 LEU A O 1
#

Sequence (642 aa):
MGFCKNHERIILSVKRDSSDPRSVCCGRFAYNGYLSETPHVGLLHARVNLDIYDQTDTKMFAGLPELGISNGEDLKETLTNCTEPLKAIDQFQTENGILLPTLQSALPFLDLHGTPRLEFHQSVFDELREKLMERVAIIAEGKEEDRYGKLEELLEKSFPLVKMPSIQPVVMQVLKHLPKVPEKKLKMVMADKELYKVCAVEVKRQIWQDNQALFGDEVSPLLKQYIVEKEAALFSSDLSILHNFFSPSPKMRRQGEVVLKLTQMIGKNVKLYDMVLQFLRTLFLRTRNVHYCTLRAELLMSLHDLDISEICSVDPCHKFTWCLDACIREKFVDAKRARELQGFLDGVKKGQEQVLGDLSMILCDPFACNTLVLSTVRNLQELLSQDALPRDSPDLMLLLRMLSLGQGAWDMIDSQVFKEPRLDLEVVTRFLPAMMSVVVDDHTFTVEQKLPSEEKSSLSYPTSLPDAFTRFLQENRVACEMGLYYVLHIAKQRNKNALQRLLPALVETHNDMAFGDIFLHLLTGHLTLLSDEFGSEEFCSVVFDGFLLTSFSSKENVHRHSLRMLLHLHHKVLPSYMETLMKTLEPPKQSSEPVKELYSQLTEKLEAHKKSPPPPDEAPTLDLGLHPVTVPTTASTPTTPL

Solvent-accessible surface area (backbone atoms only — not comparable to full-atom values): 37756 Å² total; per-residue (Å²): 135,95,85,87,80,88,84,91,76,90,82,80,92,77,80,85,82,90,83,90,89,86,89,87,81,88,80,90,88,86,86,88,84,91,88,84,89,88,86,90,85,89,82,76,73,70,66,67,57,52,62,56,52,54,59,53,52,55,40,64,55,32,41,35,68,84,72,73,45,84,51,74,64,55,52,49,50,52,54,71,74,48,95,51,52,72,59,52,50,54,49,50,47,66,75,73,42,90,88,43,80,75,48,69,73,45,51,63,57,38,53,74,71,69,47,57,68,65,61,53,52,51,51,52,49,52,53,50,47,52,53,49,45,52,50,51,53,51,43,64,72,44,89,56,90,58,38,62,58,56,45,50,55,50,42,67,73,40,48,62,29,50,68,11,75,88,49,22,63,48,40,48,55,48,49,47,66,44,94,75,71,59,66,72,59,54,52,54,35,68,73,32,69,70,55,46,67,73,47,47,60,65,45,49,39,70,53,32,69,81,30,64,68,67,42,46,67,67,45,48,60,45,59,50,51,51,51,52,54,53,50,48,58,55,66,45,91,70,61,44,76,82,67,36,89,81,53,67,47,67,72,61,60,37,67,35,67,54,48,46,50,51,47,60,58,32,64,74,40,54,66,46,45,52,50,51,51,53,49,38,53,53,47,30,68,76,68,66,46,47,64,43,23,39,49,56,48,40,47,56,51,46,35,51,78,69,67,40,54,73,42,52,76,66,44,85,50,43,69,51,51,54,56,48,51,52,23,46,65,70,51,35,68,49,79,66,57,45,52,52,53,48,51,54,63,72,60,59,46,92,92,49,36,68,54,52,33,56,48,12,29,45,34,36,7,65,63,45,43,53,21,42,46,51,32,43,54,49,50,53,53,53,28,62,76,64,79,49,61,70,83,77,36,68,66,52,53,48,42,51,48,48,50,42,33,10,70,43,19,62,61,27,57,74,70,67,53,54,64,83,68,78,78,60,64,57,49,60,71,46,34,47,57,38,48,48,50,54,52,48,55,55,49,52,51,58,51,49,72,70,46,57,85,90,73,52,70,92,75,75,81,78,71,77,75,56,68,58,38,51,49,35,23,39,76,30,69,62,52,25,54,48,52,52,54,47,51,46,53,41,39,67,68,59,43,62,70,61,46,62,48,48,42,48,57,43,60,61,26,34,92,50,54,64,71,32,62,73,56,41,41,50,43,44,23,29,50,59,76,43,37,80,52,30,51,37,68,70,54,40,42,37,55,37,63,38,31,54,62,70,46,26,91,84,33,65,68,48,43,43,51,52,46,58,39,41,64,73,39,59,92,38,37,35,66,76,57,48,57,52,47,56,67,70,67,55,70,58,93,85,54,58,67,71,51,48,51,46,52,48,55,40,51,53,51,53,57,53,58,74,70,54,78,78,78,79,78,81,70,82,80,79,85,76,88,75,82,83,83,85,79,85,86,83,87,82,86,88,84,89,89,134

Secondary structure (DSSP, 8-state):
----SS----S-------------------------------SSSSHHHHHHHHHHHHHHTTTTGGGT---HHHHHHHHHH-S-HHHHHHHHHHHHS---HHHHHHHHHHHHTT--HHHHHHHHHHHHHHHHHHHHHHHHHS--TTHHHHHHHHHHHHGGGTT-TTTHHHHHHHHHH-SS--HHHHHHHHH-HHHHHHS-HHHHHHHHTT-HHHHHHHHHHHHHHHHHHHHHHHT-S---STT-TT-S-HHHHHTSHHHHHHHHHHTT-HHHHHHHHHHHHHHHHHH--THHHHHHHHHHHHHHHTT-HHHHTT-TTHHHHHHHHHHHHHTS--HHHHHHHHHHHHT--TT-THHHHHHHHHHHSHHHHHHHHHHHHHHHHHHHHTT--GGG-HHHHHHHHHHHHHHTHHHHHHHT---PPPPPHHIIIIIHHHHHHHHHHHHHHHHHHHS-TTT----PPP-PPPHHHHHHHHH-HHHHHHHHHHHHHHHHTT-HHHHHHHSGGGSS-GGGGGG-HHHHHHHHHHHGGGGGGGGSHHHHHHHIIIIIHHHTTT-HHHHHHHHHHHHHHTTTS-HHHHHHHHHHTPPPTTS-HHHHHHHHHHHHHHHHHHHSPPPP-------------PPPPPP-------

Nearest PDB structures (foldseek):
  8jj6-assembly1_A  TM=9.573E-01  e=6.700E-50  Homo sapiens
  7pks-assembly1_V  TM=8.620E-01  e=8.886E-21  Homo sapiens
  6hc2-assembly4_S  TM=2.078E-01  e=1.912E+00  Homo sapiens
  7rdr-assembly1_A  TM=1.726E-01  e=1.272E+00  unidentified

pLDDT: mean 80.88, std 21.23, range [21.59, 98.12]

Mean predicted aligned error: 13.35 Å

Organism: NCBI:txid586833